Protein AF-A0A6G0HEF2-F1 (afdb_monomer)

Mean predicted aligned error: 13.94 Å

Organism: Larimichthys crocea (NCBI:txid215358)

Radius of gyration: 31.21 Å; Cα contacts (8 Å, |Δi|>4): 635; chains: 1; bounding box: 75×103×78 Å

InterPro domains:
  IPR025476 Helitron helicase-like domain [PF14214] (261-459)
  IPR046700 Domain of unknown function DUF6570 [PF20209] (20-146)

Nearest PDB structures (foldseek):
  7y8v-assembly1_E  TM=2.183E-01  e=4.425E+00  Bacillus thermotolerans
  7y8x-assembly1_E  TM=2.166E-01  e=4.188E+00  Bacillus thermotolerans
  7y8u-assembly1_E  TM=2.210E-01  e=4.938E+00  Bacillus thermotolerans

Solvent-accessible surface area (backbone atoms only — not comparable to full-atom values): 34898 Å² total; per-residue (Å²): 130,68,80,85,67,71,66,89,79,76,53,70,71,47,48,58,27,50,77,70,77,36,84,37,58,85,32,51,92,45,56,55,61,77,77,82,69,54,67,55,48,67,74,50,50,78,65,48,53,54,56,72,13,47,23,45,76,45,56,30,39,26,37,41,75,53,66,74,37,75,42,81,48,85,68,75,42,36,25,49,27,45,35,45,63,50,60,48,70,46,64,45,56,92,52,95,72,24,70,39,40,38,31,38,24,75,42,68,88,48,82,36,30,47,44,78,47,78,39,44,52,62,51,48,51,48,29,50,54,50,30,37,74,50,14,76,92,36,64,82,63,64,79,67,88,75,37,32,73,90,68,62,66,95,84,48,85,41,57,84,76,88,71,75,93,72,96,73,81,90,79,78,82,78,84,82,80,89,73,98,84,72,85,83,73,64,79,31,64,77,34,52,44,46,46,47,73,71,51,63,68,59,58,72,69,51,86,56,103,58,71,42,42,45,32,51,42,50,94,53,66,74,51,59,83,87,74,46,86,52,45,66,23,37,44,35,40,58,82,26,49,51,53,61,54,42,93,81,54,93,48,92,52,83,67,52,64,63,60,50,49,50,54,48,47,69,37,90,60,51,76,48,32,48,33,67,70,52,48,54,48,52,48,52,54,37,50,50,53,52,38,52,53,34,40,54,51,44,64,72,70,52,65,67,44,47,98,88,69,46,68,73,47,79,69,47,70,71,36,70,67,53,42,49,50,41,50,73,64,38,72,71,45,51,38,40,39,85,40,82,89,34,71,45,21,52,52,51,54,50,51,55,50,51,49,47,39,71,74,74,42,79,63,71,42,83,47,75,50,72,67,59,69,96,77,37,59,68,58,56,44,51,57,33,50,74,72,74,43,87,74,65,69,89,79,54,52,74,64,58,50,52,52,56,48,65,51,33,48,50,62,50,51,51,52,51,51,51,50,51,50,45,48,43,54,69,46,58,66,21,96,79,31,80,84,41,53,69,72,50,74,50,75,46,83,43,69,75,58,63,66,69,53,28,37,45,34,37,33,32,41,60,91,60,82,66,89,89,54,100,61,60,66,70,58,53,48,53,56,45,60,73,78,52,80,91,72,81,56,52,61,84,85,37,49,64,60,22,50,51,44,65,75,75,71,56,83,63,91,84,46,57,78,90,39,39,51,86,95,39,79,34,69,84,56,65,84,66,83,88,71,96,64,94,78,91,83,76,88,56,91,78,64,80,81,63,86,85,72,70,98,69,53,66,71,53,53,53,55,52,52,57,51,54,56,60,52,59,64,60,68,71,71,76,78,125

Structure (mmCIF, N/CA/C/O backbone):
data_AF-A0A6G0HEF2-F1
#
_entry.id   AF-A0A6G0HEF2-F1
#
loop_
_atom_site.group_PDB
_atom_site.id
_atom_site.type_symbol
_atom_site.label_atom_id
_atom_site.label_alt_id
_atom_site.label_comp_id
_atom_site.label_asym_id
_atom_site.label_entity_id
_atom_site.label_seq_id
_atom_site.pdbx_PDB_ins_code
_atom_site.Cartn_x
_atom_site.Cartn_y
_atom_site.Cartn_z
_atom_site.occupancy
_atom_site.B_iso_or_equiv
_atom_site.auth_seq_id
_atom_site.auth_comp_id
_atom_site.auth_asym_id
_atom_site.auth_atom_id
_atom_site.pdbx_PDB_model_num
ATOM 1 N N . MET A 1 1 ? -24.405 -12.015 -9.673 1.00 38.91 1 MET A N 1
ATOM 2 C CA . MET A 1 1 ? -23.447 -12.844 -10.441 1.00 38.91 1 MET A CA 1
ATOM 3 C C . MET A 1 1 ? -24.199 -13.473 -11.605 1.00 38.91 1 MET A C 1
ATOM 5 O O . MET A 1 1 ? -25.233 -14.072 -11.336 1.00 38.91 1 MET A O 1
ATOM 9 N N . PRO A 1 2 ? -23.755 -13.321 -12.863 1.00 38.25 2 PRO A N 1
ATOM 10 C CA . PRO A 1 2 ? -24.344 -14.046 -13.990 1.00 38.25 2 PRO A CA 1
ATOM 11 C C . PRO A 1 2 ? -24.248 -15.562 -13.768 1.00 38.25 2 PRO A C 1
ATOM 13 O O . PRO A 1 2 ? -23.231 -16.041 -13.262 1.00 38.25 2 PRO A O 1
ATOM 16 N N . HIS A 1 3 ? -25.289 -16.303 -14.154 1.00 39.19 3 HIS A N 1
ATOM 17 C CA . HIS A 1 3 ? -25.436 -17.752 -13.929 1.00 39.19 3 HIS A CA 1
ATOM 18 C C . HIS A 1 3 ? -24.290 -18.588 -14.545 1.00 39.19 3 HIS A C 1
ATOM 20 O O . HIS A 1 3 ? -23.990 -19.685 -14.082 1.00 39.19 3 HIS A O 1
ATOM 26 N N . GLU A 1 4 ? -23.593 -18.037 -15.541 1.00 44.12 4 GLU A N 1
ATOM 27 C CA . GLU A 1 4 ? -22.430 -18.632 -16.217 1.00 44.12 4 GLU A CA 1
ATOM 28 C C . GLU A 1 4 ? -21.157 -18.672 -15.348 1.00 44.12 4 GLU A C 1
ATOM 30 O O . GLU A 1 4 ? -20.229 -19.419 -15.643 1.00 44.12 4 GLU A O 1
ATOM 35 N N . ARG A 1 5 ? -21.108 -17.924 -14.233 1.00 47.06 5 ARG A N 1
ATOM 36 C CA . ARG A 1 5 ? -19.996 -17.959 -13.260 1.00 47.06 5 ARG A CA 1
ATOM 37 C C . ARG A 1 5 ? -20.186 -18.988 -12.133 1.00 47.06 5 ARG A C 1
ATOM 39 O O . ARG A 1 5 ? -19.420 -18.969 -11.177 1.00 47.06 5 ARG A O 1
ATOM 46 N N . MET A 1 6 ? -21.180 -19.878 -12.230 1.00 42.44 6 MET A N 1
ATOM 47 C CA . MET A 1 6 ? -21.452 -20.942 -11.245 1.00 42.44 6 MET A CA 1
ATOM 48 C C . MET A 1 6 ? -20.635 -22.233 -11.450 1.00 42.44 6 MET A C 1
ATOM 50 O O . MET A 1 6 ? -20.955 -23.258 -10.855 1.00 42.44 6 MET A O 1
ATOM 54 N N . GLN A 1 7 ? -19.585 -22.223 -12.274 1.00 56.41 7 GLN A N 1
ATOM 55 C CA . GLN A 1 7 ? -18.564 -23.269 -12.180 1.00 56.41 7 GLN A CA 1
ATOM 56 C C . GLN A 1 7 ? -17.701 -22.970 -10.952 1.00 56.41 7 GLN A C 1
ATOM 58 O O . GLN A 1 7 ? -17.194 -21.861 -10.801 1.00 56.41 7 GLN A O 1
ATOM 63 N N . GLU A 1 8 ? -17.579 -23.925 -10.036 1.00 65.38 8 GLU A N 1
ATOM 64 C CA . GLU A 1 8 ? -16.707 -23.785 -8.873 1.00 65.38 8 GLU A CA 1
ATOM 65 C C . GLU A 1 8 ? -15.248 -23.785 -9.350 1.00 65.38 8 GLU A C 1
ATOM 67 O O . GLU A 1 8 ? -14.709 -24.809 -9.764 1.00 65.38 8 GLU A O 1
ATOM 72 N N . TRP A 1 9 ? -14.605 -22.616 -9.341 1.00 70.50 9 TRP A N 1
ATOM 73 C CA . TRP A 1 9 ? -13.200 -22.473 -9.720 1.00 70.50 9 TRP A CA 1
ATOM 74 C C . TRP A 1 9 ? -12.307 -22.607 -8.490 1.00 70.50 9 TRP A C 1
ATOM 76 O O . TRP A 1 9 ? -12.490 -21.904 -7.494 1.00 70.50 9 TRP A O 1
ATOM 86 N N . ILE A 1 10 ? -11.284 -23.454 -8.581 1.00 74.94 10 ILE A N 1
ATOM 87 C CA . ILE A 1 10 ? -10.190 -23.490 -7.613 1.00 74.94 10 ILE A CA 1
ATOM 88 C C . ILE A 1 10 ? -9.017 -22.658 -8.137 1.00 74.94 10 ILE A C 1
ATOM 90 O O . ILE A 1 10 ? -8.623 -22.772 -9.296 1.00 74.94 10 ILE A O 1
ATOM 94 N N . CYS A 1 11 ? -8.448 -21.788 -7.300 1.00 79.62 11 CYS A N 1
ATOM 95 C CA . CYS A 1 11 ? -7.259 -21.040 -7.702 1.00 79.62 11 CYS A CA 1
ATOM 96 C C . CYS A 1 11 ? -6.030 -21.963 -7.754 1.00 79.62 11 CYS A C 1
ATOM 98 O O . CYS A 1 11 ? -5.935 -22.915 -6.976 1.00 79.62 11 CYS A O 1
ATOM 100 N N . TYR A 1 12 ? -5.051 -21.642 -8.607 1.00 82.69 12 TYR A N 1
ATOM 101 C CA . TYR A 1 12 ? -3.821 -22.436 -8.765 1.00 82.69 12 TYR A CA 1
ATOM 102 C C . TYR A 1 12 ? -3.104 -22.726 -7.441 1.00 82.69 12 TYR A C 1
ATOM 104 O O . TYR A 1 12 ? -2.620 -23.832 -7.222 1.00 82.69 12 TYR A O 1
ATOM 112 N N . SER A 1 13 ? -3.079 -21.755 -6.523 1.00 81.06 13 SER A N 1
ATOM 113 C CA . SER A 1 13 ? -2.480 -21.934 -5.198 1.00 81.06 13 SER A CA 1
ATOM 114 C C . SER A 1 13 ? -3.190 -23.014 -4.384 1.00 81.06 13 SER A C 1
ATOM 116 O O . SER A 1 13 ? -2.529 -23.809 -3.721 1.00 81.06 13 SER A O 1
ATOM 118 N N . CYS A 1 14 ? -4.523 -23.042 -4.405 1.00 83.56 14 CYS A N 1
ATOM 119 C CA . CYS A 1 14 ? -5.292 -24.059 -3.697 1.00 83.56 14 CYS A CA 1
ATOM 120 C C . CYS A 1 14 ? -5.160 -25.423 -4.384 1.00 83.56 14 CYS A C 1
ATOM 122 O O . CYS A 1 14 ? -4.943 -26.407 -3.683 1.00 83.56 14 CYS A O 1
ATOM 124 N N . ASP A 1 15 ? -5.203 -25.475 -5.719 1.00 86.94 15 ASP A N 1
ATOM 125 C CA . ASP A 1 15 ? -5.012 -26.714 -6.489 1.00 86.94 15 ASP A CA 1
ATOM 126 C C . ASP A 1 15 ? -3.663 -27.379 -6.169 1.00 86.94 15 ASP A C 1
ATOM 128 O O . ASP A 1 15 ? -3.619 -28.556 -5.813 1.00 86.94 15 ASP A O 1
ATOM 132 N N . ASP A 1 16 ? -2.567 -26.613 -6.170 1.00 88.38 16 ASP A N 1
ATOM 133 C CA . ASP A 1 16 ? -1.228 -27.133 -5.859 1.00 88.38 16 ASP A CA 1
ATOM 134 C C . ASP A 1 16 ? -1.128 -27.723 -4.439 1.00 88.38 16 ASP A C 1
ATOM 136 O O . ASP A 1 16 ? -0.518 -28.774 -4.233 1.00 88.38 16 ASP A O 1
ATOM 140 N N . HIS A 1 17 ? -1.762 -27.092 -3.447 1.00 88.62 17 HIS A N 1
ATOM 141 C CA . HIS A 1 17 ? -1.771 -27.615 -2.076 1.00 88.62 17 HIS A CA 1
ATOM 142 C C . HIS A 1 17 ? -2.613 -28.891 -1.963 1.00 88.62 17 HIS A C 1
ATOM 144 O O . HIS A 1 17 ? -2.162 -29.865 -1.350 1.00 88.62 17 HIS A O 1
ATOM 150 N N . LEU A 1 18 ? -3.797 -28.913 -2.586 1.00 88.38 18 LEU A N 1
ATOM 151 C CA . LEU A 1 18 ? -4.695 -30.066 -2.549 1.00 88.38 18 LEU A CA 1
ATOM 152 C C . LEU A 1 18 ? -4.108 -31.279 -3.278 1.00 88.38 18 LEU A C 1
ATOM 154 O O . LEU A 1 18 ? -4.182 -32.386 -2.749 1.00 88.38 18 LEU A O 1
ATOM 158 N N . ARG A 1 19 ? -3.432 -31.085 -4.419 1.00 90.62 19 ARG A N 1
ATOM 159 C CA . ARG A 1 19 ? -2.699 -32.157 -5.124 1.00 90.62 19 ARG A CA 1
ATOM 160 C C . ARG A 1 19 ? -1.634 -32.822 -4.254 1.00 90.62 19 ARG A C 1
ATOM 162 O O . ARG A 1 19 ? -1.345 -34.001 -4.425 1.00 90.62 19 ARG A O 1
ATOM 169 N N . ARG A 1 20 ? -1.062 -32.078 -3.306 1.00 91.56 20 ARG A N 1
ATOM 170 C CA . ARG A 1 20 ? -0.072 -32.571 -2.335 1.00 91.56 20 ARG A CA 1
ATOM 171 C C . ARG A 1 20 ? -0.708 -33.120 -1.052 1.00 91.56 20 ARG A C 1
ATOM 173 O O . ARG A 1 20 ? 0.020 -33.377 -0.097 1.00 91.56 20 ARG A O 1
ATOM 180 N N . GLY A 1 21 ? -2.037 -33.230 -0.985 1.00 88.06 21 GLY A N 1
ATOM 181 C CA . GLY A 1 21 ? -2.767 -33.675 0.207 1.00 88.06 21 GLY A CA 1
ATOM 182 C C . GLY A 1 21 ? -2.676 -32.707 1.391 1.00 88.06 21 GLY A C 1
ATOM 183 O O . GLY A 1 21 ? -2.803 -33.128 2.537 1.00 88.06 21 GLY A O 1
ATOM 184 N N . ASN A 1 22 ? -2.408 -31.420 1.145 1.00 89.12 22 ASN A N 1
ATOM 185 C CA . ASN A 1 22 ? -2.241 -30.410 2.187 1.00 89.12 22 ASN A CA 1
ATOM 186 C C . ASN A 1 22 ? -3.375 -29.379 2.170 1.00 89.12 22 ASN A C 1
ATOM 188 O O . ASN A 1 22 ? -3.767 -28.886 1.115 1.00 89.12 22 ASN A O 1
ATOM 192 N N . LEU A 1 23 ? -3.832 -28.968 3.358 1.00 87.19 23 LEU A N 1
ATOM 193 C CA . LEU A 1 23 ? -4.729 -27.823 3.511 1.00 87.19 23 LEU A CA 1
ATOM 194 C C . LEU A 1 23 ? -4.025 -26.528 3.044 1.00 87.19 23 LEU A C 1
ATOM 196 O O . LEU A 1 23 ? -2.938 -26.222 3.557 1.00 87.19 23 LEU A O 1
ATOM 200 N N . PRO A 1 24 ? -4.610 -25.742 2.116 1.00 89.00 24 PRO A N 1
ATOM 201 C CA . PRO A 1 24 ? -4.038 -24.460 1.720 1.00 89.00 24 PRO A CA 1
ATOM 202 C C . PRO A 1 24 ? -3.972 -23.490 2.906 1.00 89.00 24 PRO A C 1
ATOM 204 O O . PRO A 1 24 ? -4.941 -23.326 3.646 1.00 89.00 24 PRO A O 1
ATOM 207 N N . THR A 1 25 ? -2.851 -22.778 3.076 1.00 87.69 25 THR A N 1
ATOM 208 C CA . THR A 1 25 ? -2.673 -21.888 4.245 1.00 87.69 25 THR A CA 1
ATOM 209 C C . THR A 1 25 ? -3.675 -20.731 4.276 1.00 87.69 25 THR A C 1
ATOM 211 O O . THR A 1 25 ? -3.984 -20.222 5.349 1.00 87.69 25 THR A O 1
ATOM 214 N N . ILE A 1 26 ? -4.157 -20.306 3.103 1.00 87.88 26 ILE A N 1
ATOM 215 C CA . ILE A 1 26 ? -5.123 -19.210 2.920 1.00 87.88 26 ILE A CA 1
ATOM 216 C C . ILE A 1 26 ? -6.574 -19.702 2.765 1.00 87.88 26 ILE A C 1
ATOM 218 O O . ILE A 1 26 ? -7.440 -18.930 2.366 1.00 87.88 26 ILE A O 1
ATOM 222 N N . ALA A 1 27 ? -6.846 -20.981 3.036 1.00 87.25 27 ALA A N 1
ATOM 223 C CA . ALA A 1 27 ? -8.188 -21.537 2.906 1.00 87.25 27 ALA A CA 1
ATOM 224 C C . ALA A 1 27 ? -9.139 -21.010 3.989 1.00 87.25 27 ALA A C 1
ATOM 226 O O . ALA A 1 27 ? -8.740 -20.823 5.138 1.00 87.25 27 ALA A O 1
ATOM 227 N N . VAL A 1 28 ? -10.424 -20.894 3.638 1.00 87.31 28 VAL A N 1
ATOM 228 C CA . VAL A 1 28 ? -11.527 -20.622 4.579 1.00 87.31 28 VAL A CA 1
ATOM 229 C C . VAL A 1 28 ? -11.506 -21.622 5.740 1.00 87.31 28 VAL A C 1
ATOM 231 O O . VAL A 1 28 ? -11.535 -21.214 6.900 1.00 87.31 28 VAL A O 1
ATOM 234 N N . ALA A 1 29 ? -11.310 -22.909 5.424 1.00 87.69 29 ALA A N 1
ATOM 235 C CA . ALA A 1 29 ? -11.181 -23.998 6.392 1.00 87.69 29 ALA A CA 1
ATOM 236 C C . ALA A 1 29 ? -10.005 -23.830 7.379 1.00 87.69 29 ALA A C 1
ATOM 238 O O . ALA A 1 29 ? -10.045 -24.378 8.475 1.00 87.69 29 ALA A O 1
ATOM 239 N N . ASN A 1 30 ? -8.986 -23.022 7.055 1.00 91.19 30 ASN A N 1
ATOM 240 C CA . ASN A 1 30 ? -7.895 -22.677 7.973 1.00 91.19 30 ASN A CA 1
ATOM 241 C C . ASN A 1 30 ? -8.233 -21.442 8.840 1.00 91.19 30 ASN A C 1
ATOM 243 O O . ASN A 1 30 ? -7.370 -20.598 9.097 1.00 91.19 30 ASN A O 1
ATOM 247 N N . LYS A 1 31 ? -9.499 -21.316 9.270 1.00 91.00 31 LYS A N 1
ATOM 248 C CA . LYS A 1 31 ? -10.019 -20.209 10.097 1.00 91.00 31 LYS A CA 1
ATOM 249 C C . LYS A 1 31 ? -9.794 -18.825 9.474 1.00 91.00 31 LYS A C 1
ATOM 251 O O . LYS A 1 31 ? -9.232 -17.910 10.089 1.00 91.00 31 LYS A O 1
ATOM 256 N N . LEU A 1 32 ? -10.188 -18.695 8.209 1.00 90.12 32 LEU A N 1
ATOM 257 C CA . LEU A 1 32 ? -10.203 -17.422 7.475 1.00 90.12 32 LEU A CA 1
ATOM 258 C C . LEU A 1 32 ? -11.599 -17.037 6.985 1.00 90.12 32 LEU A C 1
ATOM 260 O O . LEU A 1 32 ? -11.744 -16.028 6.297 1.00 90.12 32 LEU A O 1
ATOM 264 N N . GLU A 1 33 ? -12.624 -17.791 7.372 1.00 90.88 33 GLU A N 1
ATOM 265 C CA . GLU A 1 33 ? -14.014 -17.446 7.100 1.00 90.88 33 GLU A CA 1
ATOM 266 C C . GLU A 1 33 ? -14.377 -16.066 7.663 1.00 90.88 33 GLU A C 1
ATOM 268 O O . GLU A 1 33 ? -13.883 -15.654 8.720 1.00 90.88 33 GLU A O 1
ATOM 273 N N . LEU A 1 34 ? -15.219 -15.345 6.928 1.00 90.69 34 LEU A N 1
ATOM 274 C CA . LEU A 1 34 ? -15.747 -14.045 7.316 1.00 90.69 34 LEU A CA 1
ATOM 275 C C . LEU A 1 34 ? -17.234 -14.185 7.607 1.00 90.69 34 LEU A C 1
ATOM 277 O O . LEU A 1 34 ? -17.989 -14.641 6.754 1.00 90.69 34 LEU A O 1
ATOM 281 N N . ALA A 1 35 ? -17.652 -13.740 8.789 1.00 89.56 35 ALA A N 1
ATOM 282 C CA . ALA A 1 35 ? -19.066 -13.615 9.102 1.00 89.56 35 ALA A CA 1
ATOM 283 C C . ALA A 1 35 ? -19.704 -12.497 8.261 1.00 89.56 35 ALA A C 1
ATOM 285 O O . ALA A 1 35 ? -19.055 -11.489 7.940 1.00 89.56 35 ALA A O 1
ATOM 286 N N . SER A 1 36 ? -20.984 -12.657 7.925 1.00 89.62 36 SER A N 1
ATOM 287 C CA . SER A 1 36 ? -21.795 -11.581 7.351 1.00 89.62 36 SER A CA 1
ATOM 288 C C . SER A 1 36 ? -21.852 -10.398 8.315 1.00 89.62 36 SER A C 1
ATOM 290 O O . SER A 1 36 ? -21.974 -10.596 9.523 1.00 89.62 36 SER A O 1
ATOM 292 N N . ILE A 1 37 ? -21.763 -9.177 7.787 1.00 90.94 37 ILE A N 1
ATOM 293 C CA . ILE A 1 37 ? -21.909 -7.962 8.593 1.00 90.94 37 ILE A CA 1
ATOM 294 C C . ILE A 1 37 ? -23.410 -7.755 8.856 1.00 90.94 37 ILE A C 1
ATOM 296 O O . ILE A 1 37 ? -24.159 -7.644 7.883 1.00 90.94 37 ILE A O 1
ATOM 300 N N . PRO A 1 38 ? -23.862 -7.723 10.124 1.00 91.75 38 PRO A N 1
ATOM 301 C CA . PRO A 1 38 ? -25.229 -7.343 10.477 1.00 91.75 38 PRO A CA 1
ATOM 302 C C . PRO A 1 38 ? -25.584 -5.961 9.923 1.00 91.75 38 PRO A C 1
ATOM 304 O O . PRO A 1 38 ? -24.717 -5.084 9.841 1.00 91.75 38 PRO A O 1
ATOM 307 N N . LEU A 1 39 ? -26.851 -5.750 9.564 1.00 89.19 39 LEU A N 1
ATOM 308 C CA . LEU A 1 39 ? -27.306 -4.487 8.975 1.00 89.19 39 LEU A CA 1
ATOM 309 C C . LEU A 1 39 ? -27.035 -3.306 9.923 1.00 89.19 39 LEU A C 1
ATOM 311 O O . LEU A 1 39 ? -26.556 -2.258 9.498 1.00 89.19 39 LEU A O 1
ATOM 315 N N . GLU A 1 40 ? -27.210 -3.544 11.221 1.00 90.31 40 GLU A N 1
ATOM 316 C CA . GLU A 1 40 ? -26.982 -2.604 12.318 1.00 90.31 40 GLU A CA 1
ATOM 317 C C . GLU A 1 40 ? -25.529 -2.107 12.384 1.00 90.31 40 GLU A C 1
ATOM 319 O O . GLU A 1 40 ? -25.276 -0.993 12.834 1.00 90.31 40 GLU A O 1
ATOM 324 N N . LEU A 1 41 ? -24.564 -2.920 11.935 1.00 89.00 41 LEU A N 1
ATOM 325 C CA . LEU A 1 41 ? -23.147 -2.545 11.863 1.00 89.00 41 LEU A CA 1
ATOM 326 C C . LEU A 1 41 ? -22.770 -1.944 10.504 1.00 89.00 41 LEU A C 1
ATOM 328 O O . LEU A 1 41 ? -21.856 -1.118 10.425 1.00 89.00 41 LEU A O 1
ATOM 332 N N . ALA A 1 42 ? -23.452 -2.352 9.434 1.00 88.06 42 ALA A N 1
ATOM 333 C CA . ALA A 1 42 ? -23.183 -1.879 8.081 1.00 88.06 42 ALA A CA 1
ATOM 334 C C . ALA A 1 42 ? -23.556 -0.398 7.898 1.00 88.06 42 ALA A C 1
ATOM 336 O O . ALA A 1 42 ? -22.810 0.339 7.250 1.00 88.06 42 ALA A O 1
ATOM 337 N N . GLU A 1 43 ? -24.658 0.040 8.514 1.00 87.19 43 GLU A N 1
ATOM 338 C CA . GLU A 1 43 ? -25.195 1.405 8.407 1.00 87.19 43 GLU A CA 1
ATOM 339 C C . GLU A 1 43 ? -24.399 2.459 9.193 1.00 87.19 43 GLU A C 1
ATOM 341 O O . GLU A 1 43 ? -24.615 3.658 9.011 1.00 87.19 43 GLU A O 1
ATOM 346 N N . LEU A 1 44 ? -23.456 2.038 10.043 1.00 88.62 44 LEU A N 1
ATOM 347 C CA . LEU A 1 44 ? -22.707 2.958 10.894 1.00 88.62 44 LEU A CA 1
ATOM 348 C C . LEU A 1 44 ? -21.764 3.853 10.095 1.00 88.62 44 LEU A C 1
ATOM 350 O O . LEU A 1 44 ? -20.950 3.378 9.289 1.00 88.62 44 LEU A O 1
ATOM 354 N N . ASN A 1 45 ? -21.786 5.143 10.419 1.00 87.56 45 ASN A N 1
ATOM 355 C CA . ASN A 1 45 ? -20.821 6.109 9.913 1.00 87.56 45 ASN A CA 1
ATOM 356 C C . ASN A 1 45 ? -19.440 5.955 10.587 1.00 87.56 45 ASN A C 1
ATOM 358 O O . ASN A 1 45 ? -19.271 5.241 11.575 1.00 87.56 45 ASN A O 1
ATOM 362 N N . VAL A 1 46 ? -18.418 6.635 10.058 1.00 84.50 46 VAL A N 1
ATOM 363 C CA . VAL A 1 46 ? -17.028 6.510 10.546 1.00 84.50 46 VAL A CA 1
ATOM 364 C C . VAL A 1 46 ? -16.891 6.849 12.035 1.00 84.50 46 VAL A C 1
ATOM 366 O O . VAL A 1 46 ? -16.136 6.182 12.740 1.00 84.50 46 VAL A O 1
ATOM 369 N N . LEU A 1 47 ? -17.615 7.859 12.524 1.00 85.75 47 LEU A N 1
ATOM 370 C CA . LEU A 1 47 ? -17.566 8.268 13.926 1.00 85.75 47 LEU A CA 1
ATOM 371 C C . LEU A 1 47 ? -18.281 7.254 14.830 1.00 85.75 47 LEU A C 1
ATOM 373 O O . LEU A 1 47 ? -17.730 6.848 15.847 1.00 85.75 47 LEU A O 1
ATOM 377 N N . GLU A 1 48 ? -19.460 6.785 14.430 1.00 89.56 48 GLU A N 1
ATOM 378 C CA . GLU A 1 48 ? -20.219 5.747 15.136 1.00 89.56 48 GLU A CA 1
ATOM 379 C C . GLU A 1 48 ? -19.407 4.459 15.297 1.00 89.56 48 GLU A C 1
ATOM 381 O O . GLU A 1 48 ? -19.348 3.896 16.389 1.00 89.56 48 GLU A O 1
ATOM 386 N N . ARG A 1 49 ? -18.689 4.046 14.243 1.00 90.75 49 ARG A N 1
ATOM 387 C CA . ARG A 1 49 ? -17.766 2.900 14.283 1.00 90.75 49 ARG A CA 1
ATOM 388 C C . ARG A 1 49 ? -16.651 3.074 15.313 1.00 90.75 49 ARG A C 1
ATOM 390 O O . ARG A 1 49 ? -16.243 2.097 15.933 1.00 90.75 49 ARG A O 1
ATOM 397 N N . GLN A 1 50 ? -16.161 4.298 15.505 1.00 87.62 50 GLN A N 1
A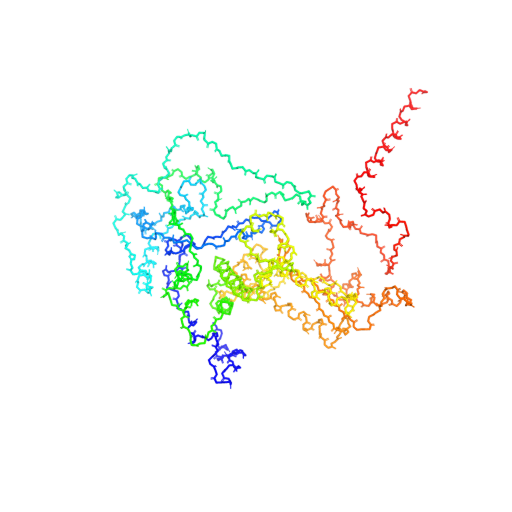TOM 398 C CA . GLN A 1 50 ? -15.135 4.591 16.508 1.00 87.62 50 GLN A CA 1
ATOM 399 C C . GLN A 1 50 ? -15.700 4.649 17.929 1.00 87.62 50 GLN A C 1
ATOM 401 O O . GLN A 1 50 ? -15.014 4.233 18.857 1.00 87.62 50 GLN A O 1
ATOM 406 N N . LEU A 1 51 ? -16.944 5.100 18.114 1.00 87.94 51 LEU A N 1
ATOM 407 C CA . LEU A 1 51 ? -17.588 5.115 19.433 1.00 87.94 51 LEU A CA 1
ATOM 408 C C . LEU A 1 51 ? -17.792 3.705 19.999 1.00 87.94 51 LEU A C 1
ATOM 410 O O . LEU A 1 51 ? -17.681 3.515 21.205 1.00 87.94 51 LEU A O 1
ATOM 414 N N . ILE A 1 52 ? -18.051 2.718 19.137 1.00 91.38 52 ILE A N 1
ATOM 415 C CA . ILE A 1 52 ? -18.247 1.321 19.550 1.00 91.38 52 ILE A CA 1
ATOM 416 C C . ILE A 1 52 ? -16.945 0.510 19.628 1.00 91.38 52 ILE A C 1
ATOM 418 O O . ILE A 1 52 ? -16.961 -0.612 20.129 1.00 91.38 52 ILE A O 1
ATOM 422 N N . ALA A 1 53 ? -15.819 1.015 19.122 1.00 91.81 53 ALA A N 1
ATOM 423 C CA . ALA A 1 53 ? -14.558 0.276 19.104 1.00 91.81 53 ALA A CA 1
ATOM 424 C C . ALA A 1 53 ? -13.883 0.293 20.486 1.00 91.81 53 ALA A C 1
ATOM 426 O O . ALA A 1 53 ? -13.619 1.364 21.032 1.00 91.81 53 ALA A O 1
ATOM 427 N N . LYS A 1 54 ? -13.541 -0.888 21.034 1.00 90.62 54 LYS A N 1
ATOM 428 C CA . LYS A 1 54 ? -12.784 -1.002 22.303 1.00 90.62 54 LYS A CA 1
ATOM 429 C C . LYS A 1 54 ? -11.318 -0.587 22.146 1.00 90.62 54 LYS A C 1
ATOM 431 O O . LYS A 1 54 ? -10.652 -0.290 23.135 1.00 90.62 54 LYS A O 1
ATOM 436 N N . ILE A 1 55 ? -10.796 -0.559 20.918 1.00 90.62 55 ILE A N 1
ATOM 437 C CA . ILE A 1 55 ? -9.436 -0.108 20.608 1.00 90.62 55 ILE A CA 1
ATOM 438 C C . ILE A 1 55 ? -9.486 0.876 19.442 1.00 90.62 55 ILE A C 1
ATOM 440 O O . ILE A 1 55 ? -10.040 0.580 18.392 1.00 90.62 55 ILE A O 1
ATOM 444 N N . LEU A 1 56 ? -8.859 2.038 19.593 1.00 88.25 56 LEU A N 1
ATOM 445 C CA . LEU A 1 56 ? -8.767 3.035 18.532 1.00 88.25 56 LEU A CA 1
ATOM 446 C C . LEU A 1 56 ? -7.370 3.016 17.899 1.00 88.25 56 LEU A C 1
ATOM 448 O O . LEU A 1 56 ? -6.389 3.320 18.588 1.00 88.25 56 LEU A O 1
ATOM 452 N N . PRO A 1 57 ? -7.241 2.664 16.604 1.00 87.06 57 PRO A N 1
ATOM 453 C CA . PRO A 1 57 ? -6.005 2.864 15.865 1.00 87.06 57 PRO A CA 1
ATOM 454 C C . PRO A 1 57 ? -5.859 4.348 15.499 1.00 87.06 57 PRO A C 1
ATOM 456 O O . PRO A 1 57 ? -6.610 4.894 14.692 1.00 87.06 57 PRO A O 1
ATOM 459 N N . PHE A 1 58 ? -4.865 5.012 16.081 1.00 82.81 58 PHE A N 1
ATOM 460 C CA . PHE A 1 58 ? -4.490 6.381 15.748 1.00 82.81 58 PHE A CA 1
ATOM 461 C C . PHE A 1 58 ? -3.302 6.391 14.794 1.00 82.81 58 PHE A C 1
ATOM 463 O O . PHE A 1 58 ? -2.267 5.794 15.072 1.00 82.81 58 PHE A O 1
ATOM 470 N N . ALA A 1 59 ? -3.428 7.133 13.698 1.00 79.00 59 ALA A N 1
ATOM 471 C CA . ALA A 1 59 ? -2.371 7.353 12.717 1.00 79.00 59 ALA A CA 1
ATOM 472 C C . ALA A 1 59 ? -2.291 8.847 12.426 1.00 79.00 59 ALA A C 1
ATOM 474 O O . ALA A 1 59 ? -3.325 9.395 12.067 1.00 79.00 59 ALA A O 1
ATOM 475 N N . LYS A 1 60 ? -1.120 9.495 12.540 1.00 72.81 60 LYS A N 1
ATOM 476 C CA . LYS A 1 60 ? -0.940 10.910 12.153 1.00 72.81 60 LYS A CA 1
ATOM 477 C C . LYS A 1 60 ? -0.868 11.036 10.634 1.00 72.81 60 LYS A C 1
ATOM 479 O O . LYS A 1 60 ? -0.059 10.354 10.036 1.00 72.81 60 LYS A O 1
ATOM 484 N N . ILE A 1 61 ? -1.704 11.861 10.000 1.00 72.62 61 ILE A N 1
ATOM 485 C CA . ILE A 1 61 ? -1.835 11.946 8.536 1.00 72.62 61 ILE A CA 1
ATOM 486 C C . ILE A 1 61 ? -1.591 13.383 8.095 1.00 72.62 61 ILE A C 1
ATOM 488 O O . ILE A 1 61 ? -2.492 14.208 8.190 1.00 72.62 61 ILE A O 1
ATOM 492 N N . VAL A 1 62 ? -0.406 13.659 7.559 1.00 70.00 62 VAL A N 1
ATOM 493 C CA . VAL A 1 62 ? 0.022 14.990 7.116 1.00 70.00 62 VAL A CA 1
ATOM 494 C C . VAL A 1 62 ? -0.224 15.194 5.623 1.00 70.00 62 VAL A C 1
ATOM 496 O O . VAL A 1 62 ? -0.109 14.259 4.829 1.00 70.00 62 VAL A O 1
ATOM 499 N N . ALA A 1 63 ? -0.528 16.428 5.217 1.00 68.06 63 ALA A N 1
ATOM 500 C CA . ALA A 1 63 ? -0.530 16.788 3.804 1.00 68.06 63 ALA A CA 1
ATOM 501 C C . ALA A 1 63 ? 0.910 16.986 3.319 1.00 68.06 63 ALA A C 1
ATOM 503 O O . ALA A 1 63 ? 1.687 17.738 3.910 1.00 68.06 63 ALA A O 1
ATOM 504 N N . LEU A 1 64 ? 1.267 16.333 2.217 1.00 64.75 64 LEU A N 1
ATOM 505 C CA . LEU A 1 64 ? 2.561 16.524 1.585 1.00 64.75 64 LEU A CA 1
ATOM 506 C C . LEU A 1 64 ? 2.626 17.921 0.933 1.00 64.75 64 LEU A C 1
ATOM 508 O O . LEU A 1 64 ? 1.650 18.355 0.311 1.00 64.75 64 LEU A O 1
ATOM 512 N N . PRO A 1 65 ? 3.776 18.629 1.012 1.00 55.50 65 PRO A N 1
ATOM 513 C CA . PRO A 1 65 ? 3.911 20.011 0.526 1.00 55.50 65 PRO A CA 1
ATOM 514 C C . PRO A 1 65 ? 3.609 20.188 -0.969 1.00 55.50 65 PRO A C 1
ATOM 516 O O . PRO A 1 65 ? 3.307 21.285 -1.437 1.00 55.50 65 PRO A O 1
ATOM 519 N N . LYS A 1 66 ? 3.737 19.110 -1.746 1.00 54.34 66 LYS A N 1
ATOM 520 C CA . LYS A 1 66 ? 3.558 19.078 -3.196 1.00 54.34 66 LYS A CA 1
ATOM 521 C C . LYS A 1 66 ? 2.473 18.047 -3.504 1.00 54.34 66 LYS A C 1
ATOM 523 O O . LYS A 1 66 ? 2.619 16.904 -3.112 1.00 54.34 66 LYS A O 1
ATOM 528 N N . GLY A 1 67 ? 1.412 18.447 -4.209 1.00 54.53 67 GLY A N 1
ATOM 529 C CA . GLY A 1 67 ? 0.384 17.525 -4.718 1.00 54.53 67 GLY A CA 1
ATOM 530 C C . GLY A 1 67 ? -0.833 17.283 -3.819 1.00 54.53 67 GLY A C 1
ATOM 531 O O . GLY A 1 67 ? -1.698 16.521 -4.226 1.00 54.53 67 GLY A O 1
ATOM 532 N N . GLN A 1 68 ? -0.924 17.912 -2.635 1.00 58.34 68 GLN A N 1
ATOM 533 C CA . GLN A 1 68 ? -2.040 17.747 -1.675 1.00 58.34 68 GLN A CA 1
ATOM 534 C C . GLN A 1 68 ? -2.327 16.288 -1.259 1.00 58.34 68 GLN A C 1
ATOM 536 O O . GLN A 1 68 ? -3.357 15.999 -0.649 1.00 58.34 68 GLN A O 1
ATOM 541 N N . GLN A 1 69 ? -1.412 15.363 -1.555 1.00 65.44 69 GLN A N 1
ATOM 542 C CA . GLN A 1 69 ? -1.506 13.984 -1.103 1.00 65.44 69 GLN A CA 1
ATOM 543 C C . GLN A 1 69 ? -1.354 13.919 0.413 1.00 65.44 69 GLN A C 1
ATOM 545 O O . GLN A 1 69 ? -0.693 14.757 1.026 1.00 65.44 69 GLN A O 1
ATOM 550 N N . ARG A 1 70 ? -1.969 12.910 1.020 1.00 68.88 70 ARG A N 1
ATOM 551 C CA . ARG A 1 70 ? -1.905 12.664 2.457 1.00 68.88 70 ARG A CA 1
ATOM 552 C C . ARG A 1 70 ? -0.955 11.502 2.720 1.00 68.88 70 ARG A C 1
ATOM 554 O O . ARG A 1 70 ? -1.042 10.484 2.042 1.00 68.88 70 ARG A O 1
ATOM 561 N N . ALA A 1 71 ? -0.064 11.653 3.690 1.00 67.94 71 ALA A N 1
ATOM 562 C CA . ALA A 1 71 ? 0.883 10.625 4.102 1.00 67.94 71 ALA A CA 1
ATOM 563 C C . ALA A 1 71 ? 0.794 10.397 5.608 1.00 67.94 71 ALA A C 1
ATOM 565 O O . ALA A 1 71 ? 0.547 11.336 6.363 1.00 67.94 71 ALA A O 1
ATOM 566 N N . VAL A 1 72 ? 1.032 9.165 6.052 1.00 72.88 72 VAL A N 1
ATOM 567 C CA . VAL A 1 72 ? 1.158 8.884 7.483 1.00 72.88 72 VAL A CA 1
ATOM 568 C C . VAL A 1 72 ? 2.503 9.412 7.988 1.00 72.88 72 VAL A C 1
ATOM 570 O O . VAL A 1 72 ? 3.538 9.232 7.350 1.00 72.88 72 VAL A O 1
ATOM 573 N N . HIS A 1 73 ? 2.486 10.085 9.132 1.00 73.12 73 HIS A N 1
ATOM 574 C CA . HIS A 1 73 ? 3.642 10.603 9.843 1.00 73.12 73 HIS A CA 1
ATOM 575 C C . HIS A 1 73 ? 3.767 9.888 11.189 1.00 73.12 73 HIS A C 1
ATOM 577 O O . HIS A 1 73 ? 2.819 9.846 11.964 1.00 73.12 73 HIS A O 1
ATOM 583 N N . GLY A 1 74 ? 4.946 9.361 11.507 1.00 73.56 74 GLY A N 1
ATOM 584 C CA . GLY A 1 74 ? 5.151 8.615 12.751 1.00 73.56 74 GLY A CA 1
ATOM 585 C C . GLY A 1 74 ? 4.447 7.254 12.761 1.00 73.56 74 GLY A C 1
ATOM 586 O O . GLY A 1 74 ? 4.178 6.677 11.710 1.00 73.56 74 GLY A O 1
ATOM 587 N N . ALA A 1 75 ? 4.203 6.720 13.958 1.00 75.56 75 ALA A N 1
ATOM 588 C CA . ALA A 1 75 ? 3.670 5.374 14.143 1.00 75.56 75 ALA A CA 1
ATOM 589 C C . ALA A 1 75 ? 2.135 5.337 14.185 1.00 75.56 75 ALA A C 1
ATOM 591 O O . ALA A 1 75 ? 1.504 6.239 14.740 1.00 75.56 75 ALA A O 1
ATOM 592 N N . VAL A 1 76 ? 1.550 4.250 13.672 1.00 82.06 76 VAL A N 1
ATOM 593 C CA . VAL A 1 76 ? 0.177 3.865 14.019 1.00 82.06 76 VAL A CA 1
ATOM 594 C C . VAL A 1 76 ? 0.197 3.244 15.409 1.00 82.06 76 VAL A C 1
ATOM 596 O O . VAL A 1 76 ? 0.961 2.314 15.664 1.00 82.06 76 VAL A O 1
ATOM 599 N N . VAL A 1 77 ? -0.633 3.760 16.309 1.00 85.00 77 VAL A N 1
ATOM 600 C CA . VAL A 1 77 ? -0.729 3.288 17.692 1.00 85.00 77 VAL A CA 1
ATOM 601 C C . VAL A 1 77 ? -2.156 2.877 18.010 1.00 85.00 77 VAL A C 1
ATOM 603 O O . VAL A 1 77 ? -3.100 3.580 17.668 1.00 85.00 77 VAL A O 1
ATOM 606 N N . CYS A 1 78 ? -2.322 1.747 18.684 1.00 88.06 78 CYS A N 1
ATOM 607 C CA . CYS A 1 78 ? -3.617 1.294 19.175 1.00 88.06 78 CYS A CA 1
ATOM 608 C C . CYS A 1 78 ? -3.781 1.733 20.624 1.00 88.06 78 CYS A C 1
ATOM 610 O O . CYS A 1 78 ? -2.899 1.464 21.437 1.00 88.06 78 CYS A O 1
ATOM 612 N N . VAL A 1 79 ? -4.881 2.405 20.957 1.00 88.81 79 VAL A N 1
ATOM 613 C CA . VAL A 1 79 ? -5.149 2.868 22.325 1.00 88.81 79 VAL A CA 1
ATOM 614 C C . VAL A 1 79 ? -6.506 2.333 22.787 1.00 88.81 79 VAL A C 1
ATOM 616 O O . VAL A 1 79 ? -7.472 2.447 22.029 1.00 88.81 79 VAL A O 1
ATOM 619 N N . PRO A 1 80 ? -6.603 1.748 23.995 1.00 89.44 80 PRO A N 1
ATOM 620 C CA . PRO A 1 80 ? -7.876 1.320 24.565 1.00 89.44 80 PRO A CA 1
ATOM 621 C C . PRO A 1 80 ? -8.866 2.480 24.712 1.00 89.44 80 PRO A C 1
ATOM 623 O O . PRO A 1 80 ? -8.488 3.587 25.103 1.00 89.44 80 PRO A O 1
ATOM 626 N N . SER A 1 81 ? -10.124 2.201 24.398 1.00 88.75 81 SER A N 1
ATOM 627 C CA . SER A 1 81 ? -11.244 3.137 24.423 1.00 88.75 81 SER A CA 1
ATOM 628 C C . SER A 1 81 ? -12.232 2.738 25.514 1.00 88.75 81 SER A C 1
ATOM 630 O O . SER A 1 81 ? -12.655 1.582 25.576 1.00 88.75 81 SER A O 1
ATOM 632 N N . GLU A 1 82 ? -12.635 3.700 26.342 1.00 86.62 82 GLU A N 1
ATOM 633 C CA . GLU A 1 82 ? -13.664 3.522 27.368 1.00 86.62 82 GLU A CA 1
ATOM 634 C C . GLU A 1 82 ? -15.062 3.645 26.738 1.00 86.62 82 GLU A C 1
ATOM 636 O O . GLU A 1 82 ? -15.747 4.664 26.871 1.00 86.62 82 GLU A O 1
ATOM 641 N N . VAL A 1 83 ? -15.469 2.609 25.993 1.00 85.50 83 VAL A N 1
ATOM 642 C CA . VAL A 1 83 ? -16.736 2.578 25.232 1.00 85.50 83 VAL A CA 1
ATOM 643 C C . VAL A 1 83 ? -17.939 2.820 26.142 1.00 85.50 83 VAL A C 1
ATOM 645 O O . VAL A 1 83 ? -18.791 3.644 25.825 1.00 85.50 83 VAL A O 1
ATOM 648 N N . GLU A 1 84 ? -17.990 2.147 27.291 1.00 84.50 84 GLU A N 1
ATOM 649 C CA . GLU A 1 84 ? -19.090 2.264 28.253 1.00 84.50 84 GLU A CA 1
ATOM 650 C C . GLU A 1 84 ? -19.248 3.697 28.774 1.00 84.50 84 GLU A C 1
ATOM 652 O O . GLU A 1 84 ? -20.319 4.290 28.649 1.00 84.50 84 GLU A O 1
ATOM 657 N N . ALA A 1 85 ? -18.164 4.289 29.280 1.00 82.38 85 ALA A N 1
ATOM 658 C CA . ALA A 1 85 ? -18.183 5.657 29.789 1.00 82.38 85 ALA A CA 1
ATOM 659 C C . ALA A 1 85 ? -18.568 6.667 28.697 1.00 82.38 85 ALA A C 1
ATOM 661 O O . ALA A 1 85 ? -19.360 7.574 28.940 1.00 82.38 85 ALA A O 1
ATOM 662 N N . THR A 1 86 ? -18.049 6.481 27.480 1.00 83.75 86 THR A N 1
ATOM 663 C CA . THR A 1 86 ? -18.307 7.371 26.339 1.00 83.75 86 THR A CA 1
ATOM 664 C C . THR A 1 86 ? -19.755 7.291 25.862 1.00 83.75 86 THR A C 1
ATOM 666 O O . THR A 1 86 ? -20.385 8.300 25.564 1.00 83.75 86 THR A O 1
ATOM 669 N N . VAL A 1 87 ? -20.304 6.086 25.740 1.00 83.19 87 VAL A N 1
ATOM 670 C CA . VAL A 1 87 ? -21.663 5.909 25.222 1.00 83.19 87 VAL A CA 1
ATOM 671 C C . VAL A 1 87 ? -22.687 6.349 26.262 1.00 83.19 87 VAL A C 1
ATOM 673 O O . VAL A 1 87 ? -23.714 6.918 25.889 1.00 83.19 87 VAL A O 1
ATOM 676 N N . ASN A 1 88 ? -22.415 6.135 27.550 1.00 83.50 88 ASN A N 1
ATOM 677 C CA . ASN A 1 88 ? -23.314 6.530 28.633 1.00 83.50 88 ASN A CA 1
ATOM 678 C C . ASN A 1 88 ? -23.243 8.034 28.957 1.00 83.50 88 ASN A C 1
ATOM 680 O O . ASN A 1 88 ? -24.220 8.570 29.467 1.00 83.50 88 ASN A O 1
ATOM 684 N N . CYS A 1 89 ? -22.154 8.741 28.617 1.00 80.25 89 CYS A N 1
ATOM 685 C CA . CYS A 1 89 ? -22.082 10.198 28.799 1.00 80.25 89 CYS A CA 1
ATOM 686 C C . CYS A 1 89 ? -22.803 11.007 27.707 1.00 80.25 89 CYS A C 1
ATOM 688 O O . CYS A 1 89 ? -23.084 12.189 27.904 1.00 80.25 89 CYS A O 1
ATOM 690 N N . LEU A 1 90 ? -23.111 10.395 26.558 1.00 82.19 90 LEU A N 1
ATOM 691 C CA . LEU A 1 90 ? -23.874 11.043 25.491 1.00 82.19 90 LEU A CA 1
ATOM 692 C C . LEU A 1 90 ? -25.378 11.011 25.816 1.00 82.19 90 LEU A C 1
ATOM 694 O O . LEU A 1 90 ? -25.908 9.929 26.080 1.00 82.19 90 LEU A O 1
ATOM 698 N N . PRO A 1 91 ? -26.107 12.138 25.751 1.00 78.06 91 PRO A N 1
ATOM 699 C CA . PRO A 1 91 ? -27.539 12.126 26.025 1.00 78.06 91 PRO A CA 1
ATOM 700 C C . PRO A 1 91 ? -28.322 11.343 24.976 1.00 78.06 91 PRO A C 1
ATOM 702 O O . PRO A 1 91 ? -27.901 11.177 23.836 1.00 78.06 91 PRO A O 1
ATOM 705 N N . ARG A 1 92 ? -29.515 10.889 25.344 1.00 79.94 92 ARG A N 1
ATOM 706 C CA . ARG A 1 92 ? -30.510 10.331 24.431 1.00 79.94 92 ARG A CA 1
ATOM 707 C C . ARG A 1 92 ? -31.538 11.423 24.126 1.00 79.94 92 ARG A C 1
ATOM 709 O O . ARG A 1 92 ? -32.308 11.788 25.021 1.00 79.94 92 ARG A O 1
ATOM 716 N N . PRO A 1 93 ? -31.553 11.992 22.904 1.00 72.25 93 PRO A N 1
ATOM 717 C CA . PRO A 1 93 ? -32.603 12.919 22.507 1.00 72.25 93 PRO A CA 1
ATOM 718 C C . PRO A 1 93 ? -33.969 12.242 22.597 1.00 72.25 93 PRO A C 1
ATOM 720 O O . PRO A 1 93 ? -34.116 11.089 22.201 1.00 72.25 93 PRO A O 1
ATOM 723 N N . SER A 1 94 ? -34.979 12.979 23.056 1.00 67.81 94 SER A N 1
ATOM 724 C CA . SER A 1 94 ? -36.380 12.536 23.037 1.00 67.81 94 SER A CA 1
ATOM 725 C C . SER A 1 94 ? -36.991 12.530 21.629 1.00 67.81 94 SER A C 1
ATOM 727 O O . SER A 1 94 ? -38.089 12.019 21.440 1.00 67.81 94 SER A O 1
ATOM 729 N N . SER A 1 95 ? -36.288 13.100 20.645 1.00 69.94 95 SER A N 1
ATOM 730 C CA . SER A 1 95 ? -36.643 13.036 19.227 1.00 69.94 95 SER A CA 1
ATOM 731 C C . SER A 1 95 ? -36.514 11.610 18.690 1.00 69.94 95 SER A C 1
ATOM 733 O O . SER A 1 95 ? -35.491 10.959 18.912 1.00 69.94 95 SER A O 1
ATOM 735 N N . ASP A 1 96 ? -37.495 11.177 17.893 1.00 65.69 96 ASP A N 1
ATOM 736 C CA . ASP A 1 96 ? -37.511 9.872 17.212 1.00 65.69 96 ASP A CA 1
ATOM 737 C C . ASP A 1 96 ? -36.247 9.606 16.376 1.00 65.69 96 ASP A C 1
ATOM 739 O O . ASP A 1 96 ? -35.856 8.454 16.177 1.00 65.69 96 ASP A O 1
ATOM 743 N N . ALA A 1 97 ? -35.587 10.665 15.897 1.00 68.56 97 ALA A N 1
ATOM 744 C CA . ALA A 1 97 ? -34.384 10.558 15.078 1.00 68.56 97 ALA A CA 1
ATOM 745 C C . ALA A 1 97 ? -33.093 10.323 15.893 1.00 68.56 97 ALA A C 1
ATOM 747 O O . ALA A 1 97 ? -32.098 9.900 15.314 1.00 68.56 97 ALA A O 1
ATOM 748 N N . GLN A 1 98 ? -33.089 10.604 17.206 1.00 79.44 98 GLN A N 1
ATOM 749 C CA . GLN A 1 98 ? -31.935 10.468 18.117 1.00 79.44 98 GLN A CA 1
ATOM 750 C C . GLN A 1 98 ? -30.585 10.985 17.567 1.00 79.44 98 GLN A C 1
ATOM 752 O O . GLN A 1 98 ? -29.529 10.392 17.806 1.00 79.44 98 GLN A O 1
ATOM 757 N N . LEU A 1 99 ? -30.614 12.097 16.829 1.00 83.44 99 LEU A N 1
ATOM 758 C CA . LEU A 1 99 ? -29.430 12.694 16.211 1.00 83.44 99 LEU A CA 1
ATOM 759 C C . LEU A 1 99 ? -28.695 13.619 17.187 1.00 83.44 99 LEU A C 1
ATOM 761 O O . LEU A 1 99 ? -29.309 14.478 17.819 1.00 83.44 99 LEU A O 1
ATOM 765 N N . LEU A 1 100 ? -27.373 13.471 17.258 1.00 83.25 100 LEU A N 1
ATOM 766 C CA . LEU A 1 100 ? -26.467 14.291 18.061 1.00 83.25 100 LEU A CA 1
ATOM 767 C C . LEU A 1 100 ? -25.314 14.802 17.212 1.00 83.25 100 LEU A C 1
ATOM 769 O O . LEU A 1 100 ? -24.745 14.049 16.427 1.00 83.25 100 LEU A O 1
ATOM 773 N N . GLN A 1 101 ? -24.891 16.043 17.417 1.00 83.31 101 GLN A N 1
ATOM 774 C CA . GLN A 1 101 ? -23.632 16.513 16.850 1.00 83.31 101 GLN A CA 1
ATOM 775 C C . GLN A 1 101 ? -22.492 16.184 17.812 1.00 83.31 101 GLN A C 1
ATOM 777 O O . GLN A 1 101 ? -22.473 16.659 18.946 1.00 83.31 101 GLN A O 1
ATOM 782 N N . VAL A 1 102 ? -21.539 15.360 17.369 1.00 84.31 102 VAL A N 1
ATOM 783 C CA . VAL A 1 102 ? -20.453 14.873 18.228 1.00 84.31 102 VAL A CA 1
ATOM 784 C C . VAL A 1 102 ? -19.096 15.221 17.622 1.00 84.31 102 VAL A C 1
ATOM 786 O O . VAL A 1 102 ? -18.794 14.877 16.477 1.00 84.31 102 VAL A O 1
ATOM 789 N N . LYS A 1 103 ? -18.259 15.896 18.415 1.00 83.50 103 LYS A N 1
ATOM 790 C CA . LYS A 1 103 ? -16.840 16.150 18.152 1.00 83.50 103 LYS A CA 1
ATOM 791 C C . LYS A 1 103 ? -16.013 15.064 18.846 1.00 83.50 103 LYS A C 1
ATOM 793 O O . LYS A 1 103 ? -15.872 15.064 20.068 1.00 83.50 103 LYS A O 1
ATOM 798 N N . LEU A 1 104 ? -15.417 14.155 18.079 1.00 82.62 104 LEU A N 1
ATOM 799 C CA . LEU A 1 104 ? -14.416 13.232 18.616 1.00 82.62 104 LEU A CA 1
ATOM 800 C C . LEU A 1 104 ? -13.089 13.962 18.760 1.00 82.62 104 LEU A C 1
ATOM 802 O O . LEU A 1 104 ? -12.578 14.500 17.781 1.00 82.62 104 LEU A O 1
ATOM 806 N N . LYS A 1 105 ? -12.508 13.963 19.953 1.00 83.12 105 LYS A N 1
ATOM 807 C CA . LYS A 1 105 ? -11.232 14.610 20.259 1.00 83.12 105 LYS A CA 1
ATOM 808 C C . LYS A 1 105 ? -10.227 13.596 20.798 1.00 83.12 105 LYS A C 1
ATOM 810 O O . LYS A 1 105 ? -10.581 12.590 21.401 1.00 83.12 105 LYS A O 1
ATOM 815 N N . ARG A 1 106 ? -8.936 13.895 20.630 1.00 75.56 106 ARG A N 1
ATOM 816 C CA . ARG A 1 106 ? -7.842 13.136 21.273 1.00 75.56 106 ARG A CA 1
ATOM 817 C C . ARG A 1 106 ? -7.755 13.410 22.771 1.00 75.56 106 ARG A C 1
ATOM 819 O O . ARG A 1 106 ? -7.492 12.517 23.568 1.00 75.56 106 ARG A O 1
ATOM 826 N N . ARG A 1 107 ? -7.935 14.678 23.133 1.00 78.06 107 ARG A N 1
ATOM 827 C CA . ARG A 1 107 ? -8.103 15.160 24.501 1.00 78.06 107 ARG A CA 1
ATOM 828 C C . ARG A 1 107 ? -9.192 16.216 24.470 1.00 78.06 107 ARG A C 1
ATOM 830 O O . ARG A 1 107 ? -9.161 17.071 23.588 1.00 78.06 107 ARG A O 1
ATOM 837 N N . ILE A 1 108 ? -10.095 16.187 25.443 1.00 79.00 108 ILE A N 1
ATOM 838 C CA . ILE A 1 108 ? -11.198 17.152 25.573 1.00 79.00 108 ILE A CA 1
ATOM 839 C C . ILE A 1 108 ? -10.677 18.598 25.538 1.00 79.00 108 ILE A C 1
ATOM 841 O O . ILE A 1 108 ? -11.235 19.439 24.841 1.00 79.00 108 ILE A O 1
ATOM 845 N N . LYS A 1 109 ? -9.531 18.840 26.192 1.00 76.81 109 LYS A N 1
ATOM 846 C CA . LYS A 1 109 ? -8.854 20.147 26.311 1.00 76.81 109 LYS A CA 1
ATOM 847 C C . LYS A 1 109 ? -8.427 20.771 24.980 1.00 76.81 109 LYS A C 1
ATOM 849 O O . LYS A 1 109 ? -8.072 21.944 24.935 1.00 76.81 109 LYS A O 1
ATOM 854 N N . TYR A 1 110 ? -8.313 19.974 23.920 1.00 77.19 110 TYR A N 1
ATOM 855 C CA . TYR A 1 110 ? -7.815 20.488 22.656 1.00 77.19 110 TYR A CA 1
ATOM 856 C C . TYR A 1 110 ? -8.911 21.239 21.893 1.00 77.19 110 TYR A C 1
ATOM 858 O O . TYR A 1 110 ? -10.056 20.794 21.838 1.00 77.19 110 TYR A O 1
ATOM 866 N N . LYS A 1 111 ? -8.538 22.361 21.263 1.00 71.88 111 LYS A N 1
ATOM 867 C CA . LYS A 1 111 ? -9.476 23.204 20.501 1.00 71.88 111 LYS A CA 1
ATOM 868 C C . LYS A 1 111 ? -9.983 22.533 19.220 1.00 71.88 111 LYS A C 1
ATOM 870 O O . LYS A 1 111 ? -11.152 22.643 18.884 1.00 71.88 111 LYS A O 1
ATOM 875 N N . GLY A 1 112 ? -9.113 21.822 18.504 1.00 71.56 112 GLY A N 1
ATOM 876 C CA . GLY A 1 112 ? -9.522 21.076 17.310 1.00 71.56 112 GLY A CA 1
ATOM 877 C C . GLY A 1 112 ? -10.237 19.760 17.636 1.00 71.56 112 GLY A C 1
ATOM 878 O O . GLY A 1 112 ? -10.308 19.319 18.785 1.00 71.56 112 GLY A O 1
ATOM 879 N N . HIS A 1 113 ? -10.740 19.105 16.598 1.00 73.81 113 HIS A N 1
ATOM 880 C CA . HIS A 1 113 ? -11.382 17.797 16.699 1.00 73.81 113 HIS A CA 1
ATOM 881 C C . HIS A 1 113 ? -10.919 16.870 15.576 1.00 73.81 113 HIS A C 1
ATOM 883 O O . HIS A 1 113 ? -10.501 17.310 14.501 1.00 73.81 113 HIS A O 1
ATOM 889 N N . GLN A 1 114 ? -11.026 15.572 15.835 1.00 70.00 114 GLN A N 1
ATOM 890 C CA . GLN A 1 114 ? -10.695 14.522 14.892 1.00 70.00 114 GLN A CA 1
ATOM 891 C C . GLN A 1 114 ? -11.772 14.308 13.853 1.00 70.00 114 GLN A C 1
ATOM 893 O O . GLN A 1 114 ? -11.496 14.345 12.653 1.00 70.00 114 GLN A O 1
ATOM 898 N N . TYR A 1 115 ? -12.990 14.125 14.329 1.00 75.38 115 TYR A N 1
ATOM 899 C CA . TYR A 1 115 ? -14.161 13.983 13.495 1.00 75.38 115 TYR A CA 1
ATOM 900 C C . TYR A 1 115 ? -15.275 14.821 14.090 1.00 75.38 115 TYR A C 1
ATOM 902 O O . TYR A 1 115 ? -15.419 14.882 15.310 1.00 75.38 115 TYR A O 1
ATOM 910 N N . PHE A 1 116 ? -16.039 15.465 13.219 1.00 82.69 116 PHE A N 1
ATOM 911 C CA . PHE A 1 116 ? -17.254 16.162 13.588 1.00 82.69 116 PHE A CA 1
ATOM 912 C C . PHE A 1 116 ? -18.352 15.697 12.648 1.00 82.69 116 PHE A C 1
ATOM 914 O O . PHE A 1 116 ? -18.352 16.029 11.464 1.00 82.69 116 PHE A O 1
ATOM 921 N N . TYR A 1 117 ? -19.228 14.849 13.174 1.00 82.56 117 TYR A N 1
ATOM 922 C CA . TYR A 1 117 ? -20.334 14.267 12.427 1.00 82.56 117 TYR A CA 1
ATOM 923 C C . TYR A 1 117 ? -21.591 14.251 13.283 1.00 82.56 117 TYR A C 1
ATOM 925 O O . TYR A 1 117 ? -21.546 14.365 14.510 1.00 82.56 117 TYR A O 1
ATOM 933 N N . THR A 1 118 ? -22.721 14.087 12.601 1.00 85.44 118 THR A N 1
ATOM 934 C CA . THR A 1 118 ? -23.981 13.768 13.263 1.00 85.44 118 THR A CA 1
ATOM 935 C C . THR A 1 118 ? -24.012 12.267 13.540 1.00 85.44 118 THR A C 1
ATOM 937 O O . THR A 1 118 ? -23.847 11.465 12.625 1.00 85.44 118 THR A O 1
ATOM 940 N N . VAL A 1 119 ? -24.176 11.904 14.806 1.00 85.56 119 VAL A N 1
ATOM 941 C CA . VAL A 1 119 ? -24.258 10.538 15.322 1.00 85.56 119 VAL A CA 1
ATOM 942 C C . VAL A 1 119 ? -25.715 10.215 15.600 1.00 85.56 119 VAL A C 1
ATOM 944 O O . VAL A 1 119 ? -26.404 10.991 16.261 1.00 85.56 119 VAL A O 1
ATOM 947 N N . ASN A 1 120 ? -26.180 9.065 15.126 1.00 87.75 120 ASN A N 1
ATOM 948 C CA . ASN A 1 120 ? -27.476 8.521 15.484 1.00 87.75 120 ASN A CA 1
ATOM 949 C C . ASN A 1 120 ? -27.316 7.541 16.653 1.00 87.75 120 ASN A C 1
ATOM 951 O O . ASN A 1 120 ? -26.801 6.430 16.494 1.00 87.75 120 ASN A O 1
ATOM 955 N N . MET A 1 121 ? -27.796 7.931 17.836 1.00 86.50 121 MET A N 1
ATOM 956 C CA . MET A 1 121 ? -27.670 7.083 19.022 1.00 86.50 121 MET A CA 1
ATOM 957 C C . MET A 1 121 ? -28.458 5.779 18.910 1.00 86.50 121 MET A C 1
ATOM 959 O O . MET A 1 121 ? -28.016 4.772 19.456 1.00 86.50 121 MET A O 1
ATOM 963 N N . LYS A 1 122 ? -29.556 5.743 18.148 1.00 86.75 122 LYS A N 1
ATOM 964 C CA . LYS A 1 122 ? -30.303 4.503 17.903 1.00 86.75 122 LYS A CA 1
ATOM 965 C C . LYS A 1 122 ? -29.425 3.467 17.202 1.00 86.75 122 LYS A C 1
ATOM 967 O O . LYS A 1 122 ? -29.422 2.306 17.604 1.00 86.75 122 LYS A O 1
ATOM 972 N N . ASN A 1 123 ? -28.643 3.901 16.215 1.00 88.75 123 ASN A N 1
ATOM 973 C CA . ASN A 1 123 ? -27.741 3.029 15.466 1.00 88.75 123 ASN A CA 1
ATOM 974 C C . ASN A 1 123 ? -26.585 2.547 16.348 1.00 88.75 123 ASN A C 1
ATOM 976 O O . ASN A 1 123 ? -26.291 1.356 16.373 1.00 88.75 123 ASN A O 1
ATOM 980 N N . VAL A 1 124 ? -25.982 3.441 17.140 1.00 88.25 124 VAL A N 1
ATOM 981 C CA . VAL A 1 124 ? -24.906 3.084 18.085 1.00 88.25 124 VAL A CA 1
ATOM 982 C C . VAL A 1 124 ? -25.387 2.064 19.123 1.00 88.25 124 VAL A C 1
ATOM 984 O O . VAL A 1 124 ? -24.700 1.080 19.392 1.00 88.25 124 VAL A O 1
ATOM 987 N N . LEU A 1 125 ? -26.579 2.261 19.693 1.00 88.75 125 LEU A N 1
ATOM 988 C CA . LEU A 1 125 ? -27.151 1.352 20.688 1.00 88.75 125 LEU A CA 1
ATOM 989 C C . LEU A 1 125 ? -27.538 -0.001 20.080 1.00 88.75 125 LEU A C 1
ATOM 991 O O . LEU A 1 125 ? -27.243 -1.036 20.677 1.00 88.75 125 LEU A O 1
ATOM 995 N N . ALA A 1 126 ? -28.150 -0.008 18.891 1.00 89.38 126 ALA A N 1
ATOM 996 C CA . ALA A 1 126 ? -28.479 -1.235 18.165 1.00 89.38 126 ALA A CA 1
ATOM 997 C C . ALA A 1 126 ? -27.216 -2.028 17.793 1.00 89.38 126 ALA A C 1
ATOM 999 O O . ALA A 1 126 ? -27.158 -3.245 17.987 1.00 89.38 126 ALA A O 1
ATOM 1000 N N . ALA A 1 127 ? -26.169 -1.333 17.345 1.00 90.62 127 ALA A N 1
ATOM 1001 C CA . ALA A 1 127 ? -24.866 -1.916 17.060 1.00 90.62 127 ALA A CA 1
ATOM 1002 C C . ALA A 1 127 ? -24.234 -2.558 18.300 1.00 90.62 127 ALA A C 1
ATOM 1004 O O . ALA A 1 127 ? -23.788 -3.702 18.239 1.00 90.62 127 ALA A O 1
ATOM 1005 N N . LEU A 1 128 ? -24.227 -1.862 19.442 1.00 89.88 128 LEU A N 1
ATOM 1006 C CA . LEU A 1 128 ? -23.689 -2.416 20.686 1.00 89.88 128 LEU A CA 1
ATOM 1007 C C . LEU A 1 128 ? -24.514 -3.597 21.198 1.00 89.88 128 LEU A C 1
ATOM 1009 O O . LEU A 1 128 ? -23.931 -4.576 21.649 1.00 89.88 128 LEU A O 1
ATOM 1013 N N . ALA A 1 129 ? -25.844 -3.548 21.101 1.00 90.00 129 ALA A N 1
ATOM 1014 C CA . ALA A 1 129 ? -26.697 -4.682 21.452 1.00 90.00 129 ALA A CA 1
ATOM 1015 C C . ALA A 1 129 ? -26.376 -5.916 20.590 1.00 90.00 129 ALA A C 1
ATOM 1017 O O . ALA A 1 129 ? -26.223 -7.015 21.120 1.00 90.00 129 ALA A O 1
ATOM 1018 N N . THR A 1 130 ? -26.180 -5.712 19.286 1.00 90.31 130 THR A N 1
ATOM 1019 C CA . THR A 1 130 ? -25.783 -6.767 18.340 1.00 90.31 130 THR A CA 1
ATOM 1020 C C . THR A 1 130 ? -24.395 -7.324 18.669 1.00 90.31 130 THR A C 1
ATOM 1022 O O . THR A 1 130 ? -24.197 -8.538 18.714 1.00 90.31 130 THR A O 1
ATOM 1025 N N . LEU A 1 131 ? -23.426 -6.456 18.980 1.00 91.00 131 LEU A N 1
ATOM 1026 C CA . LEU A 1 131 ? -22.083 -6.876 19.387 1.00 91.00 131 LEU A CA 1
ATOM 1027 C C . LEU A 1 131 ? -22.082 -7.619 20.725 1.00 91.00 131 LEU A C 1
ATOM 1029 O O . LEU A 1 131 ? -21.312 -8.560 20.882 1.00 91.00 131 LEU A O 1
ATOM 1033 N N . LYS A 1 132 ? -22.947 -7.257 21.679 1.00 90.69 132 LYS A N 1
ATOM 1034 C CA . LYS A 1 132 ? -23.084 -7.983 22.953 1.00 90.69 132 LYS A CA 1
ATOM 1035 C C . LYS A 1 132 ? -23.545 -9.427 22.763 1.00 90.69 132 LYS A C 1
ATOM 1037 O O . LYS A 1 132 ? -23.125 -10.295 23.529 1.00 90.69 132 LYS A O 1
ATOM 1042 N N . ASP A 1 133 ? -24.391 -9.672 21.767 1.00 89.06 133 ASP A N 1
ATOM 1043 C CA . ASP A 1 133 ? -24.875 -11.011 21.432 1.00 89.06 133 ASP A CA 1
ATOM 1044 C C . ASP A 1 133 ? -23.811 -11.825 20.673 1.00 89.06 133 ASP A C 1
ATOM 1046 O O . ASP A 1 133 ? -23.492 -12.957 21.044 1.00 89.06 133 ASP A O 1
ATOM 1050 N N . MET A 1 134 ? -23.191 -11.219 19.655 1.00 89.50 134 MET A N 1
ATOM 1051 C CA . MET A 1 134 ? -22.311 -11.926 18.716 1.00 89.50 134 MET A CA 1
ATOM 1052 C C . MET A 1 134 ? -20.831 -11.975 19.122 1.00 89.50 134 MET A C 1
ATOM 1054 O O . MET A 1 134 ? -20.130 -12.929 18.773 1.00 89.50 134 MET A O 1
ATOM 1058 N N . HIS A 1 135 ? -20.322 -10.959 19.822 1.00 89.69 135 HIS A N 1
ATOM 1059 C CA . HIS A 1 135 ? -18.892 -10.759 20.059 1.00 89.69 135 HIS A CA 1
ATOM 1060 C C . HIS A 1 135 ? -18.507 -11.073 21.511 1.00 89.69 135 HIS A C 1
ATOM 1062 O O . HIS A 1 135 ? -19.019 -10.480 22.461 1.00 89.69 135 HIS A O 1
ATOM 1068 N N . SER A 1 136 ? -17.519 -11.956 21.710 1.00 87.75 136 SER A N 1
ATOM 1069 C CA . SER A 1 136 ? -17.100 -12.386 23.058 1.00 87.75 136 SER A CA 1
ATOM 1070 C C . SER A 1 136 ? -16.651 -11.228 23.952 1.00 87.75 136 SER A C 1
ATOM 1072 O O . SER A 1 136 ? -17.017 -11.181 25.121 1.00 87.75 136 SER A O 1
ATOM 1074 N N . GLU A 1 137 ? -15.895 -10.288 23.382 1.00 87.06 137 GLU A N 1
ATOM 1075 C CA . GLU A 1 137 ? -15.295 -9.158 24.108 1.00 87.06 137 GLU A CA 1
ATOM 1076 C C . GLU A 1 137 ? -16.260 -7.998 24.417 1.00 87.06 137 GLU A C 1
ATOM 1078 O O . GLU A 1 137 ? -15.801 -6.991 24.938 1.00 87.06 137 GLU A O 1
ATOM 1083 N N . TYR A 1 138 ? -17.550 -8.079 24.068 1.00 88.69 138 TYR A N 1
ATOM 1084 C CA . TYR A 1 138 ? -18.520 -7.001 24.344 1.00 88.69 138 TYR A CA 1
ATOM 1085 C C . TYR A 1 138 ? -19.508 -7.344 25.464 1.00 88.69 138 TYR A C 1
ATOM 1087 O O . TYR A 1 138 ? -20.289 -6.489 25.872 1.00 88.69 138 TYR A O 1
ATOM 1095 N N . LYS A 1 139 ? -19.481 -8.574 25.995 1.00 85.38 139 LYS A N 1
ATOM 1096 C CA . LYS A 1 139 ? -20.435 -9.047 27.017 1.00 85.38 139 LYS A CA 1
ATOM 1097 C C . LYS A 1 139 ? -20.405 -8.235 28.314 1.00 85.38 139 LYS A C 1
ATOM 1099 O O . LYS A 1 139 ? -21.412 -8.173 29.014 1.00 85.38 139 LYS A O 1
ATOM 1104 N N . ASP A 1 140 ? -19.260 -7.638 28.612 1.00 83.06 140 ASP A N 1
ATOM 1105 C CA . ASP A 1 140 ? -18.968 -6.807 29.778 1.00 83.06 140 ASP A CA 1
ATOM 1106 C C . ASP A 1 140 ? -19.511 -5.375 29.670 1.00 83.06 140 ASP A C 1
ATOM 1108 O O . ASP A 1 140 ? -19.639 -4.710 30.690 1.00 83.06 140 ASP A O 1
ATOM 1112 N N . VAL A 1 141 ? -19.876 -4.905 28.472 1.00 81.88 141 VAL A N 1
ATOM 1113 C CA . VAL A 1 141 ? -20.300 -3.514 28.262 1.00 81.88 141 VAL A CA 1
ATOM 1114 C C . VAL A 1 141 ? -21.698 -3.280 28.833 1.00 81.88 141 VAL A C 1
ATOM 1116 O O . VAL A 1 141 ? -22.683 -3.867 28.363 1.00 81.88 141 VAL A O 1
ATOM 1119 N N . SER A 1 142 ? -21.812 -2.385 29.815 1.00 80.56 142 SER A N 1
ATOM 1120 C CA . SER A 1 142 ? -23.100 -1.959 30.365 1.00 80.56 142 SER A CA 1
ATOM 1121 C C . SER A 1 142 ? -23.606 -0.690 29.657 1.00 80.56 142 SER A C 1
ATOM 1123 O O . SER A 1 142 ? -22.850 0.237 29.378 1.00 80.56 142 SER A O 1
ATOM 1125 N N . ILE A 1 143 ? -24.887 -0.671 29.276 1.00 78.50 143 ILE A N 1
ATOM 1126 C CA . ILE A 1 143 ? -25.492 0.444 28.533 1.00 78.50 143 ILE A CA 1
ATOM 1127 C C . ILE A 1 143 ? -26.624 0.998 29.380 1.00 78.50 143 ILE A C 1
ATOM 1129 O O . ILE A 1 143 ? -27.589 0.280 29.655 1.00 78.50 143 ILE A O 1
ATOM 1133 N N . ASP A 1 144 ? -26.521 2.271 29.748 1.00 72.81 144 ASP A N 1
ATOM 1134 C CA . ASP A 1 144 ? -27.599 2.971 30.429 1.00 72.81 144 ASP A CA 1
ATOM 1135 C C . ASP A 1 144 ? -28.664 3.412 29.410 1.00 72.81 144 ASP A C 1
ATOM 1137 O O . ASP A 1 144 ? -28.398 4.171 28.469 1.00 72.81 144 ASP A O 1
ATOM 1141 N N . GLN A 1 145 ? -29.882 2.894 29.581 1.00 64.00 145 GLN A N 1
ATOM 1142 C CA . GLN A 1 145 ? -31.042 3.249 28.760 1.00 64.00 145 GLN A CA 1
ATOM 1143 C C . GLN A 1 145 ? -31.731 4.538 29.243 1.00 64.00 145 GLN A C 1
ATOM 1145 O O . GLN A 1 145 ? -32.549 5.091 28.510 1.00 64.00 145 GLN A O 1
ATOM 1150 N N . GLY A 1 146 ? -31.406 5.023 30.447 1.00 56.81 146 GLY A N 1
ATOM 1151 C CA . GLY A 1 146 ? -32.041 6.169 31.100 1.00 56.81 146 GLY A CA 1
ATOM 1152 C C . GLY A 1 146 ? -31.345 7.518 30.898 1.00 56.81 146 GLY A C 1
ATOM 1153 O O . GLY A 1 146 ? -31.821 8.511 31.439 1.00 56.81 146 GLY A O 1
ATOM 1154 N N . ALA A 1 147 ? -30.248 7.583 30.134 1.00 59.59 147 ALA A N 1
ATOM 1155 C CA . ALA A 1 147 ? -29.445 8.794 29.938 1.00 59.59 147 ALA A CA 1
ATOM 1156 C C . ALA A 1 147 ? -30.164 9.869 29.089 1.00 59.59 147 ALA A C 1
ATOM 1158 O O . ALA A 1 147 ? -29.800 10.141 27.953 1.00 59.59 147 ALA A O 1
ATOM 1159 N N . THR A 1 148 ? -31.220 10.489 29.604 1.00 57.03 148 THR A N 1
ATOM 1160 C CA . THR A 1 148 ? -31.905 11.628 28.968 1.00 57.03 148 THR A CA 1
ATOM 1161 C C . THR A 1 148 ? -31.157 12.949 29.176 1.00 57.03 148 THR A C 1
ATOM 1163 O O . THR A 1 148 ? -30.395 13.099 30.126 1.00 57.03 148 THR A O 1
ATOM 1166 N N . PHE A 1 149 ? -31.417 13.951 28.327 1.00 55.44 149 PHE A N 1
ATOM 1167 C CA . PHE A 1 149 ? -30.868 15.313 28.484 1.00 55.44 149 PHE A CA 1
ATOM 1168 C C . PHE A 1 149 ? -31.057 15.900 29.898 1.00 55.44 149 PHE A C 1
ATOM 1170 O O . PHE A 1 149 ? -30.203 16.639 30.368 1.00 55.44 149 PHE A O 1
ATOM 1177 N N . ASN A 1 150 ? -32.140 15.532 30.592 1.00 49.47 150 ASN A N 1
ATOM 1178 C CA . ASN A 1 150 ? -32.484 16.048 31.923 1.00 49.47 150 ASN A CA 1
ATOM 1179 C C . ASN A 1 150 ? -31.766 15.339 33.088 1.00 49.47 150 ASN A C 1
ATOM 1181 O O . ASN A 1 150 ? -31.932 15.748 34.233 1.00 49.47 150 ASN A O 1
ATOM 1185 N N . SER A 1 151 ? -31.032 14.255 32.825 1.00 47.53 151 SER A N 1
ATOM 1186 C CA . SER A 1 151 ? -30.352 13.432 33.839 1.00 47.53 151 SER A CA 1
ATOM 1187 C C . SER A 1 151 ? -28.826 13.524 33.760 1.00 47.53 151 SER A C 1
ATOM 1189 O O . SER A 1 151 ? -28.129 12.726 34.382 1.00 47.53 151 SER A O 1
ATOM 1191 N N . LEU A 1 152 ? -28.298 14.467 32.977 1.00 50.31 152 LEU A N 1
ATOM 1192 C CA . LEU A 1 152 ? -26.863 14.698 32.876 1.00 50.31 152 LEU A CA 1
ATOM 1193 C C . LEU A 1 152 ? -26.370 15.450 34.129 1.00 50.31 152 LEU A C 1
ATOM 1195 O O . LEU A 1 152 ? -26.928 16.499 34.445 1.00 50.31 152 LEU A O 1
ATOM 1199 N N . PRO A 1 153 ? -25.354 14.945 34.853 1.00 44.94 153 PRO A N 1
ATOM 1200 C CA . PRO A 1 153 ? -24.699 15.701 35.920 1.00 44.94 153 PRO A CA 1
ATOM 1201 C C . PRO A 1 153 ? -24.083 16.997 35.371 1.00 44.94 153 PRO A C 1
ATOM 1203 O O . PRO A 1 153 ? -23.526 16.980 34.274 1.00 44.94 153 PRO A O 1
ATOM 1206 N N . ASP A 1 154 ? -24.118 18.086 36.146 1.00 42.19 154 ASP A N 1
ATOM 1207 C CA . ASP A 1 154 ? -23.501 19.373 35.769 1.00 42.19 154 ASP A CA 1
ATOM 1208 C C . ASP A 1 154 ? -21.979 19.247 35.495 1.00 42.19 154 ASP A C 1
ATOM 1210 O O . ASP A 1 154 ? -21.426 20.004 34.699 1.00 42.19 154 ASP A O 1
ATOM 1214 N N . ASP A 1 155 ? -21.323 18.225 36.062 1.00 42.03 155 ASP A N 1
ATOM 1215 C CA . ASP A 1 155 ? -19.893 17.907 35.905 1.00 42.03 155 ASP A CA 1
ATOM 1216 C C . ASP A 1 155 ? -19.615 16.894 34.770 1.00 42.03 155 ASP A C 1
ATOM 1218 O O . ASP A 1 155 ? -18.949 15.868 34.951 1.00 42.03 155 ASP A O 1
ATOM 1222 N N . LEU A 1 156 ? -20.144 17.135 33.570 1.00 47.69 156 LEU A N 1
ATOM 1223 C CA . LEU A 1 156 ? -19.815 16.305 32.410 1.00 47.69 156 LEU A CA 1
ATOM 1224 C C . LEU A 1 156 ? -18.374 16.568 31.928 1.00 47.69 156 LEU A C 1
ATOM 1226 O O . LEU A 1 156 ? -18.052 17.704 31.579 1.00 47.69 156 LEU A O 1
ATOM 1230 N N . PRO A 1 157 ? -17.548 15.529 31.683 1.00 45.97 157 PRO A N 1
ATOM 1231 C CA . PRO A 1 157 ? -16.292 15.677 30.936 1.00 45.97 157 PRO A CA 1
ATOM 1232 C C . PRO A 1 157 ? -16.512 16.094 29.463 1.00 45.97 157 PRO A C 1
ATOM 1234 O O . PRO A 1 157 ? -15.556 16.249 28.708 1.00 45.97 157 PRO A O 1
ATOM 1237 N N . CYS A 1 158 ? -17.768 16.240 29.034 1.00 39.78 158 CYS A N 1
ATOM 1238 C CA . CYS A 1 158 ? -18.185 16.546 27.669 1.00 39.78 158 CYS A CA 1
ATOM 1239 C C . CYS A 1 158 ? -18.449 18.035 27.403 1.00 39.78 158 CYS A C 1
ATOM 1241 O O . CYS A 1 158 ? -18.629 18.390 26.236 1.00 39.78 158 CYS A O 1
ATOM 1243 N N . ASN A 1 159 ? -18.435 18.884 28.439 1.00 41.47 159 ASN A N 1
ATOM 1244 C CA . ASN A 1 159 ? -18.528 20.335 28.291 1.00 41.47 159 ASN A CA 1
ATOM 1245 C C . ASN A 1 159 ? -17.137 20.971 28.350 1.00 41.47 159 ASN A C 1
ATOM 1247 O O . ASN A 1 159 ? -16.322 20.674 29.221 1.00 41.47 159 ASN A O 1
ATOM 1251 N N . GLU A 1 160 ? -16.857 21.854 27.392 1.00 42.12 160 GLU A N 1
ATOM 1252 C CA . GLU A 1 160 ? -15.709 22.748 27.483 1.00 42.12 160 GLU A CA 1
ATOM 1253 C C . GLU A 1 160 ? -15.969 23.711 28.646 1.00 42.12 160 GLU A C 1
ATOM 1255 O O . GLU A 1 160 ? -16.753 24.649 28.514 1.00 42.12 160 GLU A O 1
ATOM 1260 N N . GLU A 1 161 ? -15.347 23.475 29.804 1.00 31.58 161 GLU A N 1
ATOM 1261 C CA . GLU A 1 161 ? -15.287 24.496 30.847 1.00 31.58 161 GLU A CA 1
ATOM 1262 C C . GLU A 1 161 ? -14.716 25.777 30.226 1.00 31.58 161 GLU A C 1
ATOM 1264 O O . GLU A 1 161 ? -13.578 25.796 29.745 1.00 31.58 161 GLU A O 1
ATOM 1269 N N . GLN A 1 162 ? -15.508 26.853 30.233 1.00 33.06 162 GLN A N 1
ATOM 1270 C CA . GLN A 1 162 ? -15.048 28.204 29.928 1.00 33.06 162 GLN A CA 1
ATOM 1271 C C . GLN A 1 162 ? -14.069 28.649 31.019 1.00 33.06 162 GLN A C 1
ATOM 1273 O O . GLN A 1 162 ? -14.412 29.405 31.925 1.00 33.06 162 GLN A O 1
ATOM 1278 N N . THR A 1 163 ? -12.831 28.167 30.957 1.00 26.09 163 THR A N 1
ATOM 1279 C CA . THR A 1 163 ? -11.754 28.695 31.787 1.00 26.09 163 THR A CA 1
ATOM 1280 C C . THR A 1 163 ? -11.225 29.969 31.142 1.00 26.09 163 THR A C 1
ATOM 1282 O O . THR A 1 163 ? -10.826 30.004 29.975 1.00 26.09 163 THR A O 1
ATOM 1285 N N . GLN A 1 164 ? -11.310 31.045 31.922 1.00 28.70 164 GLN A N 1
ATOM 1286 C CA . GLN A 1 164 ? -10.821 32.382 31.618 1.00 28.70 164 GLN A CA 1
ATOM 1287 C C . GLN A 1 164 ? -9.371 32.359 31.124 1.00 28.70 164 GLN A C 1
ATOM 1289 O O . GLN A 1 164 ? -8.574 31.513 31.520 1.00 28.70 164 GLN A O 1
ATOM 1294 N N . GLN A 1 165 ? -9.068 33.324 30.254 1.00 34.38 165 GLN A N 1
ATOM 1295 C CA . GLN A 1 165 ? -7.745 33.631 29.718 1.00 34.38 165 GLN A CA 1
ATOM 1296 C C . GLN A 1 165 ? -6.643 33.467 30.769 1.00 34.38 165 GLN A C 1
ATOM 1298 O O . GLN A 1 165 ? -6.522 34.298 31.666 1.00 34.38 165 GLN A O 1
ATOM 1303 N N . ASP A 1 166 ? -5.795 32.459 30.583 1.00 22.55 166 ASP A N 1
ATOM 1304 C CA . ASP A 1 166 ? -4.459 32.457 31.158 1.00 22.55 166 ASP A CA 1
ATOM 1305 C C . ASP A 1 166 ? -3.451 32.482 30.005 1.00 22.55 166 ASP A C 1
ATOM 1307 O O . ASP A 1 166 ? -3.312 31.533 29.227 1.00 22.55 166 ASP A O 1
ATOM 1311 N N . ASN A 1 167 ? -2.813 33.640 29.833 1.00 31.69 167 ASN A N 1
ATOM 1312 C CA . ASN A 1 167 ? -1.690 33.831 28.922 1.00 31.69 167 ASN A CA 1
ATOM 1313 C C . ASN A 1 167 ? -0.467 33.130 29.533 1.00 31.69 167 ASN A C 1
ATOM 1315 O O . ASN A 1 167 ? 0.379 33.770 30.151 1.00 31.69 167 ASN A O 1
ATOM 1319 N N . GLY A 1 168 ? -0.394 31.809 29.373 1.00 24.12 168 GLY A N 1
ATOM 1320 C CA . GLY A 1 168 ? 0.674 30.962 29.900 1.00 24.12 168 GLY A CA 1
ATOM 1321 C C . GLY A 1 168 ? 1.423 30.219 28.797 1.00 24.12 168 GLY A C 1
ATOM 1322 O O . GLY A 1 168 ? 1.091 29.086 28.472 1.00 24.12 168 GLY A O 1
ATOM 1323 N N . ASP A 1 169 ? 2.400 30.911 28.216 1.00 25.97 169 ASP A N 1
ATOM 1324 C CA . ASP A 1 169 ? 3.660 30.421 27.638 1.00 25.97 169 ASP A CA 1
ATOM 1325 C C . ASP A 1 169 ? 3.674 29.032 26.951 1.00 25.97 169 ASP A C 1
ATOM 1327 O O . ASP A 1 169 ? 3.962 27.995 27.550 1.00 25.97 169 ASP A O 1
ATOM 1331 N N . ALA A 1 170 ? 3.444 29.023 25.633 1.00 25.23 170 ALA A N 1
ATOM 1332 C CA . ALA A 1 170 ? 3.771 27.895 24.763 1.00 25.23 170 ALA A CA 1
ATOM 1333 C C . ALA A 1 170 ? 5.236 28.001 24.303 1.00 25.23 170 ALA A C 1
ATOM 1335 O O . ALA A 1 170 ? 5.520 28.387 23.169 1.00 25.23 170 ALA A O 1
ATOM 1336 N N . SER A 1 171 ? 6.169 27.654 25.188 1.00 24.92 171 SER A N 1
ATOM 1337 C CA . SER A 1 171 ? 7.575 27.448 24.841 1.00 24.92 171 SER A CA 1
ATOM 1338 C C . SER A 1 171 ? 7.858 25.959 24.608 1.00 24.92 171 SER A C 1
ATOM 1340 O O . SER A 1 171 ? 8.457 25.269 25.428 1.00 24.92 171 SER A O 1
ATOM 1342 N N . GLU A 1 172 ? 7.454 25.436 23.447 1.00 25.86 172 GLU A N 1
ATOM 1343 C CA . GLU A 1 172 ? 8.079 24.217 22.919 1.00 25.86 172 GLU A CA 1
ATOM 1344 C C . GLU A 1 172 ? 9.361 24.622 22.184 1.00 25.86 172 GLU A C 1
ATOM 1346 O O . GLU A 1 172 ? 9.340 25.183 21.088 1.00 25.86 172 GLU A O 1
ATOM 1351 N N . GLN A 1 173 ? 10.491 24.388 22.853 1.00 23.28 173 GLN A N 1
ATOM 1352 C CA . GLN A 1 173 ? 11.837 24.606 22.338 1.00 23.28 173 GLN A CA 1
ATOM 1353 C C . GLN A 1 173 ? 12.032 23.866 21.009 1.00 23.28 173 GLN A C 1
ATOM 1355 O O . GLN A 1 173 ? 12.118 22.640 20.953 1.00 23.28 173 GLN A O 1
ATOM 1360 N N . ALA A 1 174 ? 12.128 24.641 19.930 1.00 24.62 174 ALA A N 1
ATOM 1361 C CA . ALA A 1 174 ? 12.619 24.181 18.645 1.00 24.62 174 ALA A CA 1
ATOM 1362 C C . ALA A 1 174 ? 14.137 23.975 18.744 1.00 24.62 174 ALA A C 1
ATOM 1364 O O . ALA A 1 174 ? 14.906 24.936 18.756 1.00 24.62 174 ALA A O 1
ATOM 1365 N N . ASP A 1 175 ? 14.559 22.717 18.817 1.00 23.70 175 ASP A N 1
ATOM 1366 C CA . ASP A 1 175 ? 15.966 22.329 18.796 1.00 23.70 175 ASP A CA 1
ATOM 1367 C C . ASP A 1 175 ? 16.509 22.486 17.360 1.00 23.70 175 ASP A C 1
ATOM 1369 O O . ASP A 1 175 ? 16.411 21.595 16.511 1.00 23.70 175 ASP A O 1
ATOM 1373 N N . GLN A 1 176 ? 16.999 23.687 17.044 1.00 26.62 176 GLN A N 1
ATOM 1374 C CA . GLN A 1 176 ? 17.676 23.996 15.785 1.00 26.62 176 GLN A CA 1
ATOM 1375 C C . GLN A 1 176 ? 19.135 23.537 15.863 1.00 26.62 176 GLN A C 1
ATOM 1377 O O . GLN A 1 176 ? 20.011 24.285 16.288 1.00 26.62 176 GLN A O 1
ATOM 1382 N N . SER A 1 177 ? 19.420 22.328 15.380 1.00 25.34 177 SER A N 1
ATOM 1383 C CA . SER A 1 177 ? 20.770 21.979 14.927 1.00 25.34 177 SER A CA 1
ATOM 1384 C C . SER A 1 177 ? 20.811 22.042 13.399 1.00 25.34 177 SER A C 1
ATOM 1386 O O . SER A 1 177 ? 20.217 21.232 12.688 1.00 25.34 177 SER A O 1
ATOM 1388 N N . GLN A 1 178 ? 21.461 23.091 12.898 1.00 26.00 178 GLN A N 1
ATOM 1389 C CA . GLN A 1 178 ? 21.633 23.375 11.478 1.00 26.00 178 GLN A CA 1
ATOM 1390 C C . GLN A 1 178 ? 22.660 22.413 10.860 1.00 26.00 178 GLN A C 1
ATOM 1392 O O . GLN A 1 178 ? 23.793 22.317 11.323 1.00 26.00 178 GLN A O 1
ATOM 1397 N N . SER A 1 179 ? 22.264 21.741 9.780 1.00 23.16 179 SER A N 1
ATOM 1398 C CA . SER A 1 179 ? 23.170 21.243 8.738 1.00 23.16 179 SER A CA 1
ATOM 1399 C C . SER A 1 179 ? 22.636 21.765 7.395 1.00 23.16 179 SER A C 1
ATOM 1401 O O . SER A 1 179 ? 21.425 21.670 7.160 1.00 23.16 179 SER A O 1
ATOM 1403 N N . PRO A 1 180 ? 23.463 22.401 6.548 1.00 28.33 180 PRO A N 1
ATOM 1404 C CA . PRO A 1 180 ? 22.966 23.154 5.406 1.00 28.33 180 PRO A CA 1
ATOM 1405 C C . PRO A 1 180 ? 22.945 22.271 4.157 1.00 28.33 180 PRO A C 1
ATOM 1407 O O . PRO A 1 180 ? 23.893 22.316 3.395 1.00 28.33 180 PRO A O 1
ATOM 1410 N N . GLU A 1 181 ? 21.900 21.456 3.947 1.00 28.36 181 GLU A N 1
ATOM 1411 C CA . GLU A 1 181 ? 21.699 20.793 2.636 1.00 28.36 181 GLU A CA 1
ATOM 1412 C C . GLU A 1 181 ? 20.312 20.147 2.413 1.00 28.36 181 GLU A C 1
ATOM 1414 O O . GLU A 1 181 ? 20.177 19.043 1.883 1.00 28.36 181 GLU A O 1
ATOM 1419 N N . LYS A 1 182 ? 19.219 20.815 2.805 1.00 29.39 182 LYS A N 1
ATOM 1420 C CA . LYS A 1 182 ? 17.869 20.402 2.375 1.00 29.39 182 LYS A CA 1
ATOM 1421 C C . LYS A 1 182 ? 17.050 21.596 1.915 1.00 29.39 182 LYS A C 1
ATOM 1423 O O . LYS A 1 182 ? 16.494 22.326 2.730 1.00 29.39 182 LYS A O 1
ATOM 1428 N N . ASP A 1 183 ? 16.980 21.725 0.593 1.00 29.77 183 ASP A N 1
ATOM 1429 C CA . ASP A 1 183 ? 16.029 22.533 -0.166 1.00 29.77 183 ASP A CA 1
ATOM 1430 C C . ASP A 1 183 ? 14.673 22.642 0.549 1.00 29.77 183 ASP A C 1
ATOM 1432 O O . ASP A 1 183 ? 13.961 21.652 0.735 1.00 29.77 183 ASP A O 1
ATOM 1436 N N . GLU A 1 184 ? 14.351 23.876 0.931 1.00 30.69 184 GLU A N 1
ATOM 1437 C CA . GLU A 1 184 ? 13.086 24.415 1.429 1.00 30.69 184 GLU A CA 1
ATOM 1438 C C . GLU A 1 184 ? 11.889 23.442 1.438 1.00 30.69 184 GLU A C 1
ATOM 1440 O O . GLU A 1 184 ? 10.968 23.484 0.611 1.00 30.69 184 GLU A O 1
ATOM 1445 N N . LEU A 1 185 ? 11.843 22.607 2.474 1.00 33.19 185 LEU A N 1
ATOM 1446 C CA . LEU A 1 185 ? 10.601 22.068 3.005 1.00 33.19 185 LEU A CA 1
ATOM 1447 C C . LEU A 1 185 ? 9.883 23.222 3.708 1.00 33.19 185 LEU A C 1
ATOM 1449 O O . LEU A 1 185 ? 10.002 23.393 4.919 1.00 33.19 185 LEU A O 1
ATOM 1453 N N . ARG A 1 186 ? 9.095 24.015 2.969 1.00 28.06 186 ARG A N 1
ATOM 1454 C CA . ARG A 1 186 ? 7.962 24.688 3.621 1.00 28.06 186 ARG A CA 1
ATOM 1455 C C . ARG A 1 186 ? 7.209 23.593 4.378 1.00 28.06 186 ARG A C 1
ATOM 1457 O O . ARG A 1 186 ? 6.889 22.587 3.731 1.00 28.06 186 ARG A O 1
ATOM 1464 N N . PRO A 1 187 ? 6.943 23.731 5.688 1.00 34.28 187 PRO A N 1
ATOM 1465 C CA . PRO A 1 187 ? 6.116 22.766 6.384 1.00 34.28 187 PRO A CA 1
ATOM 1466 C C . PRO A 1 187 ? 4.795 22.718 5.622 1.00 34.28 187 PRO A C 1
ATOM 1468 O O . PRO A 1 187 ? 4.049 23.698 5.588 1.00 34.28 187 PRO A O 1
ATOM 1471 N N . GLY A 1 188 ? 4.541 21.610 4.919 1.00 35.03 188 GLY A N 1
ATOM 1472 C CA . GLY A 1 188 ? 3.188 21.306 4.480 1.00 35.03 188 GLY A CA 1
ATOM 1473 C C . GLY A 1 188 ? 2.307 21.419 5.714 1.00 35.03 188 GLY A C 1
ATOM 1474 O O . GLY A 1 188 ? 2.776 21.098 6.810 1.00 35.03 188 GLY A O 1
ATOM 1475 N N . LEU A 1 189 ? 1.092 21.949 5.555 1.00 33.88 189 LEU A N 1
ATOM 1476 C CA . LEU A 1 189 ? 0.150 22.108 6.657 1.00 33.88 189 LEU A CA 1
ATOM 1477 C C . LEU A 1 189 ? 0.182 20.814 7.477 1.00 33.88 189 LEU A C 1
ATOM 1479 O O . LEU A 1 189 ? -0.141 19.743 6.949 1.00 33.88 189 LEU A O 1
ATOM 1483 N N . VAL A 1 190 ? 0.682 20.899 8.713 1.00 31.78 190 VAL A N 1
ATOM 1484 C CA . VAL A 1 190 ? 0.741 19.750 9.608 1.00 31.78 190 VAL A CA 1
ATOM 1485 C C . VAL A 1 190 ? -0.705 19.472 9.961 1.00 31.78 190 VAL A C 1
ATOM 1487 O O . VAL A 1 190 ? -1.248 19.996 10.926 1.00 31.78 190 VAL A O 1
ATOM 1490 N N . LEU A 1 191 ? -1.352 18.669 9.126 1.00 37.16 191 LEU A N 1
ATOM 1491 C CA . LEU A 1 191 ? -2.530 17.932 9.511 1.00 37.16 191 LEU A CA 1
ATOM 1492 C C . LEU A 1 191 ? -1.986 16.899 10.500 1.00 37.16 191 LEU A C 1
ATOM 1494 O O . LEU A 1 191 ? -1.597 15.789 10.156 1.00 37.16 191 LEU A O 1
ATOM 1498 N N . ASP A 1 192 ? -1.791 17.316 11.748 1.00 38.06 192 ASP A N 1
ATOM 1499 C CA . ASP A 1 192 ? -1.728 16.352 12.830 1.00 38.06 192 ASP A CA 1
ATOM 1500 C C . ASP A 1 192 ? -3.025 15.568 12.705 1.00 38.06 192 ASP A C 1
ATOM 1502 O O . ASP A 1 192 ? -4.065 16.216 12.576 1.00 38.06 192 ASP A O 1
ATOM 1506 N N . SER A 1 193 ? -2.985 14.237 12.559 1.00 39.75 193 SER A N 1
ATOM 1507 C CA . SER A 1 193 ? -4.188 13.522 12.131 1.00 39.75 193 SER A CA 1
ATOM 1508 C C . SER A 1 193 ? -5.337 13.961 12.990 1.00 39.75 193 SER A C 1
ATOM 1510 O O . SER A 1 193 ? -5.327 13.767 14.213 1.00 39.75 193 SER A O 1
ATOM 1512 N N . CYS A 1 194 ? -6.307 14.532 12.300 1.00 47.28 194 CYS A N 1
ATOM 1513 C CA . CYS A 1 194 ? -7.580 14.775 12.892 1.00 47.28 194 CYS A CA 1
ATOM 1514 C C . CYS A 1 194 ? -7.481 15.776 14.064 1.00 47.28 194 CYS A C 1
ATOM 1516 O O . CYS A 1 194 ? -7.899 15.516 15.186 1.00 47.28 194 CYS A O 1
ATOM 1518 N N . MET A 1 195 ? -6.922 16.947 13.789 1.00 41.47 195 MET A N 1
ATOM 1519 C CA . MET A 1 195 ? -7.346 18.172 14.452 1.00 41.47 195 MET A CA 1
ATOM 1520 C C . MET A 1 195 ? -7.667 19.156 13.338 1.00 41.47 195 MET A C 1
ATOM 1522 O O . MET A 1 195 ? -6.776 19.838 12.835 1.00 41.47 195 MET A O 1
ATOM 1526 N N . GLN A 1 196 ? -8.922 19.169 12.884 1.00 45.22 196 GLN A N 1
ATOM 1527 C CA . GLN A 1 196 ? -9.370 20.278 12.048 1.00 45.22 196 GLN A CA 1
ATOM 1528 C C . GLN A 1 196 ? -9.184 21.558 12.875 1.00 45.22 196 GLN A C 1
ATOM 1530 O O . GLN A 1 196 ? -9.537 21.547 14.066 1.00 45.22 196 GLN A O 1
ATOM 1535 N N . PRO A 1 197 ? -8.586 22.628 12.312 1.00 44.72 197 PRO A N 1
ATOM 1536 C CA . PRO A 1 197 ? -8.624 23.917 12.981 1.00 44.72 197 PRO A CA 1
ATOM 1537 C C . PRO A 1 197 ? -10.095 24.247 13.268 1.00 44.72 197 PRO A C 1
ATOM 1539 O O . PRO A 1 197 ? -10.956 23.852 12.477 1.00 44.72 197 PRO A O 1
ATOM 1542 N N . PRO A 1 198 ? -10.401 24.901 14.398 1.00 51.53 198 PRO A N 1
ATOM 1543 C CA . PRO A 1 198 ? -11.764 25.332 14.670 1.00 51.53 198 PRO A CA 1
ATOM 1544 C C . PRO A 1 198 ? -12.249 26.156 13.473 1.00 51.53 198 PRO A C 1
ATOM 1546 O O . PRO A 1 198 ? -11.657 27.184 13.135 1.00 51.53 198 PRO A O 1
ATOM 1549 N N . ASP A 1 199 ? -13.259 25.646 12.768 1.00 51.25 199 ASP A N 1
ATOM 1550 C CA . ASP A 1 199 ? -13.908 26.385 11.697 1.00 51.25 199 ASP A CA 1
ATOM 1551 C C . ASP A 1 199 ? -14.761 27.452 12.373 1.00 51.25 199 ASP A C 1
ATOM 1553 O O . ASP A 1 199 ? -15.855 27.177 12.858 1.00 51.25 199 ASP A O 1
ATOM 1557 N N . ILE A 1 200 ? -14.216 28.666 12.443 1.00 54.22 200 ILE A N 1
ATOM 1558 C CA . ILE A 1 200 ? -14.846 29.814 13.096 1.00 54.22 200 ILE A CA 1
ATOM 1559 C C . ILE A 1 200 ? -16.216 30.100 12.468 1.00 54.22 200 ILE A C 1
ATOM 1561 O O . ILE A 1 200 ? -17.121 30.533 13.172 1.00 54.22 200 ILE A O 1
ATOM 1565 N N . ALA A 1 201 ? -16.400 29.834 11.168 1.00 51.03 201 ALA A N 1
ATOM 1566 C CA . ALA A 1 201 ? -17.692 30.007 10.513 1.00 51.03 201 ALA A CA 1
ATOM 1567 C C . ALA A 1 201 ? -18.677 28.915 10.947 1.00 51.03 201 ALA A C 1
ATOM 1569 O O . ALA A 1 201 ? -19.830 29.220 11.232 1.00 51.03 201 ALA A O 1
ATOM 1570 N N . GLN A 1 202 ? -18.229 27.662 11.063 1.00 54.94 202 GLN A N 1
ATOM 1571 C CA . GLN A 1 202 ? -19.072 26.577 11.564 1.00 54.94 202 GLN A CA 1
ATOM 1572 C C . GLN A 1 202 ? -19.393 26.747 13.055 1.00 54.94 202 GLN A C 1
ATOM 1574 O O . GLN A 1 202 ? -20.544 26.573 13.433 1.00 54.94 202 GLN A O 1
ATOM 1579 N N . GLU A 1 203 ? -18.441 27.158 13.894 1.00 51.06 203 GLU A N 1
ATOM 1580 C CA . GLU A 1 203 ? -18.674 27.495 15.308 1.00 51.06 203 GLU A CA 1
ATOM 1581 C C . GLU A 1 203 ? -19.613 28.694 15.466 1.00 51.06 203 GLU A C 1
ATOM 1583 O O . GLU A 1 203 ? -20.537 28.629 16.273 1.00 51.06 203 GLU A O 1
ATOM 1588 N N . ALA A 1 204 ? -19.468 29.733 14.638 1.00 50.94 204 ALA A N 1
ATOM 1589 C CA . ALA A 1 204 ? -20.377 30.880 14.624 1.00 50.94 204 ALA A CA 1
ATOM 1590 C C . ALA A 1 204 ? -21.770 30.562 14.047 1.00 50.94 204 ALA A C 1
ATOM 1592 O O . ALA A 1 204 ? -22.706 31.323 14.265 1.00 50.94 204 ALA A O 1
ATOM 1593 N N . LEU A 1 205 ? -21.929 29.459 13.310 1.00 50.97 205 LEU A N 1
ATOM 1594 C CA . LEU A 1 205 ? -23.227 28.948 12.851 1.00 50.97 205 LEU A CA 1
ATOM 1595 C C . LEU A 1 205 ? -23.824 27.907 13.814 1.00 50.97 205 LEU A C 1
ATOM 1597 O O . LEU A 1 205 ? -24.997 27.568 13.689 1.00 50.97 205 LEU A O 1
ATOM 1601 N N . SER A 1 206 ? -23.040 27.417 14.779 1.00 49.00 206 SER A N 1
ATOM 1602 C CA . SER A 1 206 ? -23.412 26.344 15.709 1.00 49.00 206 SER A CA 1
ATOM 1603 C C . SER A 1 206 ? -23.852 26.852 17.089 1.00 49.00 206 SER A C 1
ATOM 1605 O O . SER A 1 206 ? -23.683 26.139 18.074 1.00 49.00 206 SER A O 1
ATOM 1607 N N . TYR A 1 207 ? -24.422 28.060 17.185 1.00 43.66 207 TYR A N 1
ATOM 1608 C CA . TYR A 1 207 ? -25.018 28.611 18.418 1.00 43.66 207 TYR A CA 1
ATOM 1609 C C . TYR A 1 207 ? -26.302 27.862 18.839 1.00 43.66 207 TYR A C 1
ATOM 1611 O O . TYR A 1 207 ? -27.381 28.443 18.934 1.00 43.66 207 TYR A O 1
ATOM 1619 N N . GLY A 1 208 ? -26.197 26.558 19.078 1.00 43.75 208 GLY A N 1
ATOM 1620 C CA . GLY A 1 208 ? -27.221 25.739 19.710 1.00 43.75 208 GLY A CA 1
ATOM 1621 C C . GLY A 1 208 ? -26.588 24.831 20.763 1.00 43.75 208 GLY A C 1
ATOM 1622 O O . GLY A 1 208 ? -25.511 24.283 20.533 1.00 43.75 208 GLY A O 1
ATOM 1623 N N . ASP A 1 209 ? -27.272 24.666 21.895 1.00 51.38 209 ASP A N 1
ATOM 1624 C CA . ASP A 1 209 ? -26.907 23.848 23.067 1.00 51.38 209 ASP A CA 1
ATOM 1625 C C . ASP A 1 209 ? -26.834 22.322 22.778 1.00 51.38 209 ASP A C 1
ATOM 1627 O O . ASP A 1 209 ? -27.451 21.512 23.467 1.00 51.38 209 ASP A O 1
ATOM 1631 N N . GLY A 1 210 ? -26.125 21.886 21.727 1.00 62.81 210 GLY A N 1
ATOM 1632 C CA . GLY A 1 210 ? -26.245 20.517 21.198 1.00 62.81 210 GLY A CA 1
ATOM 1633 C C . GLY A 1 210 ? -24.992 19.867 20.602 1.00 62.81 210 GLY A C 1
ATOM 1634 O O . GLY A 1 210 ? -25.126 18.816 19.971 1.00 62.81 210 GLY A O 1
ATOM 1635 N N . ILE A 1 211 ? -23.795 20.446 20.772 1.00 77.25 211 ILE A N 1
ATOM 1636 C CA . ILE A 1 211 ? -22.532 19.817 20.340 1.00 77.25 211 ILE A CA 1
ATOM 1637 C C . ILE A 1 211 ? -21.831 19.159 21.530 1.00 77.25 211 ILE A C 1
ATOM 1639 O O . ILE A 1 211 ? -21.391 19.841 22.450 1.00 77.25 211 ILE A O 1
ATOM 1643 N N . PHE A 1 212 ? -21.625 17.845 21.456 1.00 80.56 212 PHE A N 1
ATOM 1644 C CA . PHE A 1 212 ? -20.937 17.071 22.490 1.00 80.56 212 PHE A CA 1
ATOM 1645 C C . PHE A 1 212 ? -19.497 16.772 22.089 1.00 80.56 212 PHE A C 1
ATOM 1647 O O . PHE A 1 212 ? -19.243 16.291 20.985 1.00 80.56 212 PHE A O 1
ATOM 1654 N N . SER A 1 213 ? -18.543 17.013 22.987 1.00 81.38 213 SER A N 1
ATOM 1655 C CA . SER A 1 213 ? -17.148 16.611 22.778 1.00 81.38 213 SER A CA 1
ATOM 1656 C C . SER A 1 213 ? -16.833 15.337 23.555 1.00 81.38 213 SER A C 1
ATOM 1658 O O . SER A 1 213 ? -17.062 15.267 24.759 1.00 81.38 213 SER A O 1
ATOM 1660 N N . VAL A 1 214 ? -16.268 14.332 22.885 1.00 82.62 214 VAL A N 1
ATOM 1661 C CA . VAL A 1 214 ? -15.883 13.056 23.511 1.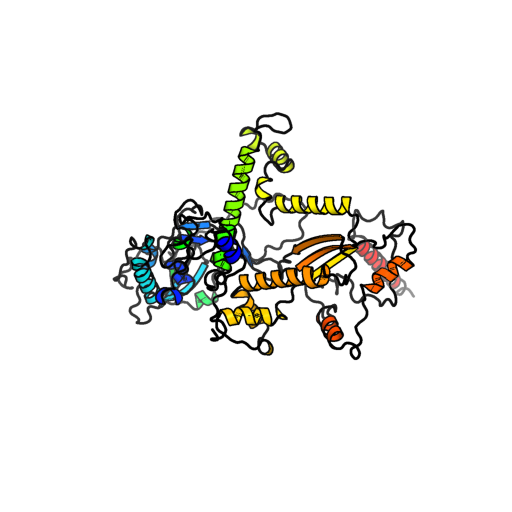00 82.62 214 VAL A CA 1
ATOM 1662 C C . VAL A 1 214 ? -14.435 12.704 23.198 1.00 82.62 214 VAL A C 1
ATOM 1664 O O . VAL A 1 214 ? -13.965 12.920 22.083 1.00 82.62 214 VAL A O 1
ATOM 1667 N N . ALA A 1 215 ? -13.720 12.143 24.175 1.00 84.12 215 ALA A N 1
ATOM 1668 C CA . ALA A 1 215 ? -12.356 11.641 24.001 1.00 84.12 215 ALA A CA 1
ATOM 1669 C C . ALA A 1 215 ? -12.205 10.249 24.650 1.00 84.12 215 ALA A C 1
ATOM 1671 O O . ALA A 1 215 ? -11.662 10.139 25.749 1.00 84.12 215 ALA A O 1
ATOM 1672 N N . PRO A 1 216 ? -12.666 9.178 23.976 1.00 81.12 216 PRO A N 1
ATOM 1673 C CA . PRO A 1 216 ? -12.824 7.841 24.567 1.00 81.12 216 PRO A CA 1
ATOM 1674 C C . PRO A 1 216 ? -11.517 7.185 25.021 1.00 81.12 216 PRO A C 1
ATOM 1676 O O . PRO A 1 216 ? -11.499 6.374 25.939 1.00 81.12 216 PRO A O 1
ATOM 1679 N N . ALA A 1 217 ? -10.410 7.531 24.366 1.00 82.12 217 ALA A N 1
ATOM 1680 C CA . ALA A 1 217 ? -9.080 6.997 24.649 1.00 82.12 217 ALA A CA 1
ATOM 1681 C C . ALA A 1 217 ? -8.227 7.936 25.527 1.00 82.12 217 ALA A C 1
ATOM 1683 O O . ALA A 1 217 ? -7.014 7.746 25.662 1.00 82.12 217 ALA A O 1
ATOM 1684 N N . GLN A 1 218 ? -8.817 8.998 26.086 1.00 81.88 218 GLN A N 1
ATOM 1685 C CA . GLN A 1 218 ? -8.079 9.979 26.875 1.00 81.88 218 GLN A CA 1
ATOM 1686 C C . GLN A 1 218 ? -7.537 9.359 28.169 1.00 81.88 218 GLN A C 1
ATOM 1688 O O . GLN A 1 218 ? -8.265 8.746 28.935 1.00 81.88 218 GLN A O 1
ATOM 1693 N N . GLY A 1 219 ? -6.246 9.578 28.442 1.00 80.06 219 GLY A N 1
ATOM 1694 C CA . GLY A 1 219 ? -5.578 9.073 29.651 1.00 80.06 219 GLY A CA 1
ATOM 1695 C C . GLY A 1 219 ? -5.043 7.643 29.523 1.00 80.06 219 GLY A C 1
ATOM 1696 O O . GLY A 1 219 ? -4.170 7.257 30.300 1.00 80.06 219 GLY A O 1
ATOM 1697 N N . ASN A 1 220 ? -5.470 6.904 28.495 1.00 85.50 220 ASN A N 1
ATOM 1698 C CA . ASN A 1 220 ? -5.030 5.539 28.237 1.00 85.50 220 ASN A CA 1
ATOM 1699 C C . ASN A 1 220 ? -3.685 5.488 27.493 1.00 85.50 220 ASN A C 1
ATOM 1701 O O . ASN A 1 220 ? -3.315 6.390 26.735 1.00 85.50 220 ASN A O 1
ATOM 1705 N N . LYS A 1 221 ? -2.920 4.417 27.735 1.00 85.94 221 LYS A N 1
ATOM 1706 C CA . LYS A 1 221 ? -1.601 4.200 27.121 1.00 85.94 221 LYS A CA 1
ATOM 1707 C C . LYS A 1 221 ? -1.721 3.337 25.861 1.00 85.94 221 LYS A C 1
ATOM 1709 O O . LYS A 1 221 ? -2.506 2.390 25.861 1.00 85.94 221 LYS A O 1
ATOM 1714 N N . PRO A 1 222 ? -0.919 3.612 24.816 1.00 86.44 222 PRO A N 1
ATOM 1715 C CA . PRO A 1 222 ? -0.840 2.743 23.653 1.00 86.44 222 PRO A CA 1
ATOM 1716 C C . PRO A 1 222 ? -0.466 1.304 24.011 1.00 86.44 222 PRO A C 1
ATOM 1718 O O . PRO A 1 222 ? 0.391 1.066 24.864 1.00 86.44 222 PRO A O 1
ATOM 1721 N N . VAL A 1 223 ? -1.078 0.357 23.307 1.00 87.56 223 VAL A N 1
ATOM 1722 C CA . VAL A 1 223 ? -0.867 -1.084 23.460 1.00 87.56 223 VAL A CA 1
ATOM 1723 C C . VAL A 1 223 ? -0.177 -1.656 22.222 1.00 87.56 223 VAL A C 1
ATOM 1725 O O . VAL A 1 223 ? -0.364 -1.176 21.103 1.00 87.56 223 VAL A O 1
ATOM 1728 N N . GLY A 1 224 ? 0.656 -2.679 22.417 1.00 82.75 224 GLY A N 1
ATOM 1729 C CA . GLY A 1 224 ? 1.356 -3.343 21.316 1.00 82.75 224 GLY A CA 1
ATOM 1730 C C . GLY A 1 224 ? 0.428 -4.255 20.508 1.00 82.75 224 GLY A C 1
ATOM 1731 O O . GLY A 1 224 ? -0.377 -4.980 21.087 1.00 82.75 224 GLY A O 1
ATOM 1732 N N . PHE A 1 225 ? 0.602 -4.288 19.183 1.00 84.12 225 PHE A N 1
ATOM 1733 C CA . PHE A 1 225 ? -0.247 -5.057 18.256 1.00 84.12 225 PHE A CA 1
ATOM 1734 C C . PHE A 1 225 ? -0.369 -6.556 18.578 1.00 84.12 225 PHE A C 1
ATOM 1736 O O . PHE A 1 225 ? -1.409 -7.150 18.325 1.00 84.12 225 PHE A O 1
ATOM 1743 N N . PHE A 1 226 ? 0.684 -7.162 19.135 1.00 84.19 226 PHE A N 1
ATOM 1744 C CA . PHE A 1 226 ? 0.743 -8.592 19.475 1.00 84.19 226 PHE A CA 1
ATOM 1745 C C . PHE A 1 226 ? 0.644 -8.863 20.982 1.00 84.19 226 PHE A C 1
ATOM 1747 O O . PHE A 1 226 ? 0.813 -10.002 21.409 1.00 84.19 226 PHE A O 1
ATOM 1754 N N . ALA A 1 227 ? 0.443 -7.823 21.798 1.00 85.56 227 ALA A N 1
ATOM 1755 C CA . ALA A 1 227 ? 0.390 -7.957 23.253 1.00 85.56 227 ALA A CA 1
ATOM 1756 C C . ALA A 1 227 ? -1.005 -8.361 23.747 1.00 85.56 227 ALA A C 1
ATOM 1758 O O . ALA A 1 227 ? -1.121 -9.046 24.759 1.00 85.56 227 ALA A O 1
ATOM 1759 N N . ILE A 1 228 ? -2.050 -7.927 23.039 1.00 85.44 228 ILE A N 1
ATOM 1760 C CA . ILE A 1 228 ? -3.444 -8.159 23.411 1.00 85.44 228 ILE A CA 1
ATOM 1761 C C . ILE A 1 228 ? -4.075 -9.128 22.402 1.00 85.44 228 ILE A C 1
ATOM 1763 O O . ILE A 1 228 ? -4.058 -8.834 21.203 1.00 85.44 228 ILE A O 1
ATOM 1767 N N . PRO A 1 229 ? -4.637 -10.263 22.857 1.00 87.19 229 PRO A N 1
ATOM 1768 C CA . PRO A 1 229 ? -5.411 -11.157 22.001 1.00 87.19 229 PRO A CA 1
ATOM 1769 C C . PRO A 1 229 ? -6.606 -10.436 21.368 1.00 87.19 229 PRO A C 1
ATOM 1771 O O . PRO A 1 229 ? -7.222 -9.578 21.996 1.00 87.19 229 PRO A O 1
ATOM 1774 N N . LYS A 1 230 ? -6.945 -10.783 20.126 1.00 89.62 230 LYS A N 1
ATOM 1775 C CA . LYS A 1 230 ? -8.066 -10.237 19.345 1.00 89.62 230 LYS A CA 1
ATOM 1776 C C . LYS A 1 230 ? -8.074 -8.711 19.212 1.00 89.62 230 LYS A C 1
ATOM 1778 O O . LYS A 1 230 ? -9.122 -8.115 18.958 1.00 89.62 230 LYS A O 1
ATOM 1783 N N . LEU A 1 231 ? -6.910 -8.066 19.329 1.00 91.25 231 LEU A N 1
ATOM 1784 C CA . LEU A 1 231 ? -6.771 -6.614 19.175 1.00 91.25 231 LEU A CA 1
ATOM 1785 C C . LEU A 1 231 ? -7.353 -6.117 17.848 1.00 91.25 231 LEU A C 1
ATOM 1787 O O . LEU A 1 231 ? -7.993 -5.072 17.811 1.00 91.25 231 LEU A O 1
ATOM 1791 N N . GLU A 1 232 ? -7.175 -6.887 16.774 1.00 93.06 232 GLU A N 1
ATOM 1792 C CA . GLU A 1 232 ? -7.729 -6.579 15.456 1.00 93.06 232 GLU A CA 1
ATOM 1793 C C . GLU A 1 232 ? -9.266 -6.505 15.465 1.00 93.06 232 GLU A C 1
ATOM 1795 O O . GLU A 1 232 ? -9.825 -5.538 14.954 1.00 93.06 232 GLU A O 1
ATOM 1800 N N . ALA A 1 233 ? -9.951 -7.474 16.081 1.00 92.44 233 ALA A N 1
ATOM 1801 C CA . ALA A 1 233 ? -11.413 -7.469 16.148 1.00 92.44 233 ALA A CA 1
ATOM 1802 C C . ALA A 1 233 ? -11.952 -6.340 17.034 1.00 92.44 233 ALA A C 1
ATOM 1804 O O . ALA A 1 233 ? -12.933 -5.696 16.681 1.00 92.44 233 ALA A O 1
ATOM 1805 N N . MET A 1 234 ? -11.272 -6.046 18.145 1.00 91.88 234 MET A N 1
ATOM 1806 C CA . MET A 1 234 ? -11.636 -4.927 19.022 1.00 91.88 234 MET A CA 1
ATOM 1807 C C . MET A 1 234 ? -11.393 -3.553 18.385 1.00 91.88 234 MET A C 1
ATOM 1809 O O . MET A 1 234 ? -12.060 -2.584 18.753 1.00 91.88 234 MET A O 1
ATOM 1813 N N . ALA A 1 235 ? -10.435 -3.461 17.458 1.00 91.56 235 ALA A N 1
ATOM 1814 C CA . ALA A 1 235 ? -10.160 -2.244 16.703 1.00 91.56 235 ALA A CA 1
ATOM 1815 C C . ALA A 1 235 ? -11.125 -2.039 15.528 1.00 91.56 235 ALA A C 1
ATOM 1817 O O . ALA A 1 235 ? -11.445 -0.903 15.181 1.00 91.56 235 ALA A O 1
ATOM 1818 N N . PHE A 1 236 ? -11.601 -3.135 14.935 1.00 93.75 236 PHE A N 1
ATOM 1819 C CA . PHE A 1 236 ? -12.454 -3.141 13.748 1.00 93.75 236 PHE A CA 1
ATOM 1820 C C . PHE A 1 236 ? -13.700 -4.024 13.956 1.00 93.75 236 PHE A C 1
ATOM 1822 O O . PHE A 1 236 ? -13.874 -5.025 13.252 1.00 93.75 236 PHE A O 1
ATOM 1829 N N . PRO A 1 237 ? -14.590 -3.671 14.906 1.00 92.44 237 PRO A N 1
ATOM 1830 C CA . PRO A 1 237 ? -15.727 -4.517 15.282 1.00 92.44 237 PRO A CA 1
ATOM 1831 C C . PRO A 1 237 ? -16.749 -4.701 14.152 1.00 92.44 237 PRO A C 1
ATOM 1833 O O . PRO A 1 237 ? -17.404 -5.735 14.076 1.00 92.44 237 PRO A O 1
ATOM 1836 N N . VAL A 1 238 ? -16.858 -3.742 13.224 1.00 92.31 238 VAL A N 1
ATOM 1837 C CA . VAL A 1 238 ? -17.724 -3.882 12.038 1.00 92.31 238 VAL A CA 1
ATOM 1838 C C . VAL A 1 238 ? -17.164 -4.907 11.054 1.00 92.31 238 VAL A C 1
ATOM 1840 O O . VAL A 1 238 ? -17.911 -5.691 10.473 1.00 92.31 238 VAL A O 1
ATOM 1843 N N . GLN A 1 239 ? -15.845 -4.924 10.860 1.00 91.88 239 GLN A N 1
ATOM 1844 C CA . GLN A 1 239 ? -15.200 -5.890 9.979 1.00 91.88 239 GLN A CA 1
ATOM 1845 C C . GLN A 1 239 ? -15.176 -7.299 10.586 1.00 91.88 239 GLN A C 1
ATOM 1847 O O . GLN A 1 239 ? -15.273 -8.271 9.828 1.00 91.88 239 GLN A O 1
ATOM 1852 N N . PHE A 1 240 ? -15.123 -7.403 11.921 1.00 93.31 240 PHE A N 1
ATOM 1853 C CA . PHE A 1 240 ? -15.147 -8.655 12.687 1.00 93.31 240 PHE A CA 1
ATOM 1854 C C . PHE A 1 240 ? -16.315 -8.727 13.699 1.00 93.31 240 PHE A C 1
ATOM 1856 O O . PHE A 1 240 ? -16.066 -8.764 14.904 1.00 93.31 240 PHE A O 1
ATOM 1863 N N . PRO A 1 241 ? -17.583 -8.848 13.253 1.00 90.88 241 PRO A N 1
ATOM 1864 C CA . PRO A 1 241 ? -18.746 -8.840 14.153 1.00 90.88 241 PRO A CA 1
ATOM 1865 C C . PRO A 1 241 ? -18.731 -9.933 15.230 1.00 90.88 241 PRO A C 1
ATOM 1867 O O . PRO A 1 241 ? -19.219 -9.729 16.333 1.00 90.88 241 PRO A O 1
ATOM 1870 N N . THR A 1 242 ? -18.166 -11.104 14.925 1.00 89.44 242 THR A N 1
ATOM 1871 C CA . THR A 1 242 ? -18.112 -12.254 15.847 1.00 89.44 242 THR A CA 1
ATOM 1872 C C . THR A 1 242 ? -16.853 -12.279 16.717 1.00 89.44 242 THR A C 1
ATOM 1874 O O . THR A 1 242 ? -16.745 -13.098 17.630 1.00 89.44 242 THR A O 1
ATOM 1877 N N . GLY A 1 243 ? -15.860 -11.434 16.422 1.00 88.31 243 GLY A N 1
ATOM 1878 C CA . GLY A 1 243 ? -14.560 -11.448 17.099 1.00 88.31 243 GLY A CA 1
ATOM 1879 C C . GLY A 1 243 ? -13.711 -12.702 16.857 1.00 88.31 243 GLY A C 1
ATOM 1880 O O . GLY A 1 243 ? -12.785 -12.971 17.622 1.00 88.31 243 GLY A O 1
ATOM 1881 N N . GLN A 1 244 ? -14.035 -13.492 15.829 1.00 89.50 244 GLN A N 1
ATOM 1882 C CA . GLN A 1 244 ? -13.341 -14.734 15.476 1.00 89.50 244 GLN A CA 1
ATOM 1883 C C . GLN A 1 244 ? -12.478 -14.572 14.218 1.00 89.50 244 GLN A C 1
ATOM 1885 O O . GLN A 1 244 ? -12.635 -13.625 13.448 1.00 89.50 244 GLN A O 1
ATOM 1890 N N . ASN A 1 245 ? -11.587 -15.542 13.980 1.00 90.69 245 ASN A N 1
ATOM 1891 C CA . ASN A 1 245 ? -10.731 -15.627 12.790 1.00 90.69 245 ASN A CA 1
ATOM 1892 C C . ASN A 1 245 ? -9.769 -14.432 12.612 1.00 90.69 245 ASN A C 1
ATOM 1894 O O . ASN A 1 245 ? -9.353 -14.126 11.490 1.00 90.69 245 ASN A O 1
ATOM 1898 N N . THR A 1 246 ? -9.373 -13.784 13.706 1.00 91.19 246 THR A N 1
ATOM 1899 C CA . THR A 1 246 ? -8.390 -12.689 13.726 1.00 91.19 246 THR A CA 1
ATOM 1900 C C . THR A 1 246 ? -6.966 -13.186 13.471 1.00 91.19 246 THR A C 1
ATOM 1902 O O . THR A 1 246 ? -6.696 -14.392 13.409 1.00 91.19 246 THR A O 1
ATOM 1905 N N . LEU A 1 247 ? -6.017 -12.263 13.306 1.00 90.31 247 LEU A N 1
ATOM 1906 C CA . LEU A 1 247 ? -4.604 -12.581 13.078 1.00 90.31 247 LEU A CA 1
ATOM 1907 C C . LEU A 1 247 ? -4.012 -13.568 14.107 1.00 90.31 247 LEU A C 1
ATOM 1909 O O . LEU A 1 247 ? -3.258 -14.464 13.729 1.00 90.31 247 LEU A O 1
ATOM 1913 N N . ASP A 1 248 ? -4.365 -13.428 15.382 1.00 88.75 248 ASP A N 1
ATOM 1914 C CA . ASP A 1 248 ? -3.830 -14.188 16.518 1.00 88.75 248 ASP A CA 1
ATOM 1915 C C . ASP A 1 248 ? -4.492 -15.561 16.747 1.00 88.75 248 ASP A C 1
ATOM 1917 O O . ASP A 1 248 ? -4.034 -16.339 17.583 1.00 88.75 248 ASP A O 1
ATOM 1921 N N . GLU A 1 249 ? -5.523 -15.896 15.967 1.00 88.81 249 GLU A N 1
ATOM 1922 C CA . GLU A 1 249 ? -6.236 -17.170 16.060 1.00 88.81 249 GLU A CA 1
ATOM 1923 C C . GLU A 1 249 ? -5.309 -18.378 15.798 1.00 88.81 249 GLU A C 1
ATOM 1925 O O . GLU A 1 249 ? -4.553 -18.420 14.815 1.00 88.81 249 GLU A O 1
ATOM 1930 N N . VAL A 1 250 ? -5.408 -19.403 16.655 1.00 88.50 250 VAL A N 1
ATOM 1931 C CA . VAL A 1 250 ? -4.630 -20.646 16.528 1.00 88.50 250 VAL A CA 1
ATOM 1932 C C . VAL A 1 250 ? -5.139 -21.453 15.334 1.00 88.50 250 VAL A C 1
ATOM 1934 O O . VAL A 1 250 ? -6.295 -21.880 15.306 1.00 88.50 250 VAL A O 1
ATOM 1937 N N . ARG A 1 251 ? -4.261 -21.686 14.355 1.00 90.88 251 ARG A N 1
ATOM 1938 C CA . ARG A 1 251 ? -4.561 -22.351 13.076 1.00 90.88 251 ARG A CA 1
ATOM 1939 C C . ARG A 1 251 ? -3.777 -23.646 12.915 1.00 90.88 251 ARG A C 1
ATOM 1941 O O . ARG A 1 251 ? -2.642 -23.733 13.378 1.00 90.88 251 ARG A O 1
ATOM 1948 N N . GLU A 1 252 ? -4.355 -24.609 12.195 1.00 88.81 252 GLU A N 1
ATOM 1949 C CA . GLU A 1 252 ? -3.684 -25.871 11.857 1.00 88.81 252 GLU A CA 1
ATOM 1950 C C . GLU A 1 252 ? -2.450 -25.609 10.986 1.00 88.81 252 GLU A C 1
ATOM 1952 O O . GLU A 1 252 ? -1.348 -26.083 11.270 1.00 88.81 252 GLU A O 1
ATOM 1957 N N . LYS A 1 253 ? -2.612 -24.787 9.942 1.00 89.50 253 LYS A N 1
ATOM 1958 C CA . LYS A 1 253 ? -1.500 -24.336 9.108 1.00 89.50 253 LYS A CA 1
ATOM 1959 C C . LYS A 1 253 ? -1.112 -22.917 9.499 1.00 89.50 253 LYS A C 1
ATOM 1961 O O . LYS A 1 253 ? -1.885 -21.972 9.325 1.00 89.50 253 LYS A O 1
ATOM 1966 N N . LYS A 1 254 ? 0.119 -22.765 9.997 1.00 89.38 254 LYS A N 1
ATOM 1967 C CA . LYS A 1 254 ? 0.668 -21.469 10.410 1.00 89.38 254 LYS A CA 1
ATOM 1968 C C . LYS A 1 254 ? 0.655 -20.479 9.245 1.00 89.38 254 LYS A C 1
ATOM 1970 O O . LYS A 1 254 ? 1.215 -20.742 8.180 1.00 89.38 254 LYS A O 1
ATOM 1975 N N . LEU A 1 255 ? 0.072 -19.313 9.492 1.00 89.81 255 LEU A N 1
ATOM 1976 C CA . LEU A 1 255 ? -0.022 -18.219 8.537 1.00 89.81 255 LEU A CA 1
ATOM 1977 C C . LEU A 1 255 ? 0.859 -17.058 9.007 1.00 89.81 255 LEU A C 1
ATOM 1979 O O . LEU A 1 255 ? 0.851 -16.707 10.184 1.00 89.81 255 LEU A O 1
ATOM 1983 N N . SER A 1 256 ? 1.657 -16.480 8.107 1.00 89.94 256 SER A N 1
ATOM 1984 C CA . SER A 1 256 ? 2.398 -15.257 8.427 1.00 89.94 256 SER A CA 1
ATOM 1985 C C . SER A 1 256 ? 1.468 -14.040 8.353 1.00 89.94 256 SER A C 1
ATOM 1987 O O . SER A 1 256 ? 0.561 -14.045 7.517 1.00 89.94 256 SER A O 1
ATOM 1989 N N . PRO A 1 257 ? 1.717 -12.966 9.128 1.00 91.12 257 PRO A N 1
ATOM 1990 C CA . PRO A 1 257 ? 0.921 -11.741 9.050 1.00 91.12 257 PRO A CA 1
ATOM 1991 C C . PRO A 1 257 ? 0.802 -11.182 7.628 1.00 91.12 257 PRO A C 1
ATOM 1993 O O . PRO A 1 257 ? -0.294 -10.854 7.196 1.00 91.12 257 PRO A O 1
ATOM 1996 N N . SER A 1 258 ? 1.884 -11.191 6.840 1.00 90.62 258 SER A N 1
ATOM 1997 C CA . SER A 1 258 ? 1.841 -10.742 5.440 1.00 90.62 258 SER A CA 1
ATOM 1998 C C . SER A 1 258 ? 0.871 -11.566 4.584 1.00 90.62 258 SER A C 1
ATOM 2000 O O . SER A 1 258 ? 0.116 -11.005 3.797 1.00 90.62 258 SER A O 1
ATOM 2002 N N . LYS A 1 259 ? 0.857 -12.900 4.736 1.00 90.88 259 LYS A N 1
ATOM 2003 C CA . LYS A 1 259 ? -0.084 -13.761 3.997 1.00 90.88 259 LYS A CA 1
ATOM 2004 C C . LYS A 1 259 ? -1.518 -13.593 4.503 1.00 90.88 259 LYS A C 1
ATOM 2006 O O . LYS A 1 259 ? -2.435 -13.635 3.692 1.00 90.88 259 LYS A O 1
ATOM 2011 N N . TYR A 1 260 ? -1.697 -13.395 5.809 1.00 94.00 260 TYR A N 1
ATOM 2012 C CA . TYR A 1 260 ? -2.994 -13.118 6.423 1.00 94.00 260 TYR A CA 1
ATOM 2013 C C . TYR A 1 260 ? -3.613 -11.834 5.867 1.00 94.00 260 TYR A C 1
ATOM 2015 O O . TYR A 1 260 ? -4.707 -11.881 5.309 1.00 94.00 260 TYR A O 1
ATOM 2023 N N . PHE A 1 261 ? -2.893 -10.712 5.930 1.00 94.25 261 PHE A N 1
ATOM 2024 C CA . PHE A 1 261 ? -3.408 -9.443 5.426 1.00 94.25 261 PHE A CA 1
ATOM 2025 C C . PHE A 1 261 ? -3.610 -9.473 3.914 1.00 94.25 261 PHE A C 1
ATOM 2027 O O . PHE A 1 261 ? -4.651 -9.025 3.454 1.00 94.25 261 PHE A O 1
ATOM 2034 N N . ASN A 1 262 ? -2.716 -10.091 3.134 1.00 92.19 262 ASN A N 1
ATOM 2035 C CA . ASN A 1 262 ? -2.961 -10.265 1.698 1.00 92.19 262 ASN A CA 1
ATOM 2036 C C . ASN A 1 262 ? -4.245 -11.067 1.428 1.00 92.19 262 ASN A C 1
ATOM 2038 O O . ASN A 1 262 ? -5.018 -10.696 0.553 1.00 92.19 262 ASN A O 1
ATOM 2042 N N . ALA A 1 263 ? -4.516 -12.130 2.193 1.00 91.19 263 ALA A N 1
ATOM 2043 C CA . ALA A 1 263 ? -5.760 -12.888 2.056 1.00 91.19 263 ALA A CA 1
ATOM 2044 C C . ALA A 1 263 ? -7.002 -12.047 2.411 1.00 91.19 263 ALA A C 1
ATOM 2046 O O . ALA A 1 263 ? -8.020 -12.157 1.731 1.00 91.19 263 ALA A O 1
ATOM 2047 N N . ARG A 1 264 ? -6.918 -11.180 3.432 1.00 92.25 264 ARG A N 1
ATOM 2048 C CA . ARG A 1 264 ? -7.998 -10.250 3.812 1.00 92.25 264 ARG A CA 1
ATOM 2049 C C . ARG A 1 264 ? -8.223 -9.159 2.764 1.00 92.25 264 ARG A C 1
ATOM 2051 O O . ARG A 1 264 ? -9.361 -8.901 2.392 1.00 92.25 264 ARG A O 1
ATOM 2058 N N . LEU A 1 265 ? -7.151 -8.558 2.254 1.00 92.44 265 LEU A N 1
ATOM 2059 C CA . LEU A 1 265 ? -7.199 -7.460 1.286 1.00 92.44 265 LEU A CA 1
ATOM 2060 C C . LEU A 1 265 ? -7.576 -7.916 -0.127 1.00 92.44 265 LEU A C 1
ATOM 2062 O O . LEU A 1 265 ? -8.133 -7.136 -0.893 1.00 92.44 265 LEU A O 1
ATOM 2066 N N . PHE A 1 266 ? -7.269 -9.162 -0.493 1.00 88.75 266 PHE A N 1
ATOM 2067 C CA . PHE A 1 266 ? -7.572 -9.718 -1.817 1.00 88.75 266 PHE A CA 1
ATOM 2068 C C . PHE A 1 266 ? -8.842 -10.570 -1.838 1.00 88.75 266 PHE A C 1
ATOM 2070 O O . PHE A 1 266 ? -9.111 -11.233 -2.843 1.00 88.75 266 PHE A O 1
ATOM 2077 N N . CYS A 1 267 ? -9.601 -10.564 -0.741 1.00 85.44 267 CYS A N 1
ATOM 2078 C CA . CYS A 1 267 ? -10.877 -11.252 -0.652 1.00 85.44 267 CYS A CA 1
ATOM 2079 C C . CYS A 1 267 ? -11.893 -10.659 -1.643 1.00 85.44 267 CYS A C 1
ATOM 2081 O O . CYS A 1 267 ? -11.778 -9.510 -2.067 1.00 85.44 267 CYS A O 1
ATOM 2083 N N . VAL A 1 268 ? -12.900 -11.460 -2.005 1.00 82.94 268 VAL A N 1
ATOM 2084 C CA . VAL A 1 268 ? -14.065 -10.985 -2.772 1.00 82.94 268 VAL A CA 1
ATOM 2085 C C . VAL A 1 268 ? -14.826 -9.926 -1.974 1.00 82.94 268 VAL A C 1
ATOM 2087 O O . VAL A 1 268 ? -15.338 -8.970 -2.544 1.00 82.94 268 VAL A O 1
ATOM 2090 N N . ASP A 1 269 ? -14.861 -10.085 -0.652 1.00 86.19 269 ASP A N 1
ATOM 2091 C CA . ASP A 1 269 ? -15.392 -9.085 0.259 1.00 86.19 269 ASP A CA 1
ATOM 2092 C C . ASP A 1 269 ? -14.408 -7.915 0.404 1.00 86.19 269 ASP A C 1
ATOM 2094 O O . ASP A 1 269 ? -13.291 -8.067 0.908 1.00 86.19 269 ASP A O 1
ATOM 2098 N N . THR A 1 270 ? -14.832 -6.730 -0.032 1.00 86.12 270 THR A N 1
ATOM 2099 C CA . THR A 1 270 ? -13.992 -5.531 -0.072 1.00 86.12 270 THR A CA 1
ATOM 2100 C C . THR A 1 270 ? -13.950 -4.763 1.250 1.00 86.12 270 THR A C 1
ATOM 2102 O O . THR A 1 270 ? -13.271 -3.736 1.309 1.00 86.12 270 THR A O 1
ATOM 2105 N N . ARG A 1 271 ? -14.600 -5.234 2.331 1.00 88.81 271 ARG A N 1
ATOM 2106 C CA . ARG A 1 271 ? -14.688 -4.505 3.618 1.00 88.81 271 ARG A CA 1
ATOM 2107 C C . ARG A 1 271 ? -13.332 -4.065 4.181 1.00 88.81 271 ARG A C 1
ATOM 2109 O O . ARG A 1 271 ? -13.242 -3.029 4.833 1.00 88.81 271 ARG A O 1
ATOM 2116 N N . PHE A 1 272 ? -12.281 -4.846 3.925 1.00 91.62 272 PHE A N 1
ATOM 2117 C CA . PHE A 1 272 ? -10.911 -4.559 4.364 1.00 91.62 272 PHE A CA 1
ATOM 2118 C C . PHE A 1 272 ? -10.155 -3.664 3.384 1.00 91.62 272 PHE A C 1
ATOM 2120 O O . PHE A 1 272 ? -9.396 -2.794 3.796 1.00 91.62 272 PHE A O 1
ATOM 2127 N N . ALA A 1 273 ? -10.356 -3.883 2.083 1.00 89.31 273 ALA A N 1
ATOM 2128 C CA . ALA A 1 273 ? -9.685 -3.143 1.020 1.00 89.31 273 ALA A CA 1
ATOM 2129 C C . ALA A 1 273 ? -10.167 -1.687 0.917 1.00 89.31 273 ALA A C 1
ATOM 2131 O O . ALA A 1 273 ? -9.401 -0.810 0.515 1.00 89.31 273 ALA A O 1
ATOM 2132 N N . SER A 1 274 ? -11.424 -1.436 1.289 1.00 85.81 274 SER A N 1
ATOM 2133 C CA . SER A 1 274 ? -12.039 -0.108 1.270 1.00 85.81 274 SER A CA 1
ATOM 2134 C C . SER A 1 274 ? -11.772 0.719 2.534 1.00 85.81 274 SER A C 1
ATOM 2136 O O . SER A 1 274 ? -11.860 1.945 2.482 1.00 85.81 274 SER A O 1
ATOM 2138 N N . ASP A 1 275 ? -11.426 0.096 3.666 1.00 86.94 275 ASP A N 1
ATOM 2139 C CA . ASP A 1 275 ? -11.145 0.820 4.911 1.00 86.94 275 ASP A CA 1
ATOM 2140 C C . ASP A 1 275 ? -9.677 1.272 4.978 1.00 86.94 275 ASP A C 1
ATOM 2142 O O . ASP A 1 275 ? -8.762 0.491 5.244 1.00 86.94 275 ASP A O 1
ATOM 2146 N N . GLN A 1 276 ? -9.449 2.574 4.792 1.00 82.50 276 GLN A N 1
ATOM 2147 C CA . GLN A 1 276 ? -8.117 3.183 4.861 1.00 82.50 276 GLN A CA 1
ATOM 2148 C C . GLN A 1 276 ? -7.435 2.986 6.222 1.00 82.50 276 GLN A C 1
ATOM 2150 O O . GLN A 1 276 ? -6.218 2.803 6.275 1.00 82.50 276 GLN A O 1
ATOM 2155 N N . SER A 1 277 ? -8.197 2.997 7.320 1.00 84.25 277 SER A N 1
ATOM 2156 C CA . SER A 1 277 ? -7.646 2.790 8.664 1.00 84.25 277 SER A CA 1
ATOM 2157 C C . SER A 1 277 ? -7.128 1.362 8.812 1.00 84.25 277 SER A C 1
ATOM 2159 O O . SER A 1 277 ? -6.055 1.150 9.379 1.00 84.25 277 SER A O 1
ATOM 2161 N N . TYR A 1 278 ? -7.849 0.394 8.237 1.00 90.06 278 TYR A N 1
ATOM 2162 C CA . TYR A 1 278 ? -7.430 -1.004 8.210 1.00 90.06 278 TYR A CA 1
ATOM 2163 C C . TYR A 1 278 ? -6.178 -1.215 7.349 1.00 90.06 278 TYR A C 1
ATOM 2165 O O . TYR A 1 278 ? -5.281 -1.949 7.757 1.00 90.06 278 TYR A O 1
ATOM 2173 N N . LEU A 1 279 ? -6.054 -0.530 6.205 1.00 89.25 279 LEU A N 1
ATOM 2174 C CA . LEU A 1 279 ? -4.855 -0.606 5.357 1.00 89.25 279 LEU A CA 1
ATOM 2175 C C . LEU A 1 279 ? -3.589 -0.154 6.095 1.00 89.25 279 LEU A C 1
ATOM 2177 O O . LEU A 1 279 ? -2.584 -0.868 6.091 1.00 89.25 279 LEU A O 1
ATOM 2181 N N . PHE A 1 280 ? -3.639 1.003 6.763 1.00 87.50 280 PHE A N 1
ATOM 2182 C CA . PHE A 1 280 ? -2.496 1.494 7.537 1.00 87.50 280 PHE A CA 1
ATOM 2183 C C . PHE A 1 280 ? -2.207 0.612 8.751 1.00 87.50 280 PHE A C 1
ATOM 2185 O O . PHE A 1 280 ? -1.044 0.334 9.041 1.00 87.50 280 PHE A O 1
ATOM 2192 N N . PHE A 1 281 ? -3.244 0.120 9.428 1.00 89.50 281 PHE A N 1
ATOM 2193 C CA . PHE A 1 281 ? -3.085 -0.860 10.497 1.00 89.50 281 PHE A CA 1
ATOM 2194 C C . PHE A 1 281 ? -2.368 -2.126 9.996 1.00 89.50 281 PHE A C 1
ATOM 2196 O O . PHE A 1 281 ? -1.341 -2.511 10.553 1.00 89.50 281 PHE A O 1
ATOM 2203 N N . ALA A 1 282 ? -2.839 -2.728 8.901 1.00 91.94 282 ALA A N 1
ATOM 2204 C CA . ALA A 1 282 ? -2.260 -3.930 8.305 1.00 91.94 282 ALA A CA 1
ATOM 2205 C C . ALA A 1 282 ? -0.794 -3.731 7.885 1.00 91.94 282 ALA A C 1
ATOM 2207 O O . ALA A 1 282 ? 0.050 -4.604 8.130 1.00 91.94 282 ALA A O 1
ATOM 2208 N N . GLN A 1 283 ? -0.473 -2.570 7.299 1.00 89.06 283 GLN A N 1
ATOM 2209 C CA . GLN A 1 283 ? 0.897 -2.193 6.955 1.00 89.06 283 GLN A CA 1
ATOM 2210 C C . GLN A 1 283 ? 1.787 -2.158 8.206 1.00 89.06 283 GLN A C 1
ATOM 2212 O O . GLN A 1 283 ? 2.794 -2.867 8.258 1.00 89.06 283 GLN A O 1
ATOM 2217 N N . PHE A 1 284 ? 1.397 -1.403 9.238 1.00 89.00 284 PHE A N 1
ATOM 2218 C CA . PHE A 1 284 ? 2.199 -1.243 10.454 1.00 89.00 284 PHE A CA 1
ATOM 2219 C C . PHE A 1 284 ? 2.361 -2.542 11.242 1.00 89.00 284 PHE A C 1
ATOM 2221 O O . PHE A 1 284 ? 3.453 -2.822 11.742 1.00 89.00 284 PHE A O 1
ATOM 2228 N N . VAL A 1 285 ? 1.318 -3.371 11.333 1.00 90.44 285 VAL A N 1
ATOM 2229 C CA . VAL A 1 285 ? 1.402 -4.689 11.981 1.00 90.44 285 VAL A CA 1
ATOM 2230 C C . VAL A 1 285 ? 2.391 -5.587 11.233 1.00 90.44 285 VAL A C 1
ATOM 2232 O O . VAL A 1 285 ? 3.228 -6.249 11.855 1.00 90.44 285 VAL A O 1
ATOM 2235 N N . THR A 1 286 ? 2.344 -5.582 9.898 1.00 91.12 286 THR A N 1
ATOM 2236 C CA . THR A 1 286 ? 3.252 -6.375 9.058 1.00 91.12 286 THR A CA 1
ATOM 2237 C C . THR A 1 286 ? 4.699 -5.903 9.187 1.00 91.12 286 THR A C 1
ATOM 2239 O O . THR A 1 286 ? 5.591 -6.724 9.413 1.00 91.12 286 THR A O 1
ATOM 2242 N N . GLU A 1 287 ? 4.939 -4.595 9.095 1.00 89.25 287 GLU A N 1
ATOM 2243 C CA . GLU A 1 287 ? 6.266 -3.992 9.245 1.00 89.25 287 GLU A CA 1
ATOM 2244 C C . GLU A 1 287 ? 6.838 -4.230 10.645 1.00 89.25 287 GLU A C 1
ATOM 2246 O O . GLU A 1 287 ? 7.984 -4.658 10.773 1.00 89.25 287 GLU A O 1
ATOM 2251 N N . THR A 1 288 ? 6.028 -4.062 11.695 1.00 87.44 288 THR A N 1
ATOM 2252 C CA . THR A 1 288 ? 6.434 -4.344 13.080 1.00 87.44 288 THR A CA 1
ATOM 2253 C C . THR A 1 288 ? 6.856 -5.803 13.228 1.00 87.44 288 THR A C 1
ATOM 2255 O O . THR A 1 288 ? 7.942 -6.088 13.726 1.00 87.44 288 THR A O 1
ATOM 2258 N N . HIS A 1 289 ? 6.055 -6.743 12.720 1.00 89.25 289 HIS A N 1
ATOM 2259 C CA . HIS A 1 289 ? 6.392 -8.166 12.757 1.00 89.25 289 HIS A CA 1
ATOM 2260 C C . HIS A 1 289 ? 7.683 -8.488 11.986 1.00 89.25 289 HIS A C 1
ATOM 2262 O O . HIS A 1 289 ? 8.515 -9.272 12.455 1.00 89.25 289 HIS A O 1
ATOM 2268 N N . MET A 1 290 ? 7.885 -7.885 10.811 1.00 88.69 290 MET A N 1
ATOM 2269 C CA . MET A 1 290 ? 9.120 -8.043 10.035 1.00 88.69 290 MET A CA 1
ATOM 2270 C C . MET A 1 290 ? 10.335 -7.490 10.788 1.00 88.69 290 MET A C 1
ATOM 2272 O O . MET A 1 290 ? 11.365 -8.165 10.859 1.00 88.69 290 MET A O 1
ATOM 2276 N N . ALA A 1 291 ? 10.200 -6.309 11.396 1.00 87.00 291 ALA A N 1
ATOM 2277 C CA . ALA A 1 291 ? 11.239 -5.666 12.189 1.00 87.00 291 ALA A CA 1
ATOM 2278 C C . ALA A 1 291 ? 11.618 -6.516 13.408 1.00 87.00 291 ALA A C 1
ATOM 2280 O O . ALA A 1 291 ? 12.796 -6.814 13.600 1.00 87.00 291 ALA A O 1
ATOM 2281 N N . THR A 1 292 ? 10.635 -6.980 14.187 1.00 87.50 292 THR A N 1
ATOM 2282 C CA . THR A 1 292 ? 10.851 -7.824 15.372 1.00 87.50 292 THR A CA 1
ATOM 2283 C C . THR A 1 292 ? 11.523 -9.147 15.013 1.00 87.50 292 THR A C 1
ATOM 2285 O O . THR A 1 292 ? 12.482 -9.557 15.670 1.00 87.50 292 THR A O 1
ATOM 2288 N N . ASN A 1 293 ? 11.085 -9.806 13.936 1.00 87.81 293 ASN A N 1
ATOM 2289 C CA . ASN A 1 293 ? 11.707 -11.053 13.494 1.00 87.81 293 ASN A CA 1
ATOM 2290 C C . ASN A 1 293 ? 13.153 -10.839 13.048 1.00 87.81 293 ASN A C 1
ATOM 2292 O O . ASN A 1 293 ? 14.042 -11.585 13.467 1.00 87.81 293 ASN A O 1
ATOM 2296 N N . SER A 1 294 ? 13.398 -9.801 12.247 1.00 87.31 294 SER A N 1
ATOM 2297 C CA . SER A 1 294 ? 14.735 -9.426 11.786 1.00 87.31 294 SER A CA 1
ATOM 2298 C C . SER A 1 294 ? 15.658 -9.071 12.953 1.00 87.31 294 SER A C 1
ATOM 2300 O O . SER A 1 294 ? 16.781 -9.569 13.033 1.00 87.31 294 SER A O 1
ATOM 2302 N N . MET A 1 295 ? 15.151 -8.311 13.927 1.00 85.75 295 MET A N 1
ATOM 2303 C CA . MET A 1 295 ? 15.861 -7.972 15.157 1.00 85.75 295 MET A CA 1
ATOM 2304 C C . MET A 1 295 ? 16.202 -9.228 15.961 1.00 85.75 295 MET A C 1
ATOM 2306 O O . MET A 1 295 ? 17.340 -9.372 16.395 1.00 85.75 295 MET A O 1
ATOM 2310 N N . SER A 1 296 ? 15.277 -10.187 16.093 1.00 85.50 296 SER A N 1
ATOM 2311 C CA . SER A 1 296 ? 15.547 -11.451 16.794 1.00 85.50 296 SER A CA 1
ATOM 2312 C C . SER A 1 296 ? 16.671 -12.258 16.131 1.00 85.50 296 SER A C 1
ATOM 2314 O 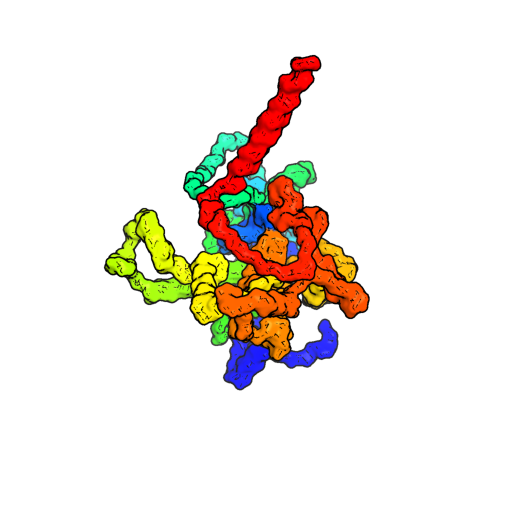O . SER A 1 296 ? 17.511 -12.844 16.813 1.00 85.50 296 SER A O 1
ATOM 2316 N N . ILE A 1 297 ? 16.717 -12.276 14.794 1.00 83.38 297 ILE A N 1
ATOM 2317 C CA . ILE A 1 297 ? 17.769 -12.952 14.028 1.00 83.38 297 ILE A CA 1
ATOM 2318 C C . ILE A 1 297 ? 19.095 -12.222 14.226 1.00 83.38 297 ILE A C 1
ATOM 2320 O O . ILE A 1 297 ? 20.118 -12.866 14.451 1.00 83.38 297 ILE A O 1
ATOM 2324 N N . GLN A 1 298 ? 19.079 -10.892 14.169 1.00 79.56 298 GLN A N 1
ATOM 2325 C CA . GLN A 1 298 ? 20.271 -10.075 14.337 1.00 79.56 298 GLN A CA 1
ATOM 2326 C C . GLN A 1 298 ? 20.826 -10.166 15.759 1.00 79.56 298 GLN A C 1
ATOM 2328 O O . GLN A 1 298 ? 22.032 -10.277 15.910 1.00 79.56 298 GLN A O 1
ATOM 2333 N N . MET A 1 299 ? 19.981 -10.231 16.789 1.00 79.44 299 MET A N 1
ATOM 2334 C CA . MET A 1 299 ? 20.415 -10.467 18.171 1.00 79.44 299 MET A CA 1
ATOM 2335 C C . MET A 1 299 ? 21.083 -11.837 18.344 1.00 79.44 299 MET A C 1
ATOM 2337 O O . MET A 1 299 ? 22.011 -11.965 19.134 1.00 79.44 299 MET A O 1
ATOM 2341 N N . ARG A 1 300 ? 20.665 -12.857 17.578 1.00 80.25 300 ARG A N 1
ATOM 2342 C CA . ARG A 1 300 ? 21.325 -14.178 17.571 1.00 80.25 300 ARG A CA 1
ATOM 2343 C C . ARG A 1 300 ? 22.631 -14.200 16.770 1.00 80.25 300 AR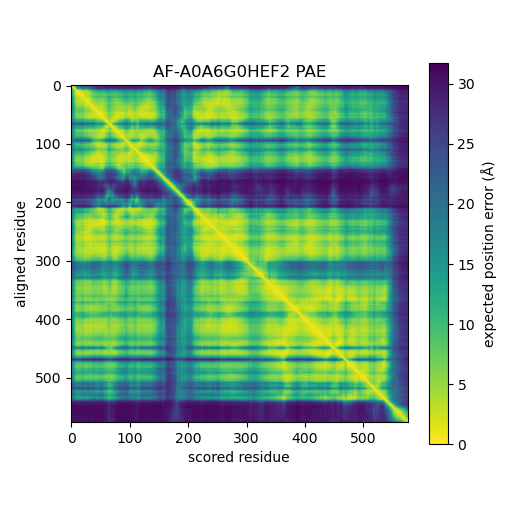G A C 1
ATOM 2345 O O . ARG A 1 300 ? 23.536 -14.951 17.113 1.00 80.25 300 ARG A O 1
ATOM 2352 N N . LYS A 1 301 ? 22.717 -13.429 15.681 1.00 76.25 301 LYS A N 1
ATOM 2353 C CA . LYS A 1 301 ? 23.909 -13.350 14.811 1.00 76.25 301 LYS A CA 1
ATOM 2354 C C . LYS A 1 301 ? 24.949 -12.342 15.303 1.00 76.25 301 LYS A C 1
ATOM 2356 O O . LYS A 1 301 ? 26.122 -12.455 14.950 1.00 76.25 301 LYS A O 1
ATOM 2361 N N . GLY A 1 302 ? 24.514 -11.343 16.060 1.00 69.31 302 GLY A N 1
ATOM 2362 C CA . GLY A 1 302 ? 25.336 -10.269 16.582 1.00 69.31 302 GLY A CA 1
ATOM 2363 C C . GLY A 1 302 ? 26.318 -10.813 17.603 1.00 69.31 302 GLY A C 1
ATOM 2364 O O . GLY A 1 302 ? 25.936 -11.458 18.577 1.00 69.31 302 GLY A O 1
ATOM 2365 N N . LYS A 1 303 ? 27.604 -10.543 17.390 1.00 69.75 303 LYS A N 1
ATOM 2366 C CA . LYS A 1 303 ? 28.600 -10.732 18.440 1.00 69.75 303 LYS A CA 1
ATOM 2367 C C . LYS A 1 303 ? 28.520 -9.509 19.354 1.00 69.75 303 LYS A C 1
ATOM 2369 O O . LYS A 1 303 ? 28.438 -8.396 18.837 1.00 69.75 303 LYS A O 1
ATOM 2374 N N . PRO A 1 304 ? 28.587 -9.658 20.687 1.00 69.44 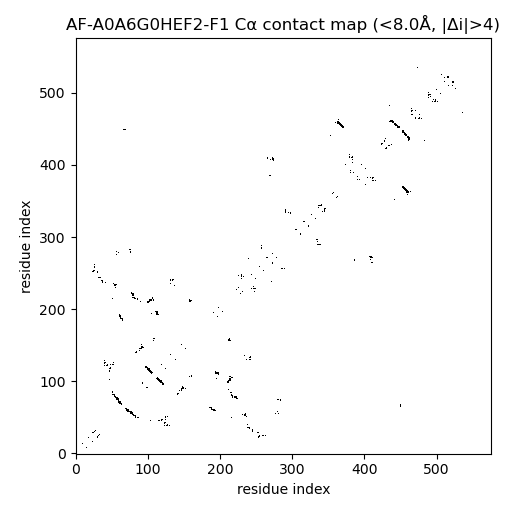304 PRO A N 1
ATOM 2375 C CA . PRO A 1 304 ? 28.598 -8.525 21.614 1.00 69.44 304 PRO A CA 1
ATOM 2376 C C . PRO A 1 304 ? 29.967 -7.828 21.610 1.00 69.44 304 PRO A C 1
ATOM 2378 O O . PRO A 1 304 ? 30.456 -7.415 22.654 1.00 69.44 304 PRO A O 1
ATOM 2381 N N . ILE A 1 305 ? 30.629 -7.780 20.456 1.00 69.94 305 ILE A N 1
ATOM 2382 C CA . ILE A 1 305 ? 32.006 -7.359 20.264 1.00 69.94 305 ILE A CA 1
ATOM 2383 C C . ILE A 1 305 ? 32.019 -6.474 19.017 1.00 69.94 305 ILE A C 1
ATOM 2385 O O . ILE A 1 305 ? 31.511 -6.884 17.973 1.00 69.94 305 ILE A O 1
ATOM 2389 N N . THR A 1 306 ? 32.575 -5.270 19.121 1.00 68.38 306 THR A N 1
ATOM 2390 C CA . THR A 1 306 ? 32.829 -4.398 17.969 1.00 68.38 306 THR A CA 1
ATOM 2391 C C . THR A 1 306 ? 33.871 -5.031 17.041 1.00 68.38 306 THR A C 1
ATOM 2393 O O . THR A 1 306 ? 34.575 -5.967 17.426 1.00 68.38 306 THR A O 1
ATOM 2396 N N . ARG A 1 307 ? 34.018 -4.529 15.807 1.00 67.06 307 ARG A N 1
ATOM 2397 C CA . ARG A 1 307 ? 35.077 -5.016 14.896 1.00 67.06 307 ARG A CA 1
ATOM 2398 C C . ARG A 1 307 ? 36.481 -4.849 15.495 1.00 67.06 307 ARG A C 1
ATOM 2400 O O . ARG A 1 307 ? 37.343 -5.676 15.225 1.00 67.06 307 ARG A O 1
ATOM 2407 N N . ASP A 1 308 ? 36.648 -3.877 16.391 1.00 70.44 308 ASP A N 1
ATOM 2408 C CA . ASP A 1 308 ? 37.881 -3.609 17.144 1.00 70.44 308 ASP A CA 1
ATOM 2409 C C . ASP A 1 308 ? 38.102 -4.557 18.339 1.00 70.44 308 ASP A C 1
ATOM 2411 O O . ASP A 1 308 ? 39.026 -4.365 19.128 1.00 70.44 308 ASP A O 1
ATOM 2415 N N . GLY A 1 309 ? 37.236 -5.555 18.540 1.00 71.94 309 GLY A N 1
ATOM 2416 C CA . GLY A 1 309 ? 37.380 -6.537 19.617 1.00 71.94 309 GLY A CA 1
ATOM 2417 C C . GLY A 1 309 ? 36.846 -6.086 20.983 1.00 71.94 309 GLY A C 1
ATOM 2418 O O . GLY A 1 309 ? 36.962 -6.832 21.956 1.00 71.94 309 GLY A O 1
ATOM 2419 N N . ARG A 1 310 ? 36.231 -4.899 21.097 1.00 75.62 310 ARG A N 1
ATOM 2420 C CA . ARG A 1 310 ? 35.708 -4.384 22.377 1.00 75.62 310 ARG A CA 1
ATOM 2421 C C . ARG A 1 310 ? 34.298 -4.887 22.643 1.00 75.62 310 ARG A C 1
ATOM 2423 O O . ARG A 1 310 ? 33.451 -4.861 21.756 1.00 75.62 310 ARG A O 1
ATOM 2430 N N . LYS A 1 311 ? 34.006 -5.285 23.883 1.00 74.62 311 LYS A N 1
ATOM 2431 C CA . LYS A 1 311 ? 32.653 -5.704 24.265 1.00 74.62 311 LYS A CA 1
ATOM 2432 C C . LYS A 1 311 ? 31.699 -4.505 24.260 1.00 74.62 311 LYS A C 1
ATOM 2434 O O . LYS A 1 311 ? 31.978 -3.505 24.921 1.00 74.62 311 LYS A O 1
ATOM 2439 N N . ILE A 1 312 ? 30.573 -4.620 23.558 1.00 73.88 312 ILE A N 1
ATOM 2440 C CA . ILE A 1 312 ? 29.547 -3.569 23.517 1.00 73.88 312 ILE A CA 1
ATOM 2441 C C . ILE A 1 312 ? 28.954 -3.431 24.925 1.00 73.88 312 ILE A C 1
ATOM 2443 O O . ILE A 1 312 ? 28.437 -4.397 25.488 1.00 73.88 312 ILE A O 1
ATOM 2447 N N . SER A 1 313 ? 29.062 -2.240 25.514 1.00 74.31 313 SER A N 1
ATOM 2448 C CA . SER A 1 313 ? 28.563 -1.939 26.861 1.00 74.31 313 SER A CA 1
ATOM 2449 C C . SER A 1 313 ? 27.601 -0.754 26.836 1.00 74.31 313 SER A C 1
ATOM 2451 O O . SER A 1 313 ? 27.690 0.099 25.956 1.00 74.31 313 SER A O 1
ATOM 2453 N N . SER A 1 314 ? 26.716 -0.651 27.833 1.00 74.56 314 SER A N 1
ATOM 2454 C CA . SER A 1 314 ? 25.760 0.465 27.931 1.00 74.56 314 SER A CA 1
ATOM 2455 C C . SER A 1 314 ? 26.432 1.844 27.984 1.00 74.56 314 SER A C 1
ATOM 2457 O O . SER A 1 314 ? 25.799 2.828 27.623 1.00 74.56 314 SER A O 1
ATOM 2459 N N . LYS A 1 315 ? 27.705 1.925 28.402 1.00 77.19 315 LYS A N 1
ATOM 2460 C CA . LYS A 1 315 ? 28.480 3.175 28.410 1.00 77.19 315 LYS A CA 1
ATOM 2461 C C . LYS A 1 315 ? 28.799 3.670 26.997 1.00 77.19 315 LYS A C 1
ATOM 2463 O O . LYS A 1 315 ? 28.799 4.868 26.768 1.00 77.19 315 LYS A O 1
ATOM 2468 N N . MET A 1 316 ? 29.003 2.760 26.041 1.00 73.06 316 MET A N 1
ATOM 2469 C CA . MET A 1 316 ? 29.242 3.123 24.636 1.00 73.06 316 MET A CA 1
ATOM 2470 C C . MET A 1 316 ? 27.996 3.716 23.973 1.00 73.06 316 MET A C 1
ATOM 2472 O O . MET A 1 316 ? 28.120 4.508 23.054 1.00 73.06 316 MET A O 1
ATOM 2476 N N . LEU A 1 317 ? 26.797 3.364 24.452 1.00 73.75 317 LEU A N 1
ATOM 2477 C CA . LEU A 1 317 ? 25.538 3.924 23.947 1.00 73.75 317 LEU A CA 1
ATOM 2478 C C . LEU A 1 317 ? 25.258 5.343 24.465 1.00 73.75 317 LEU A C 1
ATOM 2480 O O . LEU A 1 317 ? 24.363 6.006 23.952 1.00 73.75 317 LEU A O 1
ATOM 2484 N N . GLN A 1 318 ? 25.993 5.800 25.483 1.00 81.12 318 GLN A N 1
ATOM 2485 C CA . GLN A 1 318 ? 25.908 7.172 25.994 1.00 81.12 318 GLN A CA 1
ATOM 2486 C C . GLN A 1 318 ? 26.858 8.121 25.249 1.00 81.12 318 GLN A C 1
ATOM 2488 O O . GLN A 1 318 ? 26.651 9.331 25.274 1.00 81.12 318 GLN A O 1
ATOM 2493 N N . ASP A 1 319 ? 27.880 7.584 24.576 1.00 83.50 319 ASP A N 1
ATOM 2494 C CA . ASP A 1 319 ? 28.822 8.359 23.774 1.00 83.50 319 ASP A CA 1
ATOM 2495 C C . ASP A 1 319 ? 28.301 8.516 22.340 1.00 83.50 319 ASP A C 1
ATOM 2497 O O . ASP A 1 319 ? 28.158 7.546 21.590 1.00 83.50 319 ASP A O 1
ATOM 2501 N N . LYS A 1 320 ? 28.037 9.765 21.943 1.00 81.75 320 LYS A N 1
ATOM 2502 C CA . LYS A 1 320 ? 27.519 10.107 20.614 1.00 81.75 320 LYS A CA 1
ATOM 2503 C C . LYS A 1 320 ? 28.449 9.631 19.490 1.00 81.75 320 LYS A C 1
ATOM 2505 O O . LYS A 1 320 ? 27.947 9.176 18.466 1.00 81.75 320 LYS A O 1
ATOM 2510 N N . GLN A 1 321 ? 29.770 9.682 19.682 1.00 80.94 321 GLN A N 1
ATOM 2511 C CA . GLN A 1 321 ? 30.737 9.283 18.653 1.00 80.94 321 GLN A CA 1
ATOM 2512 C C . GLN A 1 321 ? 30.761 7.767 18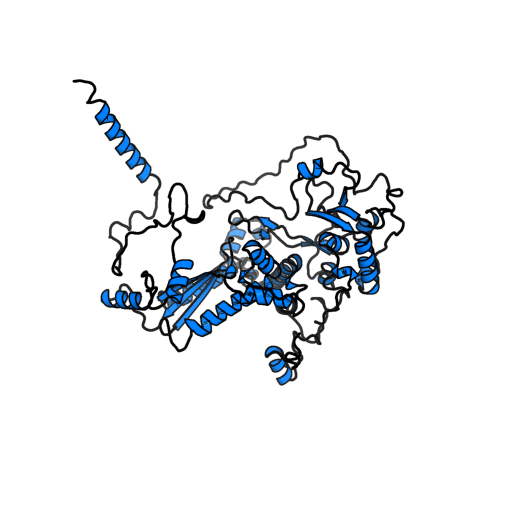.451 1.00 80.94 321 GLN A C 1
ATOM 2514 O O . GLN A 1 321 ? 30.845 7.282 17.325 1.00 80.94 321 GLN A O 1
ATOM 2519 N N . GLU A 1 322 ? 30.666 6.994 19.531 1.00 76.19 322 GLU A N 1
ATOM 2520 C CA . GLU A 1 322 ? 30.625 5.532 19.442 1.00 76.19 322 GLU A CA 1
ATOM 2521 C C . GLU A 1 322 ? 29.291 5.046 18.863 1.00 76.19 322 GLU A C 1
ATOM 2523 O O . GLU A 1 322 ? 29.274 4.130 18.039 1.00 76.19 322 GLU A O 1
ATOM 2528 N N . VAL A 1 323 ? 28.176 5.701 19.205 1.00 75.38 323 VAL A N 1
ATOM 2529 C CA . VAL A 1 323 ? 26.876 5.450 18.564 1.00 75.38 323 VAL A CA 1
ATOM 2530 C C . VAL A 1 323 ? 26.936 5.754 17.066 1.00 75.38 323 VAL A C 1
ATOM 2532 O O . VAL A 1 323 ? 26.484 4.942 16.260 1.00 75.38 323 VAL A O 1
ATOM 2535 N N . GLU A 1 324 ? 27.541 6.872 16.670 1.00 79.12 324 GLU A N 1
ATOM 2536 C CA . GLU A 1 324 ? 27.718 7.229 15.263 1.00 79.12 324 GLU A CA 1
ATOM 2537 C C . GLU A 1 324 ? 28.595 6.212 14.521 1.00 79.12 324 GLU A C 1
ATOM 2539 O O . GLU A 1 324 ? 28.237 5.779 13.424 1.00 79.12 324 GLU A O 1
ATOM 2544 N N . LYS A 1 325 ? 29.679 5.726 15.137 1.00 75.81 325 LYS A N 1
ATOM 2545 C CA . LYS A 1 325 ? 30.487 4.626 14.584 1.00 75.81 325 LYS A CA 1
ATOM 2546 C C . LYS A 1 325 ? 29.684 3.334 14.446 1.00 75.81 325 LYS A C 1
ATOM 2548 O O . LYS A 1 325 ? 29.818 2.657 13.432 1.00 75.81 325 LYS A O 1
ATOM 2553 N N . LEU A 1 326 ? 28.827 2.987 15.409 1.00 70.56 326 LEU A N 1
ATOM 2554 C CA . LEU A 1 326 ? 27.961 1.800 15.336 1.00 70.56 326 LEU A CA 1
ATOM 2555 C C . LEU A 1 326 ? 26.898 1.912 14.230 1.00 70.56 326 LEU A C 1
ATOM 2557 O O . LEU A 1 326 ? 26.621 0.924 13.544 1.00 70.56 326 LEU A O 1
ATOM 2561 N N . ILE A 1 327 ? 26.331 3.105 14.030 1.00 72.19 327 ILE A N 1
ATOM 2562 C CA . ILE A 1 327 ? 25.390 3.400 12.938 1.00 72.19 327 ILE A CA 1
ATOM 2563 C C . ILE A 1 327 ? 26.115 3.347 11.589 1.00 72.19 327 ILE A C 1
ATOM 2565 O O . ILE A 1 327 ? 25.644 2.688 10.663 1.00 72.19 327 ILE A O 1
ATOM 2569 N N . THR A 1 328 ? 27.295 3.961 11.499 1.00 69.69 328 THR A N 1
ATOM 2570 C CA . THR A 1 328 ? 28.150 3.965 10.300 1.00 69.69 328 THR A CA 1
ATOM 2571 C C . THR A 1 328 ? 28.631 2.559 9.946 1.00 69.69 328 THR A C 1
ATOM 2573 O O . THR A 1 328 ? 28.698 2.188 8.774 1.00 69.69 328 THR A O 1
ATOM 2576 N N . ASN A 1 329 ? 28.904 1.735 10.960 1.00 69.44 329 ASN A N 1
ATOM 2577 C CA . ASN A 1 329 ? 29.263 0.328 10.809 1.00 69.44 329 ASN A CA 1
ATOM 2578 C C . ASN A 1 329 ? 28.040 -0.568 10.517 1.00 69.44 329 ASN A C 1
ATOM 2580 O O . ASN A 1 329 ? 28.189 -1.775 10.352 1.00 69.44 329 ASN A O 1
ATOM 2584 N N . LYS A 1 330 ? 26.832 0.008 10.395 1.00 69.44 330 LYS A N 1
ATOM 2585 C CA . LYS A 1 330 ? 25.602 -0.620 9.866 1.00 69.44 330 LYS A CA 1
ATOM 2586 C C . LYS A 1 330 ? 25.063 -1.800 10.678 1.00 69.44 330 LYS A C 1
ATOM 2588 O O . LYS A 1 330 ? 23.976 -2.295 10.384 1.00 69.44 330 LYS A O 1
ATOM 2593 N N . ASP A 1 331 ? 25.756 -2.221 11.732 1.00 67.44 331 ASP A N 1
ATOM 2594 C CA . ASP A 1 331 ? 25.324 -3.288 12.636 1.00 67.44 331 ASP A CA 1
ATOM 2595 C C . ASP A 1 331 ? 24.023 -2.918 13.363 1.00 67.44 331 ASP A C 1
ATOM 2597 O O . ASP A 1 331 ? 23.172 -3.784 13.584 1.00 67.44 331 ASP A O 1
ATOM 2601 N N . ALA A 1 332 ? 23.838 -1.626 13.658 1.00 69.38 332 ALA A N 1
ATOM 2602 C CA . ALA A 1 332 ? 22.652 -1.097 14.328 1.00 69.38 332 ALA A CA 1
ATOM 2603 C C . ALA A 1 332 ? 21.414 -1.012 13.418 1.00 69.38 332 ALA A C 1
ATOM 2605 O O . ALA A 1 332 ? 20.298 -1.158 13.901 1.00 69.38 332 ALA A O 1
ATOM 2606 N N . THR A 1 333 ? 21.581 -0.800 12.109 1.00 77.00 333 THR A N 1
ATOM 2607 C CA . THR A 1 333 ? 20.468 -0.566 11.165 1.00 77.00 333 THR A CA 1
ATOM 2608 C C . THR A 1 333 ? 20.153 -1.779 10.293 1.00 77.00 333 THR A C 1
ATOM 2610 O O . THR A 1 333 ? 19.112 -1.822 9.636 1.00 77.00 333 THR A O 1
ATOM 2613 N N . ARG A 1 334 ? 20.996 -2.819 10.318 1.00 78.69 334 ARG A N 1
ATOM 2614 C CA . ARG A 1 334 ? 20.831 -4.037 9.509 1.00 78.69 334 ARG A CA 1
ATOM 2615 C C . ARG A 1 334 ? 19.487 -4.736 9.704 1.00 78.69 334 ARG A C 1
ATOM 2617 O O . ARG A 1 334 ? 18.953 -5.290 8.746 1.00 78.69 334 ARG A O 1
ATOM 2624 N N . PHE A 1 335 ? 18.914 -4.702 10.909 1.00 84.06 335 PHE A N 1
ATOM 2625 C CA . PHE A 1 335 ? 17.608 -5.321 11.159 1.00 84.06 335 PHE A CA 1
ATOM 2626 C C . PHE A 1 335 ? 16.487 -4.691 10.310 1.00 84.06 335 PHE A C 1
ATOM 2628 O O . PHE A 1 335 ? 15.475 -5.342 10.063 1.00 84.06 335 PHE A O 1
ATOM 2635 N N . MET A 1 336 ? 16.680 -3.467 9.810 1.00 86.44 336 MET A N 1
ATOM 2636 C CA . MET A 1 336 ? 15.722 -2.758 8.964 1.00 86.44 336 MET A CA 1
ATOM 2637 C C . MET A 1 336 ? 15.799 -3.172 7.485 1.00 86.44 336 MET A C 1
ATOM 2639 O O . MET A 1 336 ? 14.914 -2.809 6.724 1.00 86.44 336 MET A O 1
ATOM 2643 N N . GLN A 1 337 ? 16.789 -3.973 7.061 1.00 87.38 337 GLN A N 1
ATOM 2644 C CA . GLN A 1 337 ? 16.931 -4.422 5.663 1.00 87.38 337 GLN A CA 1
ATOM 2645 C C . GLN A 1 337 ? 15.666 -5.048 5.041 1.00 87.38 337 GLN A C 1
ATOM 2647 O O . GLN A 1 337 ? 15.452 -4.834 3.852 1.00 87.38 337 GLN A O 1
ATOM 2652 N N . PRO A 1 338 ? 14.827 -5.821 5.762 1.00 87.12 338 PRO A N 1
ATOM 2653 C CA . PRO A 1 338 ? 13.592 -6.364 5.191 1.00 87.12 338 PRO A CA 1
ATOM 2654 C C . PRO A 1 338 ? 12.488 -5.317 4.983 1.00 87.12 338 PRO A C 1
ATOM 2656 O O . PRO A 1 338 ? 11.542 -5.575 4.244 1.00 87.12 338 PRO A O 1
ATOM 2659 N N . LEU A 1 339 ? 12.576 -4.164 5.649 1.00 87.25 339 LEU A N 1
ATOM 2660 C CA . LEU A 1 339 ? 11.550 -3.127 5.627 1.00 87.25 339 LEU A CA 1
ATOM 2661 C C . LEU A 1 339 ? 11.761 -2.223 4.411 1.00 87.25 339 LEU A C 1
ATOM 2663 O O . LEU A 1 339 ? 12.696 -1.415 4.376 1.00 87.25 339 LEU A O 1
ATOM 2667 N N . ARG A 1 340 ? 10.878 -2.355 3.416 1.00 85.25 340 ARG A N 1
ATOM 2668 C CA . ARG A 1 340 ? 10.884 -1.505 2.219 1.00 85.25 340 ARG A CA 1
ATOM 2669 C C . ARG A 1 340 ? 10.774 -0.033 2.618 1.00 85.25 340 ARG A C 1
ATOM 2671 O O . ARG A 1 340 ? 10.044 0.314 3.536 1.00 85.25 340 ARG A O 1
ATOM 2678 N N . GLY A 1 341 ? 11.514 0.832 1.929 1.00 82.75 341 GLY A N 1
ATOM 2679 C CA . GLY A 1 341 ? 11.528 2.271 2.214 1.00 82.75 341 GLY A CA 1
ATOM 2680 C C . GLY A 1 341 ? 12.580 2.714 3.234 1.00 82.75 341 GLY A C 1
ATOM 2681 O O . GLY A 1 341 ? 12.918 3.894 3.266 1.00 82.75 341 GLY A O 1
ATOM 2682 N N . THR A 1 342 ? 13.156 1.799 4.021 1.00 86.38 342 THR A N 1
ATOM 2683 C CA . THR A 1 342 ? 14.213 2.161 4.977 1.00 86.38 342 THR A CA 1
ATOM 2684 C C . THR A 1 342 ? 15.559 2.401 4.282 1.00 86.38 342 THR A C 1
ATOM 2686 O O . THR A 1 342 ? 15.833 1.786 3.246 1.00 86.38 342 THR A O 1
ATOM 2689 N N . PRO A 1 343 ? 16.453 3.235 4.853 1.00 86.50 343 PRO A N 1
ATOM 2690 C CA . PRO A 1 343 ? 17.797 3.427 4.306 1.00 86.50 343 PRO A CA 1
ATOM 2691 C C . PRO A 1 343 ? 18.574 2.113 4.151 1.00 86.50 343 PRO A C 1
ATOM 2693 O O . PRO A 1 343 ? 19.238 1.907 3.142 1.00 86.50 343 PRO A O 1
ATOM 2696 N N . ALA A 1 344 ? 18.434 1.184 5.104 1.00 87.69 344 ALA A N 1
ATOM 2697 C CA . ALA A 1 344 ? 19.099 -0.118 5.055 1.00 87.69 344 ALA A CA 1
ATOM 2698 C C . ALA A 1 344 ? 18.595 -1.007 3.901 1.00 87.69 344 ALA A C 1
ATOM 2700 O O . ALA A 1 344 ? 19.384 -1.747 3.310 1.00 87.69 344 ALA A O 1
ATOM 2701 N N . TYR A 1 345 ? 17.299 -0.939 3.573 1.00 90.81 345 TYR A N 1
ATOM 2702 C CA . TYR A 1 345 ? 16.738 -1.603 2.395 1.00 90.81 345 TYR A CA 1
ATOM 2703 C C . TYR A 1 345 ? 17.297 -0.996 1.105 1.00 90.81 345 TYR A C 1
ATOM 2705 O O . TYR A 1 345 ? 17.814 -1.730 0.264 1.00 90.81 345 TYR A O 1
ATOM 2713 N N . TRP A 1 346 ? 17.258 0.336 0.973 1.00 89.81 346 TRP A N 1
ATOM 2714 C CA . TRP A 1 346 ? 17.725 1.017 -0.239 1.00 89.81 346 TRP A CA 1
ATOM 2715 C C . TRP A 1 346 ? 19.231 0.878 -0.462 1.00 89.81 346 TRP A C 1
ATOM 2717 O O . TRP A 1 346 ? 19.673 0.727 -1.599 1.00 89.81 346 TRP A O 1
ATOM 2727 N N . GLU A 1 347 ? 20.029 0.853 0.607 1.00 89.81 347 GLU A N 1
ATOM 2728 C CA . GLU A 1 347 ? 21.462 0.578 0.508 1.00 89.81 347 GLU A CA 1
ATOM 2729 C C . GLU A 1 347 ? 21.719 -0.833 -0.037 1.00 89.81 347 GLU A C 1
ATOM 2731 O O . GLU A 1 347 ? 22.611 -1.023 -0.865 1.00 89.81 347 GLU A O 1
ATOM 2736 N N . LYS A 1 348 ? 20.938 -1.831 0.402 1.00 90.38 348 LYS A N 1
ATOM 2737 C CA . LYS A 1 348 ? 21.038 -3.192 -0.134 1.00 90.38 348 LYS A CA 1
ATOM 2738 C C . LYS A 1 348 ? 20.705 -3.205 -1.628 1.00 90.38 348 LYS A C 1
ATOM 2740 O O . LYS A 1 348 ? 21.521 -3.677 -2.408 1.00 90.38 348 LYS A O 1
ATOM 2745 N N . THR A 1 349 ? 19.564 -2.641 -2.026 1.00 92.56 349 THR A N 1
ATOM 2746 C CA . THR A 1 349 ? 19.160 -2.615 -3.442 1.00 92.56 349 THR A CA 1
ATOM 2747 C C . THR A 1 349 ? 20.149 -1.846 -4.317 1.00 92.56 349 THR A C 1
ATOM 2749 O O . THR A 1 349 ? 20.404 -2.250 -5.443 1.00 92.56 349 THR A O 1
ATOM 2752 N N . LEU A 1 350 ? 20.747 -0.765 -3.798 1.00 93.00 350 LEU A N 1
ATOM 2753 C CA . LEU A 1 350 ? 21.778 -0.004 -4.506 1.00 93.00 350 LEU A CA 1
ATOM 2754 C C . LEU A 1 350 ? 23.053 -0.831 -4.703 1.00 93.00 350 LEU A C 1
ATOM 2756 O O . LEU A 1 350 ? 23.667 -0.766 -5.761 1.00 93.00 350 LEU A O 1
ATOM 2760 N N . LYS A 1 351 ? 23.467 -1.612 -3.699 1.00 93.56 351 LYS A N 1
ATOM 2761 C CA . LYS A 1 351 ? 24.617 -2.519 -3.833 1.00 93.56 351 LYS A CA 1
ATOM 2762 C C . LYS A 1 351 ? 24.361 -3.621 -4.850 1.00 93.56 351 LYS A C 1
ATOM 2764 O O . LYS A 1 351 ? 25.271 -3.912 -5.617 1.00 93.56 351 LYS A O 1
ATOM 2769 N N . ASP A 1 352 ? 23.158 -4.189 -4.853 1.00 94.19 352 ASP A N 1
ATOM 2770 C CA . ASP A 1 352 ? 22.761 -5.207 -5.827 1.00 94.19 352 ASP A CA 1
ATOM 2771 C C . ASP A 1 352 ? 22.810 -4.614 -7.249 1.00 94.19 352 ASP A C 1
ATOM 2773 O O . ASP A 1 352 ? 23.484 -5.163 -8.116 1.00 94.19 352 ASP A O 1
ATOM 2777 N N . LEU A 1 353 ? 22.244 -3.418 -7.461 1.00 95.12 353 LEU A N 1
ATOM 2778 C CA . LEU A 1 353 ? 22.322 -2.715 -8.748 1.00 95.12 353 LEU A CA 1
ATOM 2779 C C . LEU A 1 353 ? 23.765 -2.361 -9.152 1.00 95.12 353 LEU A C 1
ATOM 2781 O O . LEU A 1 353 ? 24.158 -2.564 -10.295 1.00 95.12 353 LEU A O 1
ATOM 2785 N N . ASN A 1 354 ? 24.590 -1.876 -8.221 1.00 95.69 354 ASN A N 1
ATOM 2786 C CA . ASN A 1 354 ? 26.004 -1.603 -8.494 1.00 95.69 354 ASN A CA 1
ATOM 2787 C C . ASN A 1 354 ? 26.779 -2.876 -8.857 1.00 95.69 354 ASN A C 1
ATOM 2789 O O . ASN A 1 354 ? 27.734 -2.807 -9.627 1.00 95.69 354 ASN A O 1
ATOM 2793 N N . ALA A 1 355 ? 26.410 -4.029 -8.293 1.00 96.06 355 ALA A N 1
ATOM 2794 C CA . ALA A 1 355 ? 27.001 -5.307 -8.670 1.00 96.06 355 ALA A CA 1
ATOM 2795 C C . ALA A 1 355 ? 26.606 -5.695 -10.101 1.00 96.06 355 ALA A C 1
ATOM 2797 O O . ALA A 1 355 ? 27.490 -6.092 -10.855 1.00 96.06 355 ALA A O 1
ATOM 2798 N N . MET A 1 356 ? 25.340 -5.492 -10.490 1.00 95.88 356 MET A N 1
ATOM 2799 C CA . MET A 1 356 ? 24.883 -5.684 -11.874 1.00 95.88 356 MET A CA 1
ATOM 2800 C C . MET A 1 356 ? 25.668 -4.792 -12.839 1.00 95.88 356 MET A C 1
ATOM 2802 O O . MET A 1 356 ? 26.283 -5.302 -13.763 1.00 95.88 356 MET A O 1
ATOM 2806 N N . VAL A 1 357 ? 25.770 -3.485 -12.568 1.00 94.94 357 VAL A N 1
ATOM 2807 C CA . VAL A 1 357 ? 26.532 -2.543 -13.415 1.00 94.94 357 VAL A CA 1
ATOM 2808 C C . VAL A 1 357 ? 28.015 -2.923 -13.519 1.00 94.94 357 VAL A C 1
ATOM 2810 O O . VAL A 1 357 ? 28.631 -2.763 -14.566 1.00 94.94 357 VAL A O 1
ATOM 2813 N N . ARG A 1 358 ? 28.619 -3.449 -12.446 1.00 95.06 358 ARG A N 1
ATOM 2814 C CA . ARG A 1 358 ? 30.021 -3.908 -12.471 1.00 95.06 358 ARG A CA 1
ATOM 2815 C C . ARG A 1 358 ? 30.232 -5.189 -13.277 1.00 95.06 358 ARG A C 1
ATOM 2817 O O . ARG A 1 358 ? 31.347 -5.399 -13.738 1.00 95.06 358 ARG A O 1
ATOM 2824 N N . GLN A 1 359 ? 29.226 -6.058 -13.368 1.00 94.50 359 GLN A N 1
ATOM 2825 C CA . GLN A 1 359 ? 29.325 -7.347 -14.061 1.00 94.50 359 GLN A CA 1
ATOM 2826 C C . GLN A 1 359 ? 28.871 -7.260 -15.521 1.00 94.50 359 GLN A C 1
ATOM 2828 O O . GLN A 1 359 ? 29.520 -7.845 -16.378 1.00 94.50 359 GLN A O 1
ATOM 2833 N N . LEU A 1 360 ? 27.793 -6.520 -15.780 1.00 92.50 360 LEU A N 1
ATOM 2834 C CA . LEU A 1 360 ? 27.139 -6.385 -17.085 1.00 92.50 360 LEU A CA 1
ATOM 2835 C C . LEU A 1 360 ? 27.531 -5.096 -17.824 1.00 92.50 360 LEU A C 1
ATOM 2837 O O . LEU A 1 360 ? 27.160 -4.902 -18.973 1.00 92.50 360 LEU A O 1
ATOM 2841 N N . GLY A 1 361 ? 28.237 -4.174 -17.164 1.00 91.81 361 GLY A N 1
ATOM 2842 C CA . GLY A 1 361 ? 28.568 -2.870 -17.731 1.00 91.81 361 GLY A CA 1
ATOM 2843 C C . GLY A 1 361 ? 27.412 -1.867 -17.666 1.00 91.81 361 GLY A C 1
ATOM 2844 O O . GLY A 1 361 ? 26.498 -1.962 -16.836 1.00 91.81 361 GLY A O 1
ATOM 2845 N N . LYS A 1 362 ? 27.474 -0.842 -18.521 1.00 90.88 362 LYS A N 1
ATOM 2846 C CA . LYS A 1 362 ? 26.472 0.232 -18.561 1.00 90.88 362 LYS A CA 1
ATOM 2847 C C . LYS A 1 362 ? 25.153 -0.309 -19.144 1.00 90.88 362 LYS A C 1
ATOM 2849 O O . LYS A 1 362 ? 25.193 -0.984 -20.166 1.00 90.88 362 LYS A O 1
ATOM 2854 N N . PRO A 1 363 ? 23.993 -0.010 -18.536 1.00 94.00 363 PRO A N 1
ATOM 2855 C CA . PRO A 1 363 ? 22.701 -0.426 -19.080 1.00 94.00 363 PRO A CA 1
ATOM 2856 C C . PRO A 1 363 ? 22.449 0.222 -20.447 1.00 94.00 363 PRO A C 1
ATOM 2858 O O . PRO A 1 363 ? 22.714 1.412 -20.622 1.00 94.00 363 PRO A O 1
ATOM 2861 N N . THR A 1 364 ? 21.899 -0.547 -21.388 1.00 93.81 364 THR A N 1
ATOM 2862 C CA . THR A 1 364 ? 21.599 -0.101 -22.758 1.00 93.81 364 THR A CA 1
ATOM 2863 C C . THR A 1 364 ? 20.442 0.895 -22.785 1.00 93.81 364 THR A C 1
ATOM 2865 O O . THR A 1 364 ? 20.526 1.934 -23.434 1.00 93.81 364 THR A O 1
ATOM 2868 N N . PHE A 1 365 ? 19.362 0.600 -22.052 1.00 93.88 365 PHE A N 1
ATOM 2869 C CA . PHE A 1 365 ? 18.181 1.460 -21.984 1.00 93.88 365 PHE A CA 1
ATOM 2870 C C . PHE A 1 365 ? 17.854 1.865 -20.549 1.00 93.88 365 PHE A C 1
ATOM 2872 O O . PHE A 1 365 ? 17.848 1.039 -19.634 1.00 93.88 365 PHE A O 1
ATOM 2879 N N . PHE A 1 366 ? 17.493 3.139 -20.379 1.00 94.56 366 PHE A N 1
ATOM 2880 C CA . PHE A 1 366 ? 16.795 3.644 -19.200 1.00 94.56 366 PHE A CA 1
ATOM 2881 C C . PHE A 1 366 ? 15.386 4.077 -19.600 1.00 94.56 366 PHE A C 1
ATOM 2883 O O . PHE A 1 366 ? 15.190 5.097 -20.261 1.00 94.56 366 PHE A O 1
ATOM 2890 N N . LEU A 1 367 ? 14.397 3.286 -19.198 1.00 93.88 367 LEU A N 1
ATOM 2891 C CA . LEU A 1 367 ? 12.995 3.475 -19.543 1.00 93.88 367 LEU A CA 1
ATOM 2892 C C . LEU A 1 367 ? 12.226 3.952 -18.314 1.00 93.88 367 LEU A C 1
ATOM 2894 O O . LEU A 1 367 ? 12.420 3.459 -17.203 1.00 93.88 367 LEU A O 1
ATOM 2898 N N . THR A 1 368 ? 11.334 4.923 -18.504 1.00 91.88 368 THR A N 1
ATOM 2899 C CA . THR A 1 368 ? 10.422 5.370 -17.448 1.00 91.88 368 THR A CA 1
ATOM 2900 C C . THR A 1 368 ? 8.982 5.200 -17.900 1.00 91.88 368 THR A C 1
ATOM 2902 O O . THR A 1 368 ? 8.546 5.856 -18.843 1.00 91.88 368 THR A O 1
ATOM 2905 N N . PHE A 1 369 ? 8.227 4.356 -17.198 1.00 90.69 369 PHE A N 1
ATOM 2906 C CA . PHE A 1 369 ? 6.805 4.143 -17.460 1.00 90.69 369 PHE A CA 1
ATOM 2907 C C . PHE A 1 369 ? 5.975 4.812 -16.373 1.00 90.69 369 PHE A C 1
ATOM 2909 O O . PHE A 1 369 ? 6.185 4.585 -15.182 1.00 90.69 369 PHE A O 1
ATOM 2916 N N . SER A 1 370 ? 5.026 5.647 -16.783 1.00 86.56 370 SER A N 1
ATOM 2917 C CA . SER A 1 370 ? 4.096 6.308 -15.868 1.00 86.56 370 SER A CA 1
ATOM 2918 C C . SER A 1 370 ? 2.730 5.647 -15.963 1.00 86.56 370 SER A C 1
ATOM 2920 O O . SER A 1 370 ? 2.238 5.414 -17.067 1.00 86.56 370 SER A O 1
ATOM 2922 N N . ALA A 1 371 ? 2.115 5.357 -14.817 1.00 86.69 371 ALA A N 1
ATOM 2923 C CA . ALA A 1 371 ? 0.741 4.883 -14.793 1.00 86.69 371 ALA A CA 1
ATOM 2924 C C . ALA A 1 371 ? -0.216 5.957 -15.337 1.00 86.69 371 ALA A C 1
ATOM 2926 O O . ALA A 1 371 ? -0.044 7.154 -15.095 1.00 86.69 371 ALA A O 1
ATOM 2927 N N . ALA A 1 372 ? -1.210 5.506 -16.099 1.00 84.62 372 ALA A N 1
ATOM 2928 C CA . ALA A 1 372 ? -2.244 6.344 -16.690 1.00 84.62 372 ALA A CA 1
ATOM 2929 C C . ALA A 1 372 ? -3.633 5.837 -16.279 1.00 84.62 372 ALA A C 1
ATOM 2931 O O . ALA A 1 372 ? -4.531 5.717 -17.104 1.00 84.62 372 ALA A O 1
ATOM 2932 N N . GLU A 1 373 ? -3.818 5.531 -14.996 1.00 82.31 373 GLU A N 1
ATOM 2933 C CA . GLU A 1 373 ? -5.018 4.900 -14.432 1.00 82.31 373 GLU A CA 1
ATOM 2934 C C . GLU A 1 373 ? -6.322 5.650 -14.717 1.00 82.31 373 GLU A C 1
ATOM 2936 O O . GLU A 1 373 ? -7.373 5.031 -14.850 1.00 82.31 373 GLU A O 1
ATOM 2941 N N . MET A 1 374 ? -6.262 6.969 -14.914 1.00 82.50 374 MET A N 1
ATOM 2942 C CA . MET A 1 374 ? -7.422 7.781 -15.311 1.00 82.50 374 MET A CA 1
ATOM 2943 C C . MET A 1 374 ? -7.898 7.507 -16.745 1.00 82.50 374 MET A C 1
ATOM 2945 O O . MET A 1 374 ? -8.989 7.933 -17.123 1.00 82.50 374 MET A O 1
ATOM 2949 N N . ARG A 1 375 ? -7.071 6.830 -17.549 1.00 84.00 375 ARG A N 1
ATOM 2950 C CA . ARG A 1 375 ? -7.312 6.448 -18.946 1.00 84.00 375 ARG A CA 1
ATOM 2951 C C . ARG A 1 375 ? -7.559 4.948 -19.109 1.00 84.00 375 ARG A C 1
ATOM 2953 O O . ARG A 1 375 ? -7.628 4.495 -20.242 1.00 84.00 375 ARG A O 1
ATOM 2960 N N . TRP A 1 376 ? -7.646 4.191 -18.017 1.00 87.38 376 TRP A N 1
ATOM 2961 C CA . TRP A 1 376 ? -7.797 2.735 -18.024 1.00 87.38 376 TRP A CA 1
ATOM 2962 C C . TRP A 1 376 ? -9.230 2.357 -17.615 1.00 87.38 376 TRP A C 1
ATOM 2964 O O . TRP A 1 376 ? -9.506 2.288 -16.409 1.00 87.38 376 TRP A O 1
ATOM 2974 N N . PRO A 1 377 ? -10.161 2.151 -18.574 1.00 88.44 377 PRO A N 1
ATOM 2975 C CA . PRO A 1 377 ? -11.552 1.820 -18.272 1.00 88.44 377 PRO A CA 1
ATOM 2976 C C . PRO A 1 377 ? -11.681 0.583 -17.394 1.00 88.44 377 PRO A C 1
ATOM 2978 O O . PRO A 1 377 ? -12.450 0.593 -16.435 1.00 88.44 377 PRO A O 1
ATOM 2981 N N . GLU A 1 378 ? -10.839 -0.426 -17.624 1.00 89.19 378 GLU A N 1
ATOM 2982 C CA . GLU A 1 378 ? -10.895 -1.698 -16.910 1.00 89.19 378 GLU A CA 1
ATOM 2983 C C . GLU A 1 378 ? -10.647 -1.548 -15.405 1.00 89.19 378 GLU A C 1
ATOM 2985 O O . GLU A 1 378 ? -11.160 -2.338 -14.618 1.00 89.19 378 GLU A O 1
ATOM 2990 N N . VAL A 1 379 ? -9.894 -0.527 -14.972 1.00 88.19 379 VAL A N 1
ATOM 2991 C CA . VAL A 1 379 ? -9.652 -0.287 -13.541 1.00 88.19 379 VAL A CA 1
ATOM 2992 C C . VAL A 1 379 ? -10.900 0.257 -12.869 1.00 88.19 379 VAL A C 1
ATOM 2994 O O . VAL A 1 379 ? -11.261 -0.182 -11.777 1.00 88.19 379 VAL A O 1
ATOM 2997 N N . ILE A 1 380 ? -11.580 1.184 -13.534 1.00 88.44 380 ILE A N 1
ATOM 2998 C CA . ILE A 1 380 ? -12.800 1.800 -13.018 1.00 88.44 380 ILE A CA 1
ATOM 2999 C C . ILE A 1 380 ? -13.946 0.790 -13.039 1.00 88.44 380 ILE A C 1
ATOM 3001 O O . ILE A 1 380 ? -14.635 0.617 -12.033 1.00 88.44 380 ILE A O 1
ATOM 3005 N N . GLU A 1 381 ? -14.100 0.078 -14.153 1.00 89.50 381 GLU A N 1
ATOM 3006 C CA . GLU A 1 381 ? -15.098 -0.973 -14.326 1.00 89.50 381 GLU A CA 1
ATOM 3007 C C . GLU A 1 381 ? -14.887 -2.114 -13.328 1.00 89.50 381 GLU A C 1
ATOM 3009 O O . GLU A 1 381 ? -15.854 -2.570 -12.725 1.00 89.50 381 GLU A O 1
ATOM 3014 N N . ALA A 1 382 ? -13.644 -2.538 -13.067 1.00 88.25 382 ALA A N 1
ATOM 3015 C CA . ALA A 1 382 ? -13.367 -3.580 -12.078 1.00 88.25 382 ALA A CA 1
ATOM 3016 C C . ALA A 1 382 ? -13.750 -3.153 -10.653 1.00 88.25 382 ALA A C 1
ATOM 3018 O O . ALA A 1 382 ? -14.365 -3.936 -9.927 1.00 88.25 382 ALA A O 1
ATOM 3019 N N . VAL A 1 383 ? -13.418 -1.920 -10.245 1.00 87.75 383 VAL A N 1
ATOM 3020 C CA . VAL A 1 383 ? -13.793 -1.400 -8.918 1.00 87.75 383 VAL A CA 1
ATOM 3021 C C . VAL A 1 383 ? -15.314 -1.286 -8.792 1.00 87.75 383 VAL A C 1
ATOM 3023 O O . VAL A 1 383 ? -15.874 -1.675 -7.768 1.00 87.75 383 VAL A O 1
ATOM 3026 N N . LYS A 1 384 ? -16.003 -0.814 -9.835 1.00 88.56 384 LYS A N 1
ATOM 3027 C CA . LYS A 1 384 ? -17.465 -0.674 -9.825 1.00 88.56 384 LYS A CA 1
ATOM 3028 C C . LYS A 1 384 ? -18.201 -2.006 -9.888 1.00 88.56 384 LYS A C 1
ATOM 3030 O O . LYS A 1 384 ? -19.138 -2.217 -9.121 1.00 88.56 384 LYS A O 1
ATOM 3035 N N . ALA A 1 385 ? -17.708 -2.953 -10.678 1.00 87.31 385 ALA A N 1
ATOM 3036 C CA . ALA A 1 385 ? -18.240 -4.307 -10.718 1.00 87.31 385 ALA A CA 1
ATOM 3037 C C . ALA A 1 385 ? -18.113 -5.016 -9.358 1.00 87.31 385 ALA A C 1
ATOM 3039 O O . ALA A 1 385 ? -19.019 -5.755 -8.976 1.00 87.31 385 ALA A O 1
ATOM 3040 N N . GLN A 1 386 ? -17.035 -4.769 -8.600 1.00 83.12 386 GLN A N 1
ATOM 3041 C CA . GLN A 1 386 ? -16.899 -5.249 -7.215 1.00 83.12 386 GLN A CA 1
ATOM 3042 C C . GLN A 1 386 ? -17.947 -4.634 -6.275 1.00 83.12 386 GLN A C 1
ATOM 3044 O O . GLN A 1 386 ? -18.397 -5.302 -5.351 1.00 83.12 386 GLN A O 1
ATOM 3049 N N . GLN A 1 387 ? -18.363 -3.393 -6.533 1.00 83.56 387 GLN A N 1
ATOM 3050 C CA . GLN A 1 387 ? -19.437 -2.704 -5.807 1.00 83.56 387 GLN A CA 1
ATOM 3051 C C . GLN A 1 387 ? -20.844 -3.124 -6.276 1.00 83.56 387 GLN A C 1
ATOM 3053 O O . GLN A 1 387 ? -21.834 -2.679 -5.707 1.00 83.56 387 GLN A O 1
ATOM 3058 N N . GLY A 1 388 ? -20.952 -3.990 -7.291 1.00 82.50 388 GLY A N 1
ATOM 3059 C CA . GLY A 1 388 ? -22.232 -4.411 -7.866 1.00 82.50 388 GLY A CA 1
ATOM 3060 C C . GLY A 1 388 ? -22.844 -3.405 -8.846 1.00 82.50 388 GLY A C 1
ATOM 3061 O O . GLY A 1 388 ? -23.986 -3.586 -9.262 1.00 82.50 388 GLY A O 1
ATOM 3062 N N . GLU A 1 389 ? -22.093 -2.379 -9.247 1.00 84.94 389 GLU A N 1
ATOM 3063 C CA . GLU A 1 389 ? -22.538 -1.325 -10.158 1.00 84.94 389 GLU A CA 1
ATOM 3064 C C . GLU A 1 389 ? -21.927 -1.504 -11.555 1.00 84.94 389 GLU A C 1
ATOM 3066 O O . GLU A 1 389 ? -20.801 -1.980 -11.714 1.00 84.94 389 GLU A O 1
ATOM 3071 N N . GLN A 1 390 ? -22.669 -1.099 -12.584 1.00 83.19 390 GLN A N 1
ATOM 3072 C CA . GLN A 1 390 ? -22.160 -0.947 -13.948 1.00 83.19 390 GLN A CA 1
ATOM 3073 C C . GLN A 1 390 ? -22.034 0.542 -14.247 1.00 83.19 390 GLN A C 1
ATOM 3075 O O . GLN A 1 390 ? -22.933 1.313 -13.913 1.00 83.19 390 GLN A O 1
ATOM 3080 N N . VAL A 1 391 ? -20.919 0.950 -14.847 1.00 83.88 391 VAL A N 1
ATOM 3081 C CA . VAL A 1 391 ? -20.631 2.363 -15.101 1.00 83.88 391 VAL A CA 1
ATOM 3082 C C . VAL A 1 391 ? -20.072 2.536 -16.501 1.00 83.88 391 VAL A C 1
ATOM 3084 O O . VAL A 1 391 ? -19.218 1.768 -16.929 1.00 83.88 391 VAL A O 1
ATOM 3087 N N . ASP A 1 392 ? -20.541 3.572 -17.191 1.00 84.56 392 ASP A N 1
ATOM 3088 C CA . ASP A 1 392 ? -19.986 4.006 -18.468 1.00 84.56 392 ASP A CA 1
ATOM 3089 C C . ASP A 1 392 ? -18.798 4.950 -18.224 1.00 84.56 392 ASP A C 1
ATOM 3091 O O . ASP A 1 392 ? -18.956 6.078 -17.748 1.00 84.56 392 ASP A O 1
ATOM 3095 N N . PHE A 1 393 ? -17.591 4.491 -18.560 1.00 83.56 393 PHE A N 1
ATOM 3096 C CA . PHE A 1 393 ? -16.348 5.246 -18.384 1.00 83.56 393 PHE A CA 1
ATOM 3097 C C . PHE A 1 393 ? -16.342 6.606 -19.103 1.00 83.56 393 PHE A C 1
ATOM 3099 O O . PHE A 1 393 ? -15.662 7.538 -18.652 1.00 83.56 393 PHE A O 1
ATOM 3106 N N . SER A 1 394 ? -17.072 6.726 -20.217 1.00 82.81 394 SER A N 1
ATOM 3107 C CA . SER A 1 394 ? -17.107 7.939 -21.040 1.00 82.81 394 SER A CA 1
ATOM 3108 C C . SER A 1 394 ? -17.890 9.082 -20.387 1.00 82.81 394 SER A C 1
ATOM 3110 O O . SER A 1 394 ? -17.595 10.250 -20.640 1.00 82.81 394 SER A O 1
ATOM 3112 N N . GLN A 1 395 ? -18.833 8.752 -19.501 1.00 84.94 395 GLN A N 1
ATOM 3113 C CA . GLN A 1 395 ? -19.703 9.713 -18.819 1.00 84.94 395 GLN A CA 1
ATOM 3114 C C . GLN A 1 395 ? -19.118 10.218 -17.495 1.00 84.94 395 GLN A C 1
ATOM 3116 O O . GLN A 1 395 ? -19.636 11.165 -16.906 1.00 84.94 395 GLN A O 1
ATOM 3121 N N . LEU A 1 396 ? -18.040 9.596 -17.013 1.00 86.19 396 LEU A N 1
ATOM 3122 C CA . LEU A 1 396 ? -17.403 9.968 -15.756 1.00 86.19 396 LEU A CA 1
ATOM 3123 C C . LEU A 1 396 ? -16.500 11.191 -15.917 1.00 86.19 396 LEU A C 1
ATOM 3125 O O . LEU A 1 396 ? -15.580 11.207 -16.742 1.00 86.19 396 LEU A O 1
ATOM 3129 N N . ASP A 1 397 ? -16.700 12.176 -15.046 1.00 87.19 397 ASP A N 1
ATOM 3130 C CA . ASP A 1 397 ? -15.807 13.318 -14.917 1.00 87.19 397 ASP A CA 1
ATOM 3131 C C . ASP A 1 397 ? -14.529 12.957 -14.134 1.00 87.19 397 ASP A C 1
ATOM 3133 O O . ASP A 1 397 ? -14.381 11.876 -13.558 1.00 87.19 397 ASP A O 1
ATOM 3137 N N . TRP A 1 398 ? -13.558 13.872 -14.124 1.00 81.88 398 TRP A N 1
ATOM 3138 C CA . TRP A 1 398 ? -12.271 13.641 -13.463 1.00 81.88 398 TRP A CA 1
ATOM 3139 C C . TRP A 1 398 ? -12.419 13.355 -11.959 1.00 81.88 398 TRP A C 1
ATOM 3141 O O . TRP A 1 398 ? -11.720 12.492 -11.422 1.00 81.88 398 TRP A O 1
ATOM 3151 N N . ASN A 1 399 ? -13.329 14.058 -11.279 1.00 85.19 399 ASN A N 1
ATOM 3152 C CA . ASN A 1 399 ? -13.513 13.919 -9.837 1.00 85.19 399 ASN A CA 1
ATOM 3153 C C . ASN A 1 399 ? -14.152 12.575 -9.485 1.00 85.19 399 ASN A C 1
ATOM 3155 O O . ASN A 1 399 ? -13.629 11.880 -8.616 1.00 85.19 399 ASN A O 1
ATOM 3159 N N . ALA A 1 400 ? -15.185 12.146 -10.215 1.00 86.38 400 ALA A N 1
ATOM 3160 C CA . ALA A 1 400 ? -15.782 10.831 -10.024 1.00 86.38 400 ALA A CA 1
ATOM 3161 C C . ALA A 1 400 ? -14.754 9.714 -10.240 1.00 86.38 400 ALA A C 1
ATOM 3163 O O . ALA A 1 400 ? -14.674 8.791 -9.431 1.00 86.38 400 ALA A O 1
ATOM 3164 N N . LYS A 1 401 ? -13.894 9.815 -11.266 1.00 86.94 401 LYS A N 1
ATOM 3165 C CA . LYS A 1 401 ? -12.801 8.844 -11.468 1.00 86.94 401 LYS A CA 1
ATOM 3166 C C . LYS A 1 401 ? -11.850 8.806 -10.270 1.00 86.94 401 LYS A C 1
ATOM 3168 O O . LYS A 1 401 ? -11.533 7.725 -9.777 1.00 86.94 401 LYS A O 1
ATOM 3173 N N . CYS A 1 402 ? -11.447 9.967 -9.749 1.00 84.81 402 CYS A N 1
ATOM 3174 C CA . CYS A 1 402 ? -10.616 10.047 -8.544 1.00 84.81 402 CYS A CA 1
ATOM 3175 C C . CYS A 1 402 ? -11.290 9.392 -7.330 1.00 84.81 402 CYS A C 1
ATOM 3177 O O . CYS A 1 402 ? -10.627 8.694 -6.564 1.00 84.81 402 CYS A O 1
ATOM 3179 N N . ASP A 1 403 ? -12.588 9.609 -7.141 1.00 84.75 403 ASP A N 1
ATOM 3180 C CA . ASP A 1 403 ? -13.342 9.075 -6.005 1.00 84.75 403 ASP A CA 1
ATOM 3181 C C . ASP A 1 403 ? -13.456 7.554 -6.073 1.00 84.75 403 ASP A C 1
ATOM 3183 O O . ASP A 1 403 ? -13.222 6.868 -5.075 1.00 84.75 403 ASP A O 1
ATOM 3187 N N . ILE A 1 404 ? -13.707 7.015 -7.268 1.00 87.44 404 ILE A N 1
ATOM 3188 C CA . ILE A 1 404 ? -13.767 5.571 -7.502 1.00 87.44 404 ILE A CA 1
ATOM 3189 C C . ILE A 1 404 ? -12.412 4.929 -7.203 1.00 87.44 404 ILE A C 1
ATOM 3191 O O . ILE A 1 404 ? -12.349 3.970 -6.433 1.00 87.44 404 ILE A O 1
ATOM 3195 N N . LEU A 1 405 ? -11.315 5.484 -7.724 1.00 86.44 405 LEU A N 1
ATOM 3196 C CA . LEU A 1 405 ? -9.974 4.953 -7.464 1.00 86.44 405 LEU A CA 1
ATOM 3197 C C . LEU A 1 405 ? -9.616 5.005 -5.968 1.00 86.44 405 LEU A C 1
ATOM 3199 O O . LEU A 1 405 ? -9.010 4.073 -5.440 1.00 86.44 405 LEU A O 1
ATOM 3203 N N . ARG A 1 406 ? -10.036 6.061 -5.256 1.00 83.88 406 ARG A N 1
ATOM 3204 C CA . ARG A 1 406 ? -9.833 6.195 -3.802 1.00 83.88 406 ARG A CA 1
ATOM 3205 C C . ARG A 1 406 ? -10.706 5.259 -2.966 1.00 83.88 406 ARG A C 1
ATOM 3207 O O . ARG A 1 406 ? -10.349 4.996 -1.819 1.00 83.88 406 ARG A O 1
ATOM 3214 N N . SER A 1 407 ? -11.821 4.768 -3.508 1.00 85.56 407 SER A N 1
ATOM 3215 C CA . SER A 1 407 ? -12.747 3.875 -2.794 1.00 85.56 407 SER A CA 1
ATOM 3216 C C . SER A 1 407 ? -12.209 2.450 -2.607 1.00 85.56 407 SER A C 1
ATOM 3218 O O . SER A 1 407 ? -12.609 1.752 -1.673 1.00 85.56 407 SER A O 1
ATOM 3220 N N . ASN A 1 408 ? -11.287 2.012 -3.472 1.00 87.69 408 ASN A N 1
ATOM 3221 C CA . ASN A 1 408 ? -10.621 0.717 -3.355 1.00 87.69 408 ASN A CA 1
ATOM 3222 C C . ASN A 1 408 ? -9.173 0.787 -3.882 1.00 87.69 408 ASN A C 1
ATOM 3224 O O . ASN A 1 408 ? -8.875 0.296 -4.977 1.00 87.69 408 ASN A O 1
ATOM 3228 N N . PRO A 1 409 ? -8.245 1.380 -3.109 1.00 87.25 409 PRO A N 1
ATOM 3229 C CA . PRO A 1 409 ? -6.857 1.537 -3.536 1.00 87.25 409 PRO A CA 1
ATOM 3230 C C . PRO A 1 409 ? -6.136 0.193 -3.724 1.00 87.25 409 PRO A C 1
ATOM 3232 O O . PRO A 1 409 ? -5.196 0.112 -4.512 1.00 87.25 409 PRO A O 1
ATOM 3235 N N . VAL A 1 410 ? -6.575 -0.877 -3.050 1.00 90.56 410 VAL A N 1
ATOM 3236 C CA . VAL A 1 410 ? -5.973 -2.212 -3.188 1.00 90.56 410 VAL A CA 1
ATOM 3237 C C . VAL A 1 410 ? -6.185 -2.760 -4.594 1.00 90.56 410 VAL A C 1
ATOM 3239 O O . VAL A 1 410 ? -5.220 -3.166 -5.239 1.00 90.56 410 VAL A O 1
ATOM 3242 N N . THR A 1 411 ? -7.423 -2.756 -5.096 1.00 89.31 411 THR A N 1
ATOM 3243 C CA . THR A 1 411 ? -7.720 -3.232 -6.456 1.00 89.31 411 THR A CA 1
ATOM 3244 C C . THR A 1 411 ? -6.969 -2.405 -7.501 1.00 89.31 411 THR A C 1
ATOM 3246 O O . THR A 1 411 ? -6.388 -2.977 -8.424 1.00 89.31 411 THR A O 1
ATOM 3249 N N . VAL A 1 412 ? -6.897 -1.082 -7.321 1.00 89.19 412 VAL A N 1
ATOM 3250 C CA . VAL A 1 412 ? -6.157 -0.186 -8.225 1.00 89.19 412 VAL A CA 1
ATOM 3251 C C . VAL A 1 412 ? -4.671 -0.550 -8.275 1.00 89.19 412 VAL A C 1
ATOM 3253 O O . VAL A 1 412 ? -4.110 -0.697 -9.360 1.00 89.19 412 VAL A O 1
ATOM 3256 N N . MET A 1 413 ? -4.031 -0.765 -7.121 1.00 89.25 413 MET A N 1
ATOM 3257 C CA . MET A 1 413 ? -2.614 -1.145 -7.068 1.00 89.25 413 MET A CA 1
ATOM 3258 C C . MET A 1 413 ? -2.347 -2.547 -7.620 1.00 89.25 413 MET A C 1
ATOM 3260 O O . MET A 1 413 ? -1.323 -2.754 -8.266 1.00 89.25 413 MET A O 1
ATOM 3264 N N . ARG A 1 414 ? -3.272 -3.497 -7.446 1.00 90.25 414 ARG A N 1
ATOM 3265 C CA . ARG A 1 414 ? -3.163 -4.829 -8.064 1.00 90.25 414 ARG A CA 1
ATOM 3266 C C . ARG A 1 414 ? -3.238 -4.768 -9.583 1.00 90.25 414 ARG A C 1
ATOM 3268 O O . ARG A 1 414 ? -2.531 -5.506 -10.258 1.00 90.25 414 ARG A O 1
ATOM 3275 N N . LEU A 1 415 ? -4.101 -3.914 -10.128 1.00 90.38 415 LEU A N 1
ATOM 3276 C CA . LEU A 1 415 ? -4.197 -3.726 -11.575 1.00 90.38 415 LEU A CA 1
ATOM 3277 C C . LEU A 1 415 ? -2.966 -3.020 -12.133 1.00 90.38 415 LEU A C 1
ATOM 3279 O O . LEU A 1 415 ? -2.489 -3.400 -13.199 1.00 90.38 415 LEU A O 1
ATOM 3283 N N . PHE A 1 416 ? -2.407 -2.058 -11.393 1.00 91.50 416 PHE A N 1
ATOM 3284 C CA . PHE A 1 416 ? -1.099 -1.499 -11.719 1.00 91.50 416 PHE A CA 1
ATOM 3285 C C . PHE A 1 416 ? -0.029 -2.598 -11.766 1.00 91.50 416 PHE A C 1
ATOM 3287 O O . PHE A 1 416 ? 0.625 -2.741 -12.792 1.00 91.50 416 PHE A O 1
ATOM 3294 N N . GLU A 1 417 ? 0.092 -3.419 -10.717 1.00 91.25 417 GLU A N 1
ATOM 3295 C CA . GLU A 1 417 ? 1.035 -4.548 -10.672 1.00 91.25 417 GLU A CA 1
ATOM 3296 C C . GLU A 1 417 ? 0.833 -5.498 -11.860 1.00 91.25 417 GLU A C 1
ATOM 3298 O O . GLU A 1 417 ? 1.795 -5.837 -12.536 1.00 91.25 417 GLU A O 1
ATOM 3303 N N . LYS A 1 418 ? -0.415 -5.842 -12.204 1.00 91.88 418 LYS A N 1
ATOM 3304 C CA . LYS A 1 418 ? -0.701 -6.705 -13.358 1.00 91.88 418 LYS A CA 1
ATOM 3305 C C . LYS A 1 418 ? -0.332 -6.093 -14.701 1.00 91.88 418 LYS A C 1
ATOM 3307 O O . LYS A 1 418 ? 0.101 -6.818 -15.590 1.00 91.88 418 LYS A O 1
ATOM 3312 N N . ARG A 1 419 ? -0.476 -4.779 -14.855 1.00 91.88 419 ARG A N 1
ATOM 3313 C CA . ARG A 1 419 ? 0.001 -4.078 -16.051 1.00 91.88 419 ARG A CA 1
ATOM 3314 C C . ARG A 1 419 ? 1.522 -4.033 -16.112 1.00 91.88 419 ARG A C 1
ATOM 3316 O O . ARG A 1 419 ? 2.062 -4.121 -17.206 1.00 91.88 419 ARG A O 1
ATOM 3323 N N . VAL A 1 420 ? 2.202 -3.912 -14.970 1.00 92.62 420 VAL A N 1
ATOM 3324 C CA . VAL A 1 420 ? 3.667 -4.020 -14.911 1.00 92.62 420 VAL A CA 1
ATOM 3325 C C . VAL A 1 420 ? 4.115 -5.424 -15.302 1.00 92.62 420 VAL A C 1
ATOM 3327 O O . VAL A 1 420 ? 5.005 -5.547 -16.135 1.00 92.62 420 VAL A O 1
ATOM 3330 N N . ASP A 1 421 ? 3.475 -6.459 -14.751 1.00 93.81 421 ASP A N 1
ATOM 3331 C CA . ASP A 1 421 ? 3.745 -7.854 -15.110 1.00 93.81 421 ASP A CA 1
ATOM 3332 C C . ASP A 1 421 ? 3.601 -8.040 -16.626 1.00 93.81 421 ASP A C 1
ATOM 3334 O O . ASP A 1 421 ? 4.555 -8.459 -17.269 1.00 93.81 421 ASP A O 1
ATOM 3338 N N . ALA A 1 422 ? 2.461 -7.637 -17.204 1.00 94.00 422 ALA A N 1
ATOM 3339 C CA . ALA A 1 422 ? 2.198 -7.752 -18.640 1.00 94.00 422 ALA A CA 1
ATOM 3340 C C . ALA A 1 422 ? 3.183 -6.937 -19.497 1.00 94.00 422 ALA A C 1
ATOM 3342 O O . ALA A 1 422 ? 3.660 -7.412 -20.521 1.00 94.00 422 ALA A O 1
ATOM 3343 N N . LEU A 1 423 ? 3.547 -5.723 -19.070 1.00 93.56 423 LEU A N 1
ATOM 3344 C CA . LEU A 1 423 ? 4.576 -4.924 -19.740 1.00 93.56 423 LEU A CA 1
ATOM 3345 C C . LEU A 1 423 ? 5.913 -5.675 -19.784 1.00 93.56 423 LEU A C 1
ATOM 3347 O O . LEU A 1 423 ? 6.584 -5.690 -20.814 1.00 93.56 423 LEU A O 1
ATOM 3351 N N . MET A 1 424 ? 6.306 -6.298 -18.674 1.00 94.62 424 MET A N 1
ATOM 3352 C CA . MET A 1 424 ? 7.566 -7.026 -18.606 1.00 94.62 424 MET A CA 1
ATOM 3353 C C . MET A 1 424 ? 7.503 -8.339 -19.387 1.00 94.62 424 MET A C 1
ATOM 3355 O O . MET A 1 424 ? 8.414 -8.603 -20.160 1.00 94.62 424 MET A O 1
ATOM 3359 N N . THR A 1 425 ? 6.456 -9.150 -19.224 1.00 94.06 425 THR A N 1
ATOM 3360 C CA . THR A 1 425 ? 6.375 -10.492 -19.826 1.00 94.06 425 THR A CA 1
ATOM 3361 C C . THR A 1 425 ? 5.987 -10.470 -21.295 1.00 94.06 425 THR A C 1
ATOM 3363 O O . THR A 1 425 ? 6.571 -11.204 -22.088 1.00 94.06 425 THR A O 1
ATOM 3366 N N . ASP A 1 426 ? 5.020 -9.633 -21.667 1.00 94.25 426 ASP A N 1
ATOM 3367 C CA . ASP A 1 426 ? 4.372 -9.710 -22.979 1.00 94.25 426 ASP A CA 1
ATOM 3368 C C . ASP A 1 426 ? 5.013 -8.749 -23.988 1.00 94.25 426 ASP A C 1
ATOM 3370 O O . ASP A 1 426 ? 4.905 -8.967 -25.197 1.00 94.25 426 ASP A O 1
ATOM 3374 N N . LEU A 1 427 ? 5.708 -7.709 -23.503 1.00 93.25 427 LEU A N 1
ATOM 3375 C CA . LEU A 1 427 ? 6.424 -6.740 -24.334 1.00 93.25 427 LEU A CA 1
ATOM 3376 C C . LEU A 1 427 ? 7.945 -6.842 -24.163 1.00 93.25 427 LEU A C 1
ATOM 3378 O O . LEU A 1 427 ? 8.625 -7.259 -25.093 1.00 93.25 427 LEU A O 1
ATOM 3382 N N . ILE A 1 428 ? 8.492 -6.473 -23.000 1.00 94.12 428 ILE A N 1
ATOM 3383 C CA . ILE A 1 428 ? 9.948 -6.299 -22.831 1.00 94.12 428 ILE A CA 1
ATOM 3384 C C . ILE A 1 428 ? 10.717 -7.622 -22.960 1.00 94.12 428 ILE A C 1
ATOM 3386 O O . ILE A 1 428 ? 11.707 -7.683 -23.679 1.00 94.12 428 ILE A O 1
ATOM 3390 N N . LEU A 1 429 ? 10.251 -8.678 -22.291 1.00 94.44 429 LEU A N 1
ATOM 3391 C CA . LEU A 1 429 ? 10.865 -10.014 -22.281 1.00 94.44 429 LEU A CA 1
ATOM 3392 C C . LEU A 1 429 ? 10.211 -10.964 -23.295 1.00 94.44 429 LEU A C 1
ATOM 3394 O O . LEU A 1 429 ? 10.368 -12.183 -23.217 1.00 94.44 429 LEU A O 1
ATOM 3398 N N . SER A 1 430 ? 9.445 -10.408 -24.233 1.00 94.88 430 SER A N 1
ATOM 3399 C CA . SER A 1 430 ? 8.767 -11.168 -25.275 1.00 94.88 430 SER A CA 1
ATOM 3400 C C . SER A 1 430 ? 9.778 -11.826 -26.221 1.00 94.88 430 SER A C 1
ATOM 3402 O O . SER A 1 430 ? 10.775 -11.191 -26.575 1.00 94.88 430 SER A O 1
ATOM 3404 N N . PRO A 1 431 ? 9.504 -13.040 -26.741 1.00 92.44 431 PRO A N 1
ATOM 3405 C CA . PRO A 1 431 ? 10.362 -13.691 -27.737 1.00 92.44 431 PRO A CA 1
ATOM 3406 C C . PRO A 1 431 ? 10.466 -12.914 -29.061 1.00 92.44 431 PRO A C 1
ATOM 3408 O O . PRO A 1 431 ? 11.295 -13.246 -29.905 1.00 92.44 431 PRO A O 1
ATOM 3411 N N . ALA A 1 432 ? 9.626 -11.893 -29.263 1.00 92.69 432 ALA A N 1
ATOM 3412 C CA . ALA A 1 432 ? 9.721 -10.976 -30.393 1.00 92.69 432 ALA A CA 1
ATOM 3413 C C . ALA A 1 432 ? 10.900 -9.989 -30.284 1.00 92.69 432 ALA A C 1
ATOM 3415 O O . ALA A 1 432 ? 11.201 -9.322 -31.271 1.00 92.69 432 ALA A O 1
ATOM 3416 N N . HIS A 1 433 ? 11.546 -9.884 -29.113 1.00 92.31 433 HIS A N 1
ATOM 3417 C CA . HIS A 1 433 ? 12.700 -9.014 -28.853 1.00 92.31 433 HIS A CA 1
ATOM 3418 C C . HIS A 1 433 ? 12.520 -7.573 -29.377 1.00 92.31 433 HIS A C 1
ATOM 3420 O O . HIS A 1 433 ? 13.359 -7.083 -30.137 1.00 92.31 433 HIS A O 1
ATOM 3426 N N . PRO A 1 434 ? 11.437 -6.861 -28.996 1.00 90.94 434 PRO A N 1
ATOM 3427 C CA . PRO A 1 434 ? 11.095 -5.564 -29.591 1.00 90.94 434 PRO A CA 1
ATOM 3428 C C . PRO A 1 434 ? 12.134 -4.465 -29.329 1.00 90.94 434 PRO A C 1
ATOM 3430 O O . PRO A 1 434 ? 12.176 -3.484 -30.063 1.00 90.94 434 PRO A O 1
ATOM 3433 N N . ILE A 1 435 ? 12.963 -4.628 -28.294 1.00 91.69 435 ILE A N 1
ATOM 3434 C CA . ILE A 1 435 ? 14.083 -3.736 -27.956 1.00 91.69 435 ILE A CA 1
ATOM 3435 C C . ILE A 1 435 ? 15.444 -4.453 -28.034 1.00 91.69 435 ILE A C 1
ATOM 3437 O O . ILE A 1 435 ? 16.426 -3.972 -27.478 1.00 91.69 435 ILE A O 1
ATOM 3441 N N . GLY A 1 436 ? 15.496 -5.615 -28.693 1.00 92.31 436 GLY A N 1
ATOM 3442 C CA . GLY A 1 436 ? 16.629 -6.544 -28.673 1.00 92.31 436 GLY A CA 1
ATOM 3443 C C . GLY A 1 436 ? 16.479 -7.681 -27.652 1.00 92.31 436 GLY A C 1
ATOM 3444 O O . GLY A 1 436 ? 15.502 -7.741 -26.902 1.00 92.31 436 GLY A O 1
ATOM 3445 N N . GLU A 1 437 ? 17.426 -8.626 -27.668 1.00 94.38 437 GLU A N 1
ATOM 3446 C CA . GLU A 1 437 ? 17.477 -9.754 -26.723 1.00 94.38 437 GLU A CA 1
ATOM 3447 C C . GLU A 1 437 ? 17.922 -9.234 -25.347 1.00 94.38 437 GLU A C 1
ATOM 3449 O O . GLU A 1 437 ? 19.047 -8.757 -25.190 1.00 94.38 437 GLU A O 1
ATOM 3454 N N . VAL A 1 438 ? 17.026 -9.287 -24.359 1.00 95.56 438 VAL A N 1
ATOM 3455 C CA . VAL A 1 438 ? 17.297 -8.815 -22.994 1.00 95.56 438 VAL A CA 1
ATOM 3456 C C . VAL A 1 438 ? 18.174 -9.825 -22.257 1.00 95.56 438 VAL A C 1
ATOM 3458 O O . VAL A 1 438 ? 17.762 -10.964 -22.052 1.00 95.56 438 VAL A O 1
ATOM 3461 N N . GLU A 1 439 ? 19.359 -9.394 -21.824 1.00 94.50 439 GLU A N 1
ATOM 3462 C CA . GLU A 1 439 ? 20.276 -10.201 -21.012 1.00 94.50 439 GLU A CA 1
ATOM 3463 C C . GLU A 1 439 ? 19.896 -10.151 -19.527 1.00 94.50 439 GLU A C 1
ATOM 3465 O O . GLU A 1 439 ? 19.751 -11.187 -18.880 1.00 94.50 439 GLU A O 1
ATOM 3470 N N . ASP A 1 440 ? 19.683 -8.945 -18.995 1.00 95.50 440 ASP A N 1
ATOM 3471 C CA . ASP A 1 440 ? 19.220 -8.729 -17.624 1.00 95.50 440 ASP A CA 1
ATOM 3472 C C . ASP A 1 440 ? 18.463 -7.395 -17.511 1.00 95.50 440 ASP A C 1
ATOM 3474 O O . ASP A 1 440 ? 18.523 -6.531 -18.396 1.00 95.50 440 ASP A O 1
ATOM 3478 N N . TYR A 1 441 ? 17.735 -7.205 -16.413 1.00 95.81 441 TYR A N 1
ATOM 3479 C CA . TYR A 1 441 ? 16.986 -5.985 -16.147 1.00 95.81 441 TYR A CA 1
ATOM 3480 C C . TYR A 1 441 ? 16.887 -5.669 -14.654 1.00 95.81 441 TYR A C 1
ATOM 3482 O O . TYR A 1 441 ? 16.844 -6.534 -13.783 1.00 95.81 441 TYR A O 1
ATOM 3490 N N . PHE A 1 442 ? 16.758 -4.383 -14.344 1.00 96.31 442 PHE A N 1
ATOM 3491 C CA . PHE A 1 442 ? 16.466 -3.906 -12.999 1.00 96.31 442 PHE A CA 1
ATOM 3492 C C . PHE A 1 442 ? 15.377 -2.849 -13.067 1.00 96.31 442 PHE A C 1
ATOM 3494 O O . PHE A 1 442 ? 15.505 -1.893 -13.823 1.00 96.31 442 PHE A O 1
ATOM 3501 N N . TYR A 1 443 ? 14.335 -2.949 -12.240 1.00 94.75 443 TYR A N 1
ATOM 3502 C CA . TYR A 1 443 ? 13.374 -1.857 -12.121 1.00 94.75 443 TYR A CA 1
ATOM 3503 C C . TYR A 1 443 ? 13.052 -1.475 -10.686 1.00 94.75 443 TYR A C 1
ATOM 3505 O O . TYR A 1 443 ? 13.103 -2.273 -9.749 1.00 94.75 443 TYR A O 1
ATOM 3513 N N . ARG A 1 444 ? 12.669 -0.210 -10.531 1.00 91.50 444 ARG A N 1
ATOM 3514 C CA . ARG A 1 444 ? 12.215 0.388 -9.282 1.00 91.50 444 ARG A CA 1
ATOM 3515 C C . ARG A 1 444 ? 10.858 1.036 -9.492 1.00 91.50 444 ARG A C 1
ATOM 3517 O O . ARG A 1 444 ? 10.684 1.830 -10.411 1.00 91.50 444 ARG A O 1
ATOM 3524 N N . VAL A 1 445 ? 9.931 0.746 -8.583 1.00 90.12 445 VAL A N 1
ATOM 3525 C CA . VAL A 1 445 ? 8.666 1.479 -8.474 1.00 90.12 445 VAL A CA 1
ATOM 3526 C C . VAL A 1 445 ? 8.880 2.714 -7.598 1.00 90.12 445 VAL A C 1
ATOM 3528 O O . VAL A 1 445 ? 9.346 2.603 -6.461 1.00 90.12 445 VAL A O 1
ATOM 3531 N N . GLU A 1 446 ? 8.549 3.888 -8.124 1.00 86.25 446 GLU A N 1
ATOM 3532 C CA . GLU A 1 446 ? 8.671 5.182 -7.456 1.00 86.25 446 GLU A CA 1
ATOM 3533 C C . GLU A 1 446 ? 7.309 5.865 -7.303 1.00 86.25 446 GLU A C 1
ATOM 3535 O O . GLU A 1 446 ? 6.541 5.978 -8.253 1.00 86.25 446 GLU A O 1
ATOM 3540 N N . PHE A 1 447 ? 7.034 6.394 -6.110 1.00 78.75 447 PHE A N 1
ATOM 3541 C CA . PHE A 1 447 ? 5.866 7.232 -5.843 1.00 78.75 447 PHE A CA 1
ATOM 3542 C C . PHE A 1 447 ? 6.299 8.700 -5.760 1.00 78.75 447 PHE A C 1
ATOM 3544 O O . PHE A 1 447 ? 6.939 9.107 -4.792 1.00 78.75 447 PHE A O 1
ATOM 3551 N N . GLN A 1 448 ? 5.926 9.526 -6.743 1.00 67.00 448 GLN A N 1
ATOM 3552 C CA . GLN A 1 448 ? 6.379 10.926 -6.846 1.00 67.00 448 GLN A CA 1
ATOM 3553 C C . GLN A 1 448 ? 5.653 11.921 -5.914 1.00 67.00 448 GLN A C 1
ATOM 3555 O O . GLN A 1 448 ? 5.654 13.127 -6.172 1.00 67.00 448 GLN A O 1
ATOM 3560 N N . ALA A 1 449 ? 5.010 11.451 -4.839 1.00 62.66 449 ALA A N 1
ATOM 3561 C CA . ALA A 1 449 ? 4.193 12.263 -3.920 1.00 62.66 449 ALA A CA 1
ATOM 3562 C C . ALA A 1 449 ? 3.128 13.150 -4.619 1.00 62.66 449 ALA A C 1
ATOM 3564 O O . ALA A 1 449 ? 2.647 14.132 -4.054 1.00 62.66 449 ALA A O 1
ATOM 3565 N N . ARG A 1 450 ? 2.789 12.854 -5.881 1.00 63.72 450 ARG A N 1
ATOM 3566 C CA . ARG A 1 450 ? 1.982 13.712 -6.771 1.00 63.72 450 ARG A CA 1
ATOM 3567 C C . ARG A 1 450 ? 1.021 12.947 -7.677 1.00 63.72 450 ARG A C 1
ATOM 3569 O O . ARG A 1 450 ? 0.309 13.575 -8.451 1.00 63.72 450 ARG A O 1
ATOM 3576 N N . GLY A 1 451 ? 1.005 11.624 -7.603 1.00 67.81 451 GLY A N 1
ATOM 3577 C CA . GLY A 1 451 ? 0.125 10.791 -8.405 1.00 67.81 451 GLY A CA 1
ATOM 3578 C C . GLY A 1 451 ? 0.423 9.320 -8.190 1.00 67.81 451 GLY A C 1
ATOM 3579 O O . GLY A 1 451 ? 0.907 8.927 -7.124 1.00 67.81 451 GLY A O 1
ATOM 3580 N N . SER A 1 452 ? 0.119 8.548 -9.219 1.00 76.12 452 SER A N 1
ATOM 3581 C CA . SER A 1 452 ? 0.326 7.111 -9.270 1.00 76.12 452 SER A CA 1
ATOM 3582 C C . SER A 1 452 ? 1.789 6.712 -9.428 1.00 76.12 452 SER A C 1
ATOM 3584 O O . SER A 1 452 ? 2.638 7.558 -9.719 1.00 76.12 452 SER A O 1
ATOM 3586 N N . PRO A 1 453 ? 2.112 5.437 -9.160 1.00 85.88 453 PRO A N 1
ATOM 3587 C CA . PRO A 1 453 ? 3.476 4.949 -9.253 1.00 85.88 453 PRO A CA 1
ATOM 3588 C C . PRO A 1 453 ? 4.056 5.058 -10.669 1.00 85.88 453 PRO A C 1
ATOM 3590 O O . PRO A 1 453 ? 3.367 4.887 -11.677 1.00 85.88 453 PRO A O 1
ATOM 3593 N N . HIS A 1 454 ? 5.363 5.289 -10.713 1.00 88.31 454 HIS A N 1
ATOM 3594 C CA . HIS A 1 454 ? 6.195 5.231 -11.906 1.00 88.31 454 HIS A CA 1
ATOM 3595 C C . HIS A 1 454 ? 7.142 4.042 -11.808 1.00 88.31 454 HIS A C 1
ATOM 3597 O O . HIS A 1 454 ? 7.519 3.621 -10.715 1.00 88.31 454 HIS A O 1
ATOM 3603 N N . ILE A 1 455 ? 7.556 3.526 -12.954 1.00 93.06 455 ILE A N 1
ATOM 3604 C CA . ILE A 1 455 ? 8.580 2.495 -13.065 1.00 93.06 455 ILE A CA 1
ATOM 3605 C C . ILE A 1 455 ? 9.801 3.145 -13.686 1.00 93.06 455 ILE A C 1
ATOM 3607 O O . ILE A 1 455 ? 9.699 3.707 -14.771 1.00 93.06 455 ILE A O 1
ATOM 3611 N N . HIS A 1 456 ? 10.942 3.028 -13.023 1.00 93.88 456 HIS A N 1
ATOM 3612 C CA . HIS A 1 456 ? 12.248 3.266 -13.624 1.00 93.88 456 HIS A CA 1
ATOM 3613 C C . HIS A 1 456 ? 12.872 1.910 -13.920 1.00 93.88 456 HIS A C 1
ATOM 3615 O O . HIS A 1 456 ? 13.109 1.148 -12.985 1.00 93.88 456 HIS A O 1
ATOM 3621 N N . LEU A 1 457 ? 13.087 1.604 -15.195 1.00 96.00 457 LEU A N 1
ATOM 3622 C CA . LEU A 1 457 ? 13.586 0.328 -15.695 1.00 96.00 457 LEU A CA 1
ATOM 3623 C C . LEU A 1 457 ? 14.944 0.544 -16.374 1.00 96.00 457 LEU A C 1
ATOM 3625 O O . LEU A 1 457 ? 15.094 1.419 -17.222 1.00 96.00 457 LEU A O 1
ATOM 3629 N N . LEU A 1 458 ? 15.914 -0.273 -15.993 1.00 96.56 458 LEU A N 1
ATOM 3630 C CA . LEU A 1 458 ? 17.209 -0.442 -16.632 1.00 96.56 458 LEU A CA 1
ATOM 3631 C C . LEU A 1 458 ? 17.217 -1.792 -17.337 1.00 96.56 458 LEU A C 1
ATOM 3633 O O . LEU A 1 458 ? 16.794 -2.787 -16.746 1.00 96.56 458 LEU A O 1
ATOM 3637 N N . VAL A 1 459 ? 17.693 -1.816 -18.578 1.00 96.19 459 VAL A N 1
ATOM 3638 C CA . VAL A 1 459 ? 17.749 -3.028 -19.404 1.00 96.19 459 VAL A CA 1
ATOM 3639 C C . VAL A 1 459 ? 19.127 -3.143 -20.042 1.00 96.19 459 VAL A C 1
ATOM 3641 O O . VAL A 1 459 ? 19.623 -2.162 -20.602 1.00 96.19 459 VAL A O 1
ATOM 3644 N N . TRP A 1 460 ? 19.715 -4.336 -19.974 1.00 96.12 460 TRP A N 1
ATOM 3645 C CA . TRP A 1 460 ? 20.918 -4.715 -20.711 1.00 96.12 460 TRP A CA 1
ATOM 3646 C C . TRP A 1 460 ? 20.508 -5.569 -21.905 1.00 96.12 460 TRP A C 1
ATOM 3648 O O . TRP A 1 460 ? 19.821 -6.579 -21.744 1.00 96.12 460 TRP A O 1
ATOM 3658 N N . ILE A 1 461 ? 20.883 -5.123 -23.100 1.00 95.00 461 ILE A N 1
ATOM 3659 C CA . ILE A 1 461 ? 20.598 -5.815 -24.353 1.00 95.00 461 ILE A CA 1
ATOM 3660 C C . ILE A 1 461 ? 21.878 -6.467 -24.846 1.00 95.00 461 ILE A C 1
ATOM 3662 O O . ILE A 1 461 ? 22.930 -5.830 -24.914 1.00 95.00 461 ILE A O 1
ATOM 3666 N N . LYS A 1 462 ? 21.760 -7.734 -25.218 1.00 92.25 462 LYS A N 1
ATOM 3667 C CA . LYS A 1 462 ? 22.860 -8.517 -25.758 1.00 92.25 462 LYS A CA 1
ATOM 3668 C C . LYS A 1 462 ? 23.338 -7.938 -27.090 1.00 92.25 462 LYS A C 1
ATOM 3670 O O . LYS A 1 462 ? 22.527 -7.564 -27.936 1.00 92.25 462 LYS A O 1
ATOM 3675 N N . ASP A 1 463 ? 24.657 -7.889 -27.265 1.00 87.81 463 ASP A N 1
ATOM 3676 C CA . ASP A 1 463 ? 25.334 -7.382 -28.466 1.00 87.81 463 ASP A CA 1
ATOM 3677 C C . ASP A 1 463 ? 24.968 -5.923 -28.833 1.00 87.81 463 ASP A C 1
ATOM 3679 O O . ASP A 1 463 ? 25.081 -5.513 -29.992 1.00 87.81 463 ASP A O 1
ATOM 3683 N N . ALA A 1 464 ? 24.527 -5.117 -27.858 1.00 87.88 464 ALA A N 1
ATOM 3684 C CA . ALA A 1 464 ? 24.273 -3.696 -28.072 1.00 87.88 464 ALA A CA 1
ATOM 3685 C C . ALA A 1 464 ? 25.585 -2.920 -28.320 1.00 87.88 464 ALA A C 1
ATOM 3687 O O . ALA A 1 464 ? 26.598 -3.210 -27.682 1.00 87.88 464 ALA A O 1
ATOM 3688 N N . PRO A 1 465 ? 25.590 -1.918 -29.221 1.00 85.25 465 PRO A N 1
ATOM 3689 C CA . PRO A 1 465 ? 26.792 -1.145 -29.515 1.00 85.25 465 PRO A CA 1
ATOM 3690 C C . PRO A 1 465 ? 27.214 -0.283 -28.317 1.00 85.25 465 PRO A C 1
ATOM 3692 O O . PRO A 1 465 ? 26.388 0.400 -27.706 1.00 85.25 465 PRO A O 1
ATOM 3695 N N . GLU A 1 466 ? 28.510 -0.286 -28.003 1.00 78.00 466 GLU A N 1
ATOM 3696 C CA . GLU A 1 466 ? 29.077 0.495 -26.902 1.00 78.00 466 GLU A CA 1
ATOM 3697 C C . GLU A 1 466 ? 29.527 1.886 -27.369 1.00 78.00 466 GLU A C 1
ATOM 3699 O O . GLU A 1 466 ? 30.231 2.046 -28.366 1.00 78.00 466 GLU A O 1
ATOM 3704 N N . PHE A 1 467 ? 29.129 2.917 -26.620 1.00 72.88 467 PHE A N 1
ATOM 3705 C CA . PHE A 1 467 ? 29.561 4.294 -26.854 1.00 72.88 467 PHE A CA 1
ATOM 3706 C C . PHE A 1 467 ? 30.977 4.523 -26.302 1.00 72.88 467 PHE A C 1
ATOM 3708 O O . PHE A 1 467 ? 31.201 4.365 -25.098 1.00 72.88 467 PHE A O 1
ATOM 3715 N N . GLY A 1 468 ? 31.901 4.967 -27.161 1.00 66.69 468 GLY A N 1
ATOM 3716 C CA . GLY A 1 468 ? 33.280 5.321 -26.796 1.00 66.69 468 GLY A CA 1
ATOM 3717 C C . GLY A 1 468 ? 34.347 4.276 -27.147 1.00 66.69 468 GLY A C 1
ATOM 3718 O O . GLY A 1 468 ? 35.530 4.552 -26.956 1.00 66.69 468 GLY A O 1
ATOM 3719 N N . ASP A 1 469 ? 33.956 3.120 -27.683 1.00 59.00 469 ASP A N 1
ATOM 3720 C CA . ASP A 1 469 ? 34.884 2.141 -28.260 1.00 59.00 469 ASP A CA 1
ATOM 3721 C C . ASP A 1 469 ? 35.216 2.461 -29.730 1.00 59.00 469 ASP A C 1
ATOM 3723 O O . ASP A 1 469 ? 34.669 3.387 -30.320 1.00 59.00 469 ASP A O 1
ATOM 3727 N N . LEU A 1 470 ? 36.099 1.662 -30.349 1.00 54.88 470 LEU A N 1
ATOM 3728 C CA . LEU A 1 470 ? 36.532 1.704 -31.765 1.00 54.88 470 LEU A CA 1
ATOM 3729 C C . LEU A 1 470 ? 35.394 1.586 -32.815 1.00 54.88 470 LEU A C 1
ATOM 3731 O O . LEU A 1 470 ? 35.667 1.343 -33.994 1.00 54.88 470 LEU A O 1
ATOM 3735 N N . GLN A 1 471 ? 34.129 1.690 -32.407 1.00 60.94 471 GLN A N 1
ATOM 3736 C CA . GLN A 1 471 ? 32.973 1.658 -33.291 1.00 60.94 471 GLN A CA 1
ATOM 3737 C C . GLN A 1 471 ? 32.741 3.034 -33.915 1.00 60.94 471 GLN A C 1
ATOM 3739 O O . GLN A 1 471 ? 32.867 4.067 -33.268 1.00 60.94 471 GLN A O 1
ATOM 3744 N N . ASP A 1 472 ? 32.387 3.037 -35.197 1.00 76.06 472 ASP A N 1
ATOM 3745 C CA . ASP A 1 472 ? 31.964 4.246 -35.893 1.00 76.06 472 ASP A CA 1
ATOM 3746 C C . ASP A 1 472 ? 30.657 4.766 -35.272 1.00 76.06 472 ASP A C 1
ATOM 3748 O O . ASP A 1 472 ? 29.678 4.019 -35.170 1.00 76.06 472 ASP A O 1
ATOM 3752 N N . ASP A 1 473 ? 30.628 6.051 -34.910 1.00 82.50 473 ASP A N 1
ATOM 3753 C CA . ASP A 1 473 ? 29.454 6.802 -34.445 1.00 82.50 473 ASP A CA 1
ATOM 3754 C C . ASP A 1 473 ? 28.203 6.516 -35.288 1.00 82.50 473 ASP A C 1
ATOM 3756 O O . ASP A 1 473 ? 27.078 6.507 -34.780 1.00 82.50 473 ASP A O 1
ATOM 3760 N N . SER A 1 474 ? 28.385 6.233 -36.582 1.00 83.06 474 SER A N 1
ATOM 3761 C CA . SER A 1 474 ? 27.294 5.885 -37.490 1.00 83.06 474 SER A CA 1
ATOM 3762 C C . SER A 1 474 ? 26.526 4.615 -37.090 1.00 83.06 474 SER A C 1
ATOM 3764 O O . SER A 1 474 ? 25.323 4.527 -37.348 1.00 83.06 474 SER A O 1
ATOM 3766 N N . VAL A 1 475 ? 27.179 3.639 -36.450 1.00 86.25 475 VAL A N 1
ATOM 3767 C CA . VAL A 1 475 ? 26.554 2.394 -35.972 1.00 86.25 475 VAL A CA 1
ATOM 3768 C C . VAL A 1 475 ? 25.684 2.676 -34.752 1.00 86.25 475 VAL A C 1
ATOM 3770 O O . VAL A 1 475 ? 24.528 2.254 -34.712 1.00 86.25 475 VAL A O 1
ATOM 3773 N N . VAL A 1 476 ? 26.209 3.451 -33.801 1.00 86.69 476 VAL A N 1
ATOM 3774 C CA . VAL A 1 476 ? 25.489 3.855 -32.586 1.00 86.69 476 VAL A CA 1
ATOM 3775 C C . VAL A 1 476 ? 24.254 4.681 -32.947 1.00 86.69 476 VAL A C 1
ATOM 3777 O O . VAL A 1 476 ? 23.164 4.417 -32.444 1.00 86.69 476 VAL A O 1
ATOM 3780 N N . ILE A 1 477 ? 24.389 5.636 -33.873 1.00 89.00 477 ILE A N 1
ATOM 3781 C CA . ILE A 1 477 ? 23.268 6.467 -34.335 1.00 89.00 477 ILE A CA 1
ATOM 3782 C C . ILE A 1 477 ? 22.173 5.611 -34.984 1.00 89.00 477 ILE A C 1
ATOM 3784 O O . ILE A 1 477 ? 21.005 5.761 -34.637 1.00 89.00 477 ILE A O 1
ATOM 3788 N N . LYS A 1 478 ? 22.532 4.670 -35.869 1.00 89.88 478 LYS A N 1
ATOM 3789 C CA . LYS A 1 478 ? 21.553 3.762 -36.496 1.00 89.88 478 LYS A CA 1
ATOM 3790 C C . LYS A 1 478 ? 20.820 2.901 -35.474 1.00 89.88 478 LYS A C 1
ATOM 3792 O O . LYS A 1 478 ? 19.623 2.679 -35.625 1.00 89.88 478 LYS A O 1
ATOM 3797 N N . PHE A 1 479 ? 21.527 2.425 -34.450 1.00 90.31 479 PHE A N 1
ATOM 3798 C CA . PHE A 1 479 ? 20.912 1.676 -33.360 1.00 90.31 479 PHE A CA 1
ATOM 3799 C C . PHE A 1 479 ? 19.915 2.544 -32.580 1.00 90.31 479 PHE A C 1
ATOM 3801 O O . PHE A 1 479 ? 18.801 2.103 -32.323 1.00 90.31 479 PHE A O 1
ATOM 3808 N N . ILE A 1 480 ? 20.266 3.792 -32.254 1.00 89.94 480 ILE A N 1
ATOM 3809 C CA . ILE A 1 480 ? 19.350 4.723 -31.573 1.00 89.94 480 ILE A CA 1
ATOM 3810 C C . ILE A 1 480 ? 18.108 4.990 -32.431 1.00 89.94 480 ILE A C 1
ATOM 3812 O O . ILE A 1 480 ? 16.991 4.830 -31.940 1.00 89.94 480 ILE A O 1
ATOM 3816 N N . ASP A 1 481 ? 18.294 5.336 -33.707 1.00 91.50 481 ASP A N 1
ATOM 3817 C CA . ASP A 1 481 ? 17.205 5.679 -34.632 1.00 91.50 481 ASP A CA 1
ATOM 3818 C C . ASP A 1 481 ? 16.260 4.493 -34.906 1.00 91.50 481 ASP A C 1
ATOM 3820 O O . ASP A 1 481 ? 15.103 4.693 -35.275 1.00 91.50 481 ASP A O 1
ATOM 3824 N N . GLN A 1 482 ? 16.722 3.253 -34.703 1.00 91.69 482 GLN A N 1
ATOM 3825 C CA . GLN A 1 482 ? 15.888 2.056 -34.816 1.00 91.69 482 GLN A CA 1
ATOM 3826 C C . GLN A 1 482 ? 14.820 1.972 -33.712 1.00 91.69 482 GLN A C 1
ATOM 3828 O O . GLN A 1 482 ? 13.723 1.478 -33.972 1.00 91.69 482 GLN A O 1
ATOM 3833 N N . TYR A 1 483 ? 15.125 2.430 -32.493 1.00 91.06 483 TYR A N 1
ATOM 3834 C CA . TYR A 1 483 ? 14.248 2.255 -31.326 1.00 91.06 483 TYR A CA 1
ATOM 3835 C C . TYR A 1 483 ? 13.647 3.561 -30.799 1.00 91.06 483 TYR A C 1
ATOM 3837 O O . TYR A 1 483 ? 12.608 3.536 -30.138 1.00 91.06 483 TYR A O 1
ATOM 3845 N N . ILE A 1 484 ? 14.290 4.703 -31.050 1.00 90.50 484 ILE A N 1
ATOM 3846 C CA . ILE A 1 484 ? 13.920 5.998 -30.478 1.00 90.50 484 ILE A CA 1
ATOM 3847 C C . ILE A 1 484 ? 13.663 6.991 -31.605 1.00 90.50 484 ILE A C 1
ATOM 3849 O O . ILE A 1 484 ? 14.518 7.242 -32.446 1.00 90.50 484 ILE A O 1
ATOM 3853 N N . THR A 1 485 ? 12.490 7.621 -31.578 1.00 88.50 485 THR A N 1
ATOM 3854 C CA . THR A 1 485 ? 12.144 8.702 -32.500 1.00 88.50 485 THR A CA 1
ATOM 3855 C C . THR A 1 485 ? 11.441 9.842 -31.775 1.00 88.50 485 THR A C 1
ATOM 3857 O O . THR A 1 485 ? 10.633 9.631 -30.871 1.00 88.50 485 THR A O 1
ATOM 3860 N N . CYS A 1 486 ? 11.753 11.067 -32.195 1.00 85.94 486 CYS A N 1
ATOM 3861 C CA . CYS A 1 486 ? 11.051 12.285 -31.789 1.00 85.94 486 CYS A CA 1
ATOM 3862 C C . CYS A 1 486 ? 10.072 12.771 -32.871 1.00 85.94 486 CYS A C 1
ATOM 3864 O O . CYS A 1 486 ? 9.452 13.824 -32.707 1.00 85.94 486 CYS A O 1
ATOM 3866 N N . GLN A 1 487 ? 9.965 12.054 -33.995 1.00 87.44 487 GLN A N 1
ATOM 3867 C CA . GLN A 1 487 ? 9.056 12.414 -35.076 1.00 87.44 487 GLN A CA 1
ATOM 3868 C C . GLN A 1 487 ? 7.620 12.065 -34.692 1.00 87.44 487 GLN A C 1
ATOM 3870 O O . GLN A 1 487 ? 7.343 11.008 -34.126 1.00 87.44 487 GLN A O 1
ATOM 3875 N N . MET A 1 488 ? 6.693 12.964 -35.019 1.00 87.94 488 MET A N 1
ATOM 3876 C CA . MET A 1 488 ? 5.272 12.679 -34.859 1.00 87.94 488 MET A CA 1
ATOM 3877 C C . MET A 1 488 ? 4.850 11.615 -35.884 1.00 87.94 488 MET A C 1
ATOM 3879 O O . MET A 1 488 ? 5.150 11.793 -37.066 1.00 87.94 488 MET A O 1
ATOM 3883 N N . PRO A 1 489 ? 4.134 10.552 -35.467 1.00 91.44 489 PRO A N 1
ATOM 3884 C CA . PRO A 1 489 ? 3.582 9.562 -36.390 1.00 91.44 489 PRO A CA 1
ATOM 3885 C C . PRO A 1 489 ? 2.675 10.220 -37.438 1.00 91.44 489 PRO A C 1
ATOM 3887 O O . PRO A 1 489 ? 2.024 11.224 -37.138 1.00 91.44 489 PRO A O 1
ATOM 3890 N N . ASP A 1 490 ? 2.605 9.670 -38.651 1.00 91.50 490 ASP A N 1
ATOM 3891 C CA . ASP A 1 490 ? 1.716 10.197 -39.693 1.00 91.50 490 ASP A CA 1
ATOM 3892 C C . ASP A 1 490 ? 0.246 9.929 -39.312 1.00 91.50 490 ASP A C 1
ATOM 3894 O O . ASP A 1 490 ? -0.127 8.766 -39.130 1.00 91.50 490 ASP A O 1
ATOM 3898 N N . PRO A 1 491 ? -0.606 10.970 -39.213 1.00 92.12 491 PRO A N 1
ATOM 3899 C CA . PRO A 1 491 ? -2.012 10.812 -38.848 1.00 92.12 491 PRO A CA 1
ATOM 3900 C C . PRO A 1 491 ? -2.824 9.955 -39.832 1.00 92.12 491 PRO A C 1
ATOM 3902 O O . PRO A 1 491 ? -3.879 9.459 -39.450 1.00 92.12 491 PRO A O 1
ATOM 3905 N N . ASN A 1 492 ? -2.374 9.787 -41.080 1.00 93.19 492 ASN A N 1
ATOM 3906 C CA . ASN A 1 492 ? -3.058 8.960 -42.076 1.00 93.19 492 ASN A CA 1
ATOM 3907 C C . ASN A 1 492 ? -2.560 7.511 -42.086 1.00 93.19 492 ASN A C 1
ATOM 3909 O O . ASN A 1 492 ? -3.346 6.608 -42.365 1.00 93.19 492 ASN A O 1
ATOM 3913 N N . ALA A 1 493 ? -1.269 7.288 -41.822 1.00 93.19 493 ALA A N 1
ATOM 3914 C CA . ALA A 1 493 ? -0.683 5.948 -41.839 1.00 93.19 493 ALA A CA 1
ATOM 3915 C C . ALA A 1 493 ? -0.975 5.183 -40.542 1.00 93.19 493 ALA A C 1
ATOM 3917 O O . ALA A 1 493 ? -1.299 3.999 -40.594 1.00 93.19 493 ALA A O 1
ATOM 3918 N N . ASP A 1 494 ? -0.894 5.868 -39.397 1.00 91.88 494 ASP A N 1
ATOM 3919 C CA . ASP A 1 494 ? -1.222 5.307 -38.088 1.00 91.88 494 ASP A CA 1
ATOM 3920 C C . ASP A 1 494 ? -1.952 6.351 -37.218 1.00 91.88 494 ASP A C 1
ATOM 3922 O O . ASP A 1 494 ? -1.340 7.051 -36.396 1.00 91.88 494 ASP A O 1
ATOM 3926 N N . PRO A 1 495 ? -3.279 6.496 -37.403 1.00 93.31 495 PRO A N 1
ATOM 3927 C CA . PRO A 1 495 ? -4.071 7.465 -36.650 1.00 93.31 495 PRO A CA 1
ATOM 3928 C C . PRO A 1 495 ? -4.103 7.164 -35.146 1.00 93.31 495 PRO A C 1
ATOM 3930 O O . PRO A 1 495 ? -4.243 8.087 -34.339 1.00 93.31 495 PRO A O 1
ATOM 3933 N N . GLU A 1 496 ? -3.979 5.894 -34.748 1.00 92.75 496 GLU A N 1
ATOM 3934 C CA . GLU A 1 496 ? -4.023 5.485 -33.344 1.00 92.75 496 GLU A CA 1
ATOM 3935 C C . GLU A 1 496 ? -2.733 5.877 -32.621 1.00 92.75 496 GLU A C 1
ATOM 3937 O O . GLU A 1 496 ? -2.786 6.569 -31.597 1.00 92.75 496 GLU A O 1
ATOM 3942 N N . LEU A 1 497 ? -1.572 5.530 -33.186 1.00 91.06 497 LEU A N 1
ATOM 3943 C CA . LEU A 1 497 ? -0.278 5.912 -32.629 1.00 91.06 497 LEU A CA 1
ATOM 3944 C C . LEU A 1 497 ? -0.106 7.434 -32.622 1.00 91.06 497 LEU A C 1
ATOM 3946 O O . LEU A 1 497 ? 0.338 7.992 -31.615 1.00 91.06 497 LEU A O 1
ATOM 3950 N N . HIS A 1 498 ? -0.519 8.122 -33.695 1.00 93.12 498 HIS A N 1
ATOM 3951 C CA . HIS A 1 498 ? -0.510 9.586 -33.745 1.00 93.12 498 HIS A CA 1
ATOM 3952 C C . HIS A 1 498 ? -1.308 10.187 -32.584 1.00 93.12 498 HIS A C 1
ATOM 3954 O O . HIS A 1 498 ? -0.809 11.062 -31.867 1.00 93.12 498 HIS A O 1
ATOM 3960 N N . LYS A 1 499 ? -2.531 9.690 -32.357 1.00 91.62 499 LYS A N 1
ATOM 3961 C CA . LYS A 1 499 ? -3.386 10.145 -31.259 1.00 91.62 499 LYS A CA 1
ATOM 3962 C C . LYS A 1 499 ? -2.714 9.921 -29.906 1.00 91.62 499 LYS A C 1
ATOM 3964 O O . LYS A 1 499 ? -2.599 10.872 -29.135 1.00 91.62 499 LYS A O 1
ATOM 3969 N N . ILE A 1 500 ? -2.217 8.715 -29.628 1.00 90.38 500 ILE A N 1
ATOM 3970 C CA . ILE A 1 500 ? -1.583 8.392 -28.341 1.00 90.38 500 ILE A CA 1
ATOM 3971 C C . ILE A 1 500 ? -0.371 9.297 -28.093 1.00 90.38 500 ILE A C 1
ATOM 3973 O O . ILE A 1 500 ? -0.306 9.955 -27.054 1.00 90.38 500 ILE A O 1
ATOM 3977 N N . VAL A 1 501 ? 0.555 9.390 -29.054 1.00 90.44 501 VAL A N 1
ATOM 3978 C CA . VAL A 1 501 ? 1.768 10.220 -28.940 1.00 90.44 501 VAL A CA 1
ATOM 3979 C C . VAL A 1 501 ? 1.401 11.691 -28.733 1.00 90.44 501 VAL A C 1
ATOM 3981 O O . VAL A 1 501 ? 1.954 12.339 -27.842 1.00 90.44 501 VAL A O 1
ATOM 3984 N N . SER A 1 502 ? 0.414 12.206 -29.474 1.00 88.94 502 SER A N 1
ATOM 3985 C CA . SER A 1 502 ? -0.052 13.590 -29.325 1.00 88.94 502 SER A CA 1
ATOM 3986 C C . SER A 1 502 ? -0.626 13.886 -27.933 1.00 88.94 502 SER A C 1
ATOM 3988 O O . SER A 1 502 ? -0.468 14.988 -27.407 1.00 88.94 502 SER A O 1
ATOM 3990 N N . GLU A 1 503 ? -1.260 12.897 -27.304 1.00 86.75 503 GLU A N 1
ATOM 3991 C CA . GLU A 1 503 ? -1.917 13.062 -26.014 1.00 86.75 503 GLU A CA 1
ATOM 3992 C C . GLU A 1 503 ? -0.974 12.869 -24.817 1.00 86.75 503 GLU A C 1
ATOM 3994 O O . GLU A 1 503 ? -1.219 13.474 -23.768 1.00 86.75 503 GLU A O 1
ATOM 3999 N N . VAL A 1 504 ? 0.056 12.015 -24.933 1.00 85.94 504 VAL A N 1
ATOM 4000 C CA . VAL A 1 504 ? 0.875 11.591 -23.775 1.00 85.94 504 VAL A CA 1
ATOM 4001 C C . VAL A 1 504 ? 2.378 11.851 -23.897 1.00 85.94 504 VAL A C 1
ATOM 4003 O O . VAL A 1 504 ? 3.053 11.834 -22.872 1.00 85.94 504 VAL A O 1
ATOM 4006 N N . GLN A 1 505 ? 2.906 12.126 -25.094 1.00 88.00 505 GLN A N 1
ATOM 4007 C CA . GLN A 1 505 ? 4.345 12.355 -25.322 1.00 88.00 505 GLN A CA 1
ATOM 4008 C C . GLN A 1 505 ? 4.679 13.800 -25.732 1.00 88.00 505 GLN A C 1
ATOM 4010 O O . GLN A 1 505 ? 5.836 14.122 -26.001 1.00 88.00 505 GLN A O 1
ATOM 4015 N N . LEU A 1 506 ? 3.693 14.706 -25.743 1.00 85.38 506 LEU A N 1
ATOM 4016 C CA . LEU A 1 506 ? 3.918 16.122 -26.032 1.00 85.38 506 LEU A CA 1
ATOM 4017 C C . LEU A 1 506 ? 4.109 16.959 -24.767 1.00 85.38 506 LEU A C 1
ATOM 4019 O O . LEU A 1 506 ? 3.289 16.975 -23.845 1.00 85.38 506 LEU A O 1
ATOM 4023 N N . HIS A 1 507 ? 5.173 17.762 -24.770 1.00 83.62 507 HIS A N 1
ATOM 4024 C CA . HIS A 1 507 ? 5.379 18.777 -23.747 1.00 83.62 507 HIS A CA 1
ATOM 4025 C C . HIS A 1 507 ? 4.348 19.902 -23.900 1.00 83.62 507 HIS A C 1
ATOM 4027 O O . HIS A 1 507 ? 4.300 20.600 -24.914 1.00 83.62 507 HIS A O 1
ATOM 4033 N N . SER A 1 508 ? 3.513 20.098 -22.878 1.00 79.06 508 SER A N 1
ATOM 4034 C CA . SER A 1 508 ? 2.405 21.054 -22.945 1.00 79.06 508 SER A CA 1
ATOM 4035 C C . SER A 1 508 ? 2.880 22.499 -23.139 1.00 79.06 508 SER A C 1
ATOM 4037 O O . SER A 1 508 ? 3.638 23.033 -22.324 1.00 79.06 508 SER A O 1
ATOM 4039 N N . ARG A 1 509 ? 2.326 23.174 -24.155 1.00 75.62 509 ARG A N 1
ATOM 4040 C CA . ARG A 1 509 ? 2.550 24.607 -24.440 1.00 75.62 509 ARG A CA 1
ATOM 4041 C C . ARG A 1 509 ? 2.100 25.522 -23.301 1.00 75.62 509 ARG A C 1
ATOM 4043 O O . ARG A 1 509 ? 2.654 26.598 -23.107 1.00 75.62 509 ARG A O 1
ATOM 4050 N N . ASN A 1 510 ? 1.111 25.082 -22.525 1.00 73.69 510 ASN A N 1
ATOM 4051 C CA . ASN A 1 510 ? 0.554 25.866 -21.425 1.00 73.69 510 ASN A CA 1
ATOM 4052 C C . ASN A 1 510 ? 1.418 25.792 -20.154 1.00 73.69 510 ASN A C 1
ATOM 4054 O O . ASN A 1 510 ? 1.131 26.513 -19.199 1.00 73.69 510 ASN A O 1
ATOM 4058 N N . HIS A 1 511 ? 2.480 24.968 -20.161 1.00 75.06 511 HIS A N 1
ATOM 4059 C CA . HIS A 1 511 ? 3.456 24.763 -19.088 1.00 75.06 511 HIS A CA 1
ATOM 4060 C C . HIS A 1 511 ? 2.817 24.615 -17.697 1.00 75.06 511 HIS A C 1
ATOM 4062 O O . HIS A 1 511 ? 2.513 25.591 -17.005 1.00 75.06 511 HIS A O 1
ATOM 4068 N N . SER A 1 512 ? 2.676 23.369 -17.242 1.00 71.38 512 SER A N 1
ATOM 4069 C CA . SER A 1 512 ? 2.156 23.063 -15.905 1.00 71.38 512 SER A CA 1
ATOM 4070 C C . SER A 1 512 ? 3.009 23.685 -14.785 1.00 71.38 512 SER A C 1
ATOM 4072 O O . SER A 1 512 ? 4.178 24.036 -14.967 1.00 71.38 512 SER A O 1
ATOM 4074 N N . LYS A 1 513 ? 2.452 23.778 -13.569 1.00 70.06 513 LYS A N 1
ATOM 4075 C CA . LYS A 1 513 ? 3.184 24.283 -12.389 1.00 70.06 513 LYS A CA 1
ATOM 4076 C C . LYS A 1 513 ? 4.467 23.495 -12.094 1.00 70.06 513 LYS A C 1
ATOM 4078 O O . LYS A 1 513 ? 5.403 24.060 -11.550 1.00 70.06 513 LYS A O 1
ATOM 4083 N N . SER A 1 514 ? 4.528 22.209 -12.448 1.00 69.44 514 SER A N 1
ATOM 4084 C CA . SER A 1 514 ? 5.736 21.384 -12.290 1.00 69.44 514 SER A CA 1
ATOM 4085 C C . SER A 1 514 ? 6.821 21.703 -13.322 1.00 69.44 514 SER A C 1
ATOM 4087 O O . SER A 1 514 ? 7.998 21.451 -13.061 1.00 69.44 514 SER A O 1
ATOM 4089 N N . CYS A 1 515 ? 6.433 22.266 -14.467 1.00 76.81 515 CYS A N 1
ATOM 4090 C CA . CYS A 1 515 ? 7.330 22.687 -15.533 1.00 76.81 515 CYS A CA 1
ATOM 4091 C C . CYS A 1 515 ? 7.994 24.044 -15.246 1.00 76.81 515 CYS A C 1
ATOM 4093 O O . CYS A 1 515 ? 9.100 24.291 -15.722 1.00 76.81 515 CYS A O 1
ATOM 4095 N N . LYS A 1 516 ? 7.343 24.926 -14.485 1.00 79.31 516 LYS A N 1
ATOM 4096 C CA . LYS A 1 516 ? 7.871 26.251 -14.127 1.00 79.31 516 LYS A CA 1
ATOM 4097 C C . LYS A 1 516 ? 8.705 26.141 -12.845 1.00 79.31 516 LYS A C 1
ATOM 4099 O O . LYS A 1 516 ? 8.206 25.664 -11.829 1.00 79.31 516 LYS A O 1
ATOM 4104 N N . LYS A 1 517 ? 9.975 26.557 -12.881 1.00 74.81 517 LYS A N 1
ATOM 4105 C CA . LYS A 1 517 ? 10.848 26.664 -11.694 1.00 74.81 517 LYS A CA 1
ATOM 4106 C C . LYS A 1 517 ? 11.452 28.070 -11.681 1.00 74.81 517 LYS A C 1
ATOM 4108 O O . LYS A 1 517 ? 12.116 28.458 -12.638 1.00 74.81 517 LYS A O 1
ATOM 4113 N N . GLY A 1 518 ? 11.188 28.834 -10.621 1.00 75.12 518 GLY A N 1
ATOM 4114 C CA . GLY A 1 518 ? 11.591 30.242 -10.534 1.00 75.12 518 GLY A CA 1
ATOM 4115 C C . GLY A 1 518 ? 10.938 31.113 -11.616 1.00 75.12 518 GLY A C 1
ATOM 4116 O O . GLY A 1 518 ? 9.781 30.899 -11.974 1.00 75.12 518 GLY A O 1
ATOM 4117 N N . ASN A 1 519 ? 11.699 32.070 -12.154 1.00 75.88 519 ASN A N 1
ATOM 4118 C CA . ASN A 1 519 ? 11.250 32.997 -13.205 1.00 75.88 519 ASN A CA 1
ATOM 4119 C C . ASN A 1 519 ? 11.383 32.436 -14.634 1.00 75.88 519 ASN A C 1
ATOM 4121 O O . ASN A 1 519 ? 11.212 33.174 -15.602 1.00 75.88 519 ASN A O 1
ATOM 4125 N N . VAL A 1 520 ? 11.706 31.149 -14.790 1.00 78.62 520 VAL A N 1
ATOM 4126 C CA . VAL A 1 520 ? 11.888 30.531 -16.108 1.00 78.62 520 VAL A CA 1
ATOM 4127 C C . VAL A 1 520 ? 10.567 29.930 -16.591 1.00 78.62 520 VAL A C 1
ATOM 4129 O O . VAL A 1 520 ? 9.920 29.162 -15.874 1.00 78.62 520 VAL A O 1
ATOM 4132 N N . MET A 1 521 ? 10.184 30.249 -17.833 1.00 76.69 521 MET A N 1
ATOM 4133 C CA . MET A 1 521 ? 8.961 29.740 -18.475 1.00 76.69 521 MET A CA 1
ATOM 4134 C C . MET A 1 521 ? 8.917 28.204 -18.534 1.00 76.69 521 MET A C 1
ATOM 4136 O O . MET A 1 521 ? 7.858 27.607 -18.332 1.00 76.69 521 MET A O 1
ATOM 4140 N N . CYS A 1 522 ? 10.068 27.559 -18.748 1.00 82.81 522 CYS A N 1
ATOM 4141 C CA . CYS A 1 522 ? 10.225 26.109 -18.730 1.00 82.81 522 CYS A CA 1
ATOM 4142 C C . CYS A 1 522 ? 11.563 25.712 -18.096 1.00 82.81 522 CYS A C 1
ATOM 4144 O O . CYS A 1 522 ? 12.618 26.046 -18.625 1.00 82.81 522 CYS A O 1
ATOM 4146 N N . ARG A 1 523 ? 11.534 24.924 -17.013 1.00 83.06 523 ARG A N 1
ATOM 4147 C CA . ARG A 1 523 ? 12.742 24.408 -16.341 1.00 83.06 523 ARG A CA 1
ATOM 4148 C C . ARG A 1 523 ? 13.604 23.494 -17.219 1.00 83.06 523 ARG A C 1
ATOM 4150 O O . ARG A 1 523 ? 14.750 23.246 -16.886 1.00 83.06 523 ARG A O 1
ATOM 4157 N N . PHE A 1 524 ? 13.016 22.940 -18.276 1.00 84.31 524 PHE A N 1
ATOM 4158 C CA . PHE A 1 524 ? 13.658 21.993 -19.188 1.00 84.31 524 PHE A CA 1
ATOM 4159 C C . PHE A 1 524 ? 14.077 22.644 -20.516 1.00 84.31 524 PHE A C 1
ATOM 4161 O O . PHE A 1 524 ? 14.518 21.946 -21.425 1.00 84.31 524 PHE A O 1
ATOM 4168 N N . GLY A 1 525 ? 13.880 23.960 -20.658 1.00 83.69 525 GLY A N 1
ATOM 4169 C CA . GLY A 1 525 ? 14.255 24.690 -21.869 1.00 83.69 525 GLY A CA 1
ATOM 4170 C C . GLY A 1 525 ? 13.392 24.391 -23.099 1.00 83.69 525 GLY A C 1
ATOM 4171 O O . GLY A 1 525 ? 13.861 24.584 -24.212 1.00 83.69 525 GLY A O 1
ATOM 4172 N N . PHE A 1 526 ? 12.150 23.916 -22.935 1.00 84.56 526 PHE A N 1
ATOM 4173 C CA . PHE A 1 526 ? 11.228 23.769 -24.067 1.00 84.56 526 PHE A CA 1
ATOM 4174 C C . PHE A 1 526 ? 10.579 25.111 -24.458 1.00 84.56 526 PHE A C 1
ATOM 4176 O O . PHE A 1 526 ? 10.225 25.887 -23.562 1.00 84.56 526 PHE A O 1
ATOM 4183 N N . PRO A 1 527 ? 10.340 25.349 -25.763 1.00 82.56 527 PRO A N 1
ATOM 4184 C CA . PRO A 1 527 ? 10.650 24.448 -26.879 1.00 82.56 527 PRO A CA 1
ATOM 4185 C C . PRO A 1 527 ? 12.152 24.420 -27.206 1.00 82.56 527 PRO A C 1
ATOM 4187 O O . PRO A 1 527 ? 12.806 25.458 -27.220 1.00 82.56 527 PRO A O 1
ATOM 4190 N N . LYS A 1 528 ? 12.682 23.224 -27.486 1.00 82.75 528 LYS A N 1
ATOM 4191 C CA . LYS A 1 528 ? 14.036 23.054 -28.028 1.00 82.75 528 LYS A CA 1
ATOM 4192 C C . LYS A 1 528 ? 14.020 23.325 -29.535 1.00 82.75 528 LYS A C 1
ATOM 4194 O O . LYS A 1 528 ? 12.976 23.171 -30.171 1.00 82.75 528 LYS A O 1
ATOM 4199 N N . LEU A 1 529 ? 15.161 23.733 -30.092 1.00 83.19 529 LEU A N 1
ATOM 4200 C CA . LEU A 1 529 ? 15.302 23.888 -31.541 1.00 83.19 529 LEU A CA 1
ATOM 4201 C C . LEU A 1 529 ? 15.122 22.523 -32.230 1.00 83.19 529 LEU A C 1
ATOM 4203 O O . LEU A 1 529 ? 15.585 21.516 -31.688 1.00 83.19 529 LEU A O 1
ATOM 4207 N N . PRO A 1 530 ? 14.430 22.472 -33.382 1.00 82.19 530 PRO A N 1
ATOM 4208 C CA . PRO A 1 530 ? 14.257 21.233 -34.126 1.00 82.19 530 PRO A CA 1
ATOM 4209 C C . PRO A 1 530 ? 15.609 20.728 -34.640 1.00 82.19 530 PRO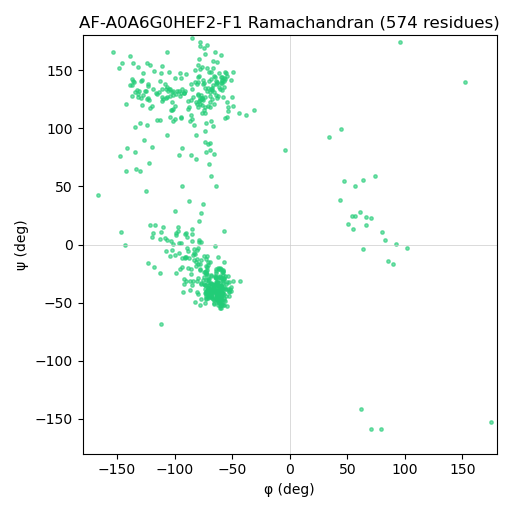 A C 1
ATOM 4211 O O . PRO A 1 530 ? 16.476 21.520 -35.006 1.00 82.19 530 PRO A O 1
ATOM 4214 N N . MET A 1 531 ? 15.766 19.406 -34.659 1.00 83.00 531 MET A N 1
ATOM 4215 C CA . MET A 1 531 ? 16.942 18.711 -35.174 1.00 83.00 531 MET A CA 1
ATOM 4216 C C . MET A 1 531 ? 16.470 17.641 -36.152 1.00 83.00 531 MET A C 1
ATOM 4218 O O . MET A 1 531 ? 15.640 16.808 -35.792 1.00 83.00 531 MET A O 1
ATOM 4222 N N . ASP A 1 532 ? 17.004 17.662 -37.371 1.00 84.69 532 ASP A N 1
ATOM 4223 C CA . ASP A 1 532 ? 16.554 16.767 -38.448 1.00 84.69 532 ASP A CA 1
ATOM 4224 C C . ASP A 1 532 ? 17.170 15.363 -38.360 1.00 84.69 532 ASP A C 1
ATOM 4226 O O . ASP A 1 532 ? 16.705 14.432 -39.015 1.00 84.69 532 ASP A O 1
ATOM 4230 N N . LYS A 1 533 ? 18.233 15.208 -37.563 1.00 87.06 533 LYS A N 1
ATOM 4231 C CA . LYS A 1 533 ? 18.957 13.950 -37.367 1.00 87.06 533 LYS A CA 1
ATOM 4232 C C . LYS A 1 533 ? 19.488 13.827 -35.944 1.00 87.06 533 LYS A C 1
ATOM 4234 O O . LYS A 1 533 ? 19.742 14.837 -35.282 1.00 87.06 533 LYS A O 1
ATOM 4239 N N . THR A 1 534 ? 19.717 12.593 -35.518 1.00 88.25 534 THR A N 1
ATOM 4240 C CA . THR A 1 534 ? 20.401 12.274 -34.264 1.00 88.25 534 THR A CA 1
ATOM 4241 C C . THR A 1 534 ? 21.873 12.690 -34.349 1.00 88.25 534 THR A C 1
ATOM 4243 O O . THR A 1 534 ? 22.548 12.451 -35.353 1.00 88.25 534 THR A O 1
ATOM 4246 N N . ILE A 1 535 ? 22.366 13.369 -33.310 1.00 85.62 535 ILE A N 1
ATOM 4247 C CA . ILE A 1 535 ? 23.753 13.842 -33.202 1.00 85.62 535 ILE A CA 1
ATOM 4248 C C . ILE A 1 535 ? 24.298 13.425 -31.839 1.00 85.62 535 ILE A C 1
ATOM 4250 O O . ILE A 1 535 ? 23.648 13.656 -30.820 1.00 85.62 535 ILE A O 1
ATOM 4254 N N . LEU A 1 536 ? 25.497 12.842 -31.833 1.00 84.19 536 LEU A N 1
ATOM 4255 C CA . LEU A 1 536 ? 26.256 12.564 -30.618 1.00 84.19 536 LEU A CA 1
ATOM 4256 C C . LEU A 1 536 ? 27.037 13.821 -30.220 1.00 84.19 536 LEU A C 1
ATOM 4258 O O . LEU A 1 536 ? 27.742 14.412 -31.037 1.00 84.19 536 LEU A O 1
ATOM 4262 N N . THR A 1 537 ? 26.876 14.254 -28.973 1.00 82.56 537 THR A N 1
ATOM 4263 C CA . THR A 1 537 ? 27.600 15.398 -28.407 1.00 82.56 537 THR A CA 1
ATOM 4264 C C . THR A 1 537 ? 28.703 14.896 -27.490 1.00 82.56 537 THR A C 1
ATOM 4266 O O . THR A 1 537 ? 28.426 14.120 -26.576 1.00 82.56 537 THR A O 1
ATOM 4269 N N . TYR A 1 538 ? 29.927 15.367 -27.710 1.00 80.25 538 TYR A N 1
ATOM 4270 C CA . TYR A 1 538 ? 31.083 15.064 -26.870 1.00 80.25 538 TYR A CA 1
ATOM 4271 C C . TYR A 1 538 ? 31.350 16.226 -25.907 1.00 80.25 538 TYR A C 1
ATOM 4273 O O . TYR A 1 538 ? 31.157 17.375 -26.318 1.00 80.25 538 TYR A O 1
ATOM 4281 N N . PRO A 1 539 ? 31.777 15.957 -24.658 1.00 76.75 539 PRO A N 1
ATOM 4282 C CA . PRO A 1 539 ? 32.221 17.008 -23.749 1.00 76.75 539 PRO A CA 1
ATOM 4283 C C . PRO A 1 539 ? 33.361 17.790 -24.399 1.00 76.75 539 PRO A C 1
ATOM 4285 O O . PRO A 1 539 ? 34.259 17.190 -25.001 1.00 76.75 539 PRO A O 1
ATOM 4288 N N . THR A 1 540 ? 33.323 19.116 -24.309 1.00 70.94 540 THR A N 1
ATOM 4289 C CA . THR A 1 540 ? 34.470 19.926 -24.711 1.00 70.94 540 THR A CA 1
ATOM 4290 C C . THR A 1 540 ? 35.522 19.901 -23.596 1.00 70.94 540 THR A C 1
ATOM 4292 O O . THR A 1 540 ? 35.145 19.870 -22.430 1.00 70.94 540 THR A O 1
ATOM 4295 N N . PRO A 1 541 ? 36.835 19.921 -23.905 1.00 65.06 541 PRO A N 1
ATOM 4296 C CA . PRO A 1 541 ? 37.896 19.858 -22.888 1.00 65.06 541 PRO A CA 1
ATOM 4297 C C . PRO A 1 541 ? 37.853 20.963 -21.819 1.00 65.06 541 PRO A C 1
ATOM 4299 O O . PRO A 1 541 ? 38.529 20.837 -20.806 1.00 65.06 541 PRO A O 1
ATOM 4302 N N . ASP A 1 542 ? 37.090 22.035 -22.049 1.00 58.25 542 ASP A N 1
ATOM 4303 C CA . ASP A 1 542 ? 36.945 23.171 -21.133 1.00 58.25 542 ASP A CA 1
ATOM 4304 C C . ASP A 1 542 ? 35.803 22.987 -20.104 1.00 58.25 542 ASP A C 1
ATOM 4306 O O . ASP A 1 542 ? 35.620 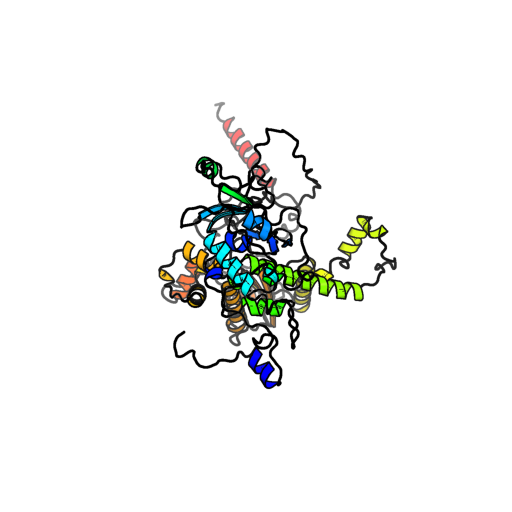23.850 -19.251 1.00 58.25 542 ASP A O 1
ATOM 4310 N N . ASP A 1 543 ? 35.030 21.892 -20.163 1.00 52.81 543 ASP A N 1
ATOM 4311 C CA . ASP A 1 543 ? 33.886 21.653 -19.261 1.00 52.81 543 ASP A CA 1
ATOM 4312 C C . ASP A 1 543 ? 34.266 20.935 -17.943 1.00 52.81 543 ASP A C 1
ATOM 4314 O O . ASP A 1 543 ? 33.418 20.787 -17.064 1.00 52.81 543 ASP A O 1
ATOM 4318 N N . ASP A 1 544 ? 35.522 20.498 -17.777 1.00 45.66 544 ASP A N 1
ATOM 4319 C CA . ASP A 1 544 ? 35.973 19.733 -16.597 1.00 45.66 544 ASP A CA 1
ATOM 4320 C C . ASP A 1 544 ? 36.372 20.613 -15.384 1.00 45.66 544 ASP A C 1
ATOM 4322 O O . ASP A 1 544 ? 36.577 20.079 -14.293 1.00 45.66 544 ASP A O 1
ATOM 4326 N N . ASP A 1 545 ? 36.453 21.944 -15.534 1.00 44.09 545 ASP A N 1
ATOM 4327 C CA . ASP A 1 545 ? 36.910 22.860 -14.466 1.00 44.09 545 ASP A CA 1
ATOM 4328 C C . ASP A 1 545 ? 35.782 23.624 -13.729 1.00 44.09 545 ASP A C 1
ATOM 4330 O O . ASP A 1 545 ? 36.064 24.295 -12.736 1.00 44.09 545 ASP A O 1
ATOM 4334 N N . ASP A 1 546 ? 34.511 23.509 -14.141 1.00 43.91 546 ASP A N 1
ATOM 4335 C CA . ASP A 1 546 ? 33.420 24.374 -13.632 1.00 43.91 546 ASP A CA 1
ATOM 4336 C C . ASP A 1 546 ? 32.273 23.645 -12.891 1.00 43.91 546 ASP A C 1
ATOM 4338 O O . ASP A 1 546 ? 31.268 24.271 -12.540 1.00 43.91 546 ASP A O 1
ATOM 4342 N N . ASP A 1 547 ? 32.402 22.350 -12.578 1.00 41.81 547 ASP A N 1
ATOM 4343 C CA . ASP A 1 547 ? 31.335 21.601 -11.880 1.00 41.81 547 ASP A CA 1
ATOM 4344 C C . ASP A 1 547 ? 31.428 21.609 -10.336 1.00 41.81 547 ASP A C 1
ATOM 4346 O O . ASP A 1 547 ? 30.617 20.976 -9.664 1.00 41.81 547 ASP A O 1
ATOM 4350 N N . ASP A 1 548 ? 32.327 22.414 -9.754 1.00 41.88 548 ASP A N 1
ATOM 4351 C CA . ASP A 1 548 ? 32.397 22.673 -8.306 1.00 41.88 548 ASP A CA 1
ATOM 4352 C C . ASP A 1 548 ? 32.555 24.183 -8.000 1.00 41.88 548 ASP A C 1
ATOM 4354 O O . ASP A 1 548 ? 33.585 24.621 -7.488 1.00 41.88 548 ASP A O 1
ATOM 4358 N N . ASN A 1 549 ? 31.540 25.000 -8.329 1.00 39.78 549 ASN A N 1
ATOM 4359 C CA . ASN A 1 549 ? 31.024 26.167 -7.567 1.00 39.78 549 ASN A CA 1
ATOM 4360 C C . ASN A 1 549 ? 30.373 27.244 -8.470 1.00 39.78 549 ASN A C 1
ATOM 4362 O O . ASN A 1 549 ? 30.902 27.654 -9.492 1.00 39.78 549 ASN A O 1
ATOM 4366 N N . ASP A 1 550 ? 29.256 27.805 -7.991 1.00 42.03 550 ASP A N 1
ATOM 4367 C CA . ASP A 1 550 ? 28.748 29.146 -8.338 1.00 42.03 550 ASP A CA 1
ATOM 4368 C C . ASP A 1 550 ? 28.100 29.413 -9.710 1.00 42.03 550 ASP A C 1
ATOM 4370 O O . ASP A 1 550 ? 28.356 30.415 -10.380 1.00 42.03 550 ASP A O 1
ATOM 4374 N N . ASN A 1 551 ? 27.024 28.683 -10.015 1.00 37.16 551 ASN A N 1
ATOM 4375 C CA . ASN A 1 551 ? 26.065 29.093 -11.055 1.00 37.16 551 ASN A CA 1
ATOM 4376 C C . ASN A 1 551 ? 25.075 30.212 -10.623 1.00 37.16 551 ASN A C 1
ATOM 4378 O O . ASN A 1 551 ? 23.961 30.313 -11.145 1.00 37.16 551 ASN A O 1
ATOM 4382 N N . ASN A 1 552 ? 25.460 31.075 -9.670 1.00 39.84 552 ASN A N 1
ATOM 4383 C CA . ASN A 1 552 ? 24.648 32.218 -9.210 1.00 39.84 552 ASN A CA 1
ATOM 4384 C C . ASN A 1 552 ? 25.290 33.601 -9.451 1.00 39.84 552 ASN A C 1
ATOM 4386 O O . ASN A 1 552 ? 24.559 34.595 -9.517 1.00 39.84 552 ASN A O 1
ATOM 4390 N N . ASP A 1 553 ? 26.607 33.690 -9.672 1.00 40.19 553 ASP A N 1
ATOM 4391 C CA . ASP A 1 553 ? 27.300 34.987 -9.773 1.00 40.19 553 ASP A CA 1
ATOM 4392 C C . ASP A 1 553 ? 27.567 35.464 -11.212 1.00 40.19 553 ASP A C 1
ATOM 4394 O O . ASP A 1 553 ? 27.582 36.676 -11.473 1.00 40.19 553 ASP A O 1
ATOM 4398 N N . GLN A 1 554 ? 27.646 34.563 -12.197 1.00 37.25 554 GLN A N 1
ATOM 4399 C CA . GLN A 1 554 ? 27.881 34.967 -13.593 1.00 37.25 554 GLN A CA 1
ATOM 4400 C C . GLN A 1 554 ? 26.667 35.658 -14.255 1.00 37.25 554 GLN A C 1
ATOM 4402 O O . GLN A 1 554 ? 26.831 36.521 -15.121 1.00 37.25 554 GLN A O 1
ATOM 4407 N N . GLN A 1 555 ? 25.431 35.405 -13.797 1.00 38.59 555 GLN A N 1
ATOM 4408 C CA . GLN A 1 555 ? 24.256 36.157 -14.279 1.00 38.59 555 GLN A CA 1
ATOM 4409 C C . GLN A 1 555 ? 24.118 37.558 -13.655 1.00 38.59 555 GLN A C 1
ATOM 4411 O O . GLN A 1 555 ? 23.460 38.429 -14.241 1.00 38.59 555 GLN A O 1
ATOM 4416 N N . GLN A 1 556 ? 24.737 37.816 -12.496 1.00 38.81 556 GLN A N 1
ATOM 4417 C CA . GLN A 1 556 ? 24.740 39.148 -11.878 1.00 38.81 556 GLN A CA 1
ATOM 4418 C C . GLN A 1 556 ? 25.849 40.050 -12.436 1.00 38.81 556 GLN A C 1
ATOM 4420 O O . GLN A 1 556 ? 25.628 41.256 -12.606 1.00 38.81 556 GLN A O 1
ATOM 4425 N N . SER A 1 557 ? 27.010 39.488 -12.784 1.00 38.66 557 SER A N 1
ATOM 4426 C CA . SER A 1 557 ? 28.122 40.238 -13.383 1.00 38.66 557 SER A CA 1
ATOM 4427 C C . SER A 1 557 ? 27.806 40.690 -14.817 1.00 38.66 557 SER A C 1
ATOM 4429 O O . SER A 1 557 ? 28.028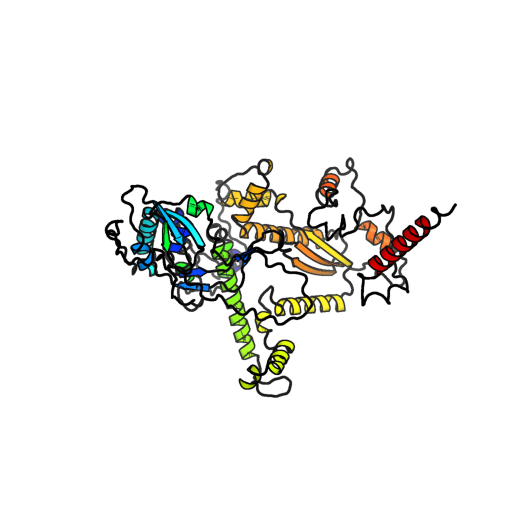 41.861 -15.150 1.00 38.66 557 SER A O 1
ATOM 4431 N N . ALA A 1 558 ? 27.149 39.838 -15.616 1.00 40.34 558 ALA A N 1
ATOM 4432 C CA . ALA A 1 558 ? 26.693 40.185 -16.963 1.00 40.34 558 ALA A CA 1
ATOM 4433 C C . ALA A 1 558 ? 25.653 41.323 -16.948 1.00 40.34 558 ALA A C 1
ATOM 4435 O O . ALA A 1 558 ? 25.785 42.288 -17.702 1.00 40.34 558 ALA A O 1
ATOM 4436 N N . LYS A 1 559 ? 24.679 41.301 -16.019 1.00 44.00 559 LYS A N 1
ATOM 4437 C CA . LYS A 1 559 ? 23.680 42.382 -15.860 1.00 44.00 559 LYS A CA 1
ATOM 4438 C C . LYS A 1 559 ? 24.289 43.709 -15.385 1.00 44.00 559 LYS A C 1
ATOM 4440 O O . LYS A 1 559 ? 23.841 44.771 -15.828 1.00 44.00 559 LYS A O 1
ATOM 4445 N N . LYS A 1 560 ? 25.330 43.680 -14.541 1.00 42.41 560 LYS A N 1
ATOM 4446 C CA . LYS A 1 560 ? 26.056 44.891 -14.105 1.00 42.41 560 LYS A CA 1
ATOM 4447 C C . LYS A 1 560 ? 26.910 45.504 -15.221 1.00 42.41 560 LYS A C 1
ATOM 4449 O O . LYS A 1 560 ? 27.014 46.732 -15.286 1.00 42.41 560 LYS A O 1
ATOM 4454 N N . GLN A 1 561 ? 27.472 44.704 -16.131 1.00 42.16 561 GLN A N 1
ATOM 4455 C CA . GLN A 1 561 ? 28.206 45.229 -17.290 1.00 42.16 561 GLN A CA 1
ATOM 4456 C C . GLN A 1 561 ? 27.277 45.835 -18.356 1.00 42.16 561 GLN A C 1
ATOM 4458 O O . GLN A 1 561 ? 27.582 46.916 -18.868 1.00 42.16 561 GLN A O 1
ATOM 4463 N N . THR A 1 562 ? 26.098 45.250 -18.614 1.00 44.16 562 THR A N 1
ATOM 4464 C CA . THR A 1 562 ? 25.136 45.839 -19.571 1.00 44.16 562 THR A CA 1
ATOM 4465 C C . THR A 1 562 ? 24.481 47.125 -19.046 1.00 44.16 562 THR A C 1
ATOM 4467 O O . THR A 1 562 ? 24.179 48.026 -19.830 1.00 44.16 562 THR A O 1
ATOM 4470 N N . GLN A 1 563 ? 24.296 47.269 -17.725 1.00 46.53 563 GLN A N 1
ATOM 4471 C CA . GLN A 1 563 ? 23.820 48.526 -17.120 1.00 46.53 563 GLN A CA 1
ATOM 4472 C C . GLN A 1 563 ? 24.897 49.624 -17.096 1.00 46.53 563 GLN A C 1
ATOM 4474 O O . GLN A 1 563 ? 24.574 50.789 -17.330 1.00 46.53 563 GLN A O 1
ATOM 4479 N N . ARG A 1 564 ? 26.181 49.281 -16.909 1.00 44.66 564 ARG A N 1
ATOM 4480 C CA . ARG A 1 564 ? 27.292 50.252 -16.991 1.00 44.66 564 ARG A CA 1
ATOM 4481 C C . ARG A 1 564 ? 27.539 50.773 -18.412 1.00 44.66 564 ARG A C 1
ATOM 4483 O O . ARG A 1 564 ? 27.885 51.943 -18.562 1.00 44.66 564 ARG A O 1
ATOM 4490 N N . GLN A 1 565 ? 27.315 49.961 -19.450 1.00 44.97 565 GLN A N 1
ATOM 4491 C CA . GLN A 1 565 ? 27.420 50.422 -20.844 1.00 44.97 565 GLN A CA 1
ATOM 4492 C C . GLN A 1 565 ? 26.231 51.294 -21.282 1.00 44.97 565 GLN A C 1
ATOM 4494 O O . GLN A 1 565 ? 26.447 52.269 -21.998 1.00 44.97 565 GLN A O 1
ATOM 4499 N N . LYS A 1 566 ? 25.008 51.027 -20.791 1.00 45.78 566 LYS A N 1
ATOM 4500 C CA . LYS A 1 566 ? 23.826 51.882 -21.040 1.00 45.78 566 LYS A CA 1
ATOM 4501 C C . LYS A 1 566 ? 23.835 53.208 -20.263 1.00 45.78 566 LYS A C 1
ATOM 4503 O O . LYS A 1 566 ? 23.190 54.158 -20.693 1.00 45.78 566 LYS A O 1
ATOM 4508 N N . GLY A 1 567 ? 24.564 53.290 -19.145 1.00 44.53 567 GLY A N 1
ATOM 4509 C CA . GLY A 1 567 ? 24.784 54.544 -18.412 1.00 44.53 567 GLY A CA 1
ATOM 4510 C C . GLY A 1 567 ? 25.757 55.493 -19.120 1.00 44.53 567 GLY A C 1
ATOM 4511 O O . GLY A 1 567 ? 25.479 56.681 -19.239 1.00 44.53 567 GLY A O 1
ATOM 4512 N N . LYS A 1 568 ? 26.852 54.966 -19.688 1.00 44.78 568 LYS A N 1
ATOM 4513 C CA . LYS A 1 568 ? 27.877 55.785 -20.364 1.00 44.78 568 LYS A CA 1
ATOM 4514 C C . LYS A 1 568 ? 27.450 56.355 -21.721 1.00 44.78 568 LYS A C 1
ATOM 4516 O O . LYS A 1 568 ? 27.984 57.377 -22.132 1.00 44.78 568 LYS A O 1
ATOM 4521 N N . THR A 1 569 ? 26.470 55.753 -22.398 1.00 44.16 569 THR A N 1
ATOM 4522 C CA . THR A 1 569 ? 25.911 56.300 -23.653 1.00 44.16 569 THR A CA 1
ATOM 4523 C C . THR A 1 569 ? 24.882 57.412 -23.428 1.00 44.16 569 THR A C 1
ATOM 4525 O O . THR A 1 569 ? 24.552 58.113 -24.376 1.00 44.16 569 THR A O 1
ATOM 4528 N N . LYS A 1 570 ? 24.397 57.614 -22.191 1.00 44.03 570 LYS A N 1
ATOM 4529 C CA . LYS A 1 570 ? 23.448 58.690 -21.849 1.00 44.03 570 LYS A CA 1
ATOM 4530 C C . LYS A 1 570 ? 24.114 59.978 -21.347 1.00 44.03 570 LYS A C 1
ATOM 4532 O O . LYS A 1 570 ? 23.484 61.025 -21.413 1.00 44.03 570 LYS A O 1
ATOM 4537 N N . GLU A 1 571 ? 25.368 59.920 -20.893 1.00 44.34 571 GLU A N 1
ATOM 4538 C CA . GLU A 1 571 ? 26.142 61.100 -20.454 1.00 44.34 571 GLU A CA 1
ATOM 4539 C C . GLU A 1 571 ? 26.963 61.759 -21.578 1.00 44.34 571 GLU A C 1
ATOM 4541 O O . GLU A 1 571 ? 27.435 62.877 -21.408 1.00 44.34 571 GLU A O 1
ATOM 4546 N N . GLN A 1 572 ? 27.102 61.122 -22.748 1.00 44.94 572 GLN A N 1
ATOM 4547 C CA . GLN A 1 572 ? 27.772 61.718 -23.920 1.00 44.94 572 GLN A CA 1
ATOM 4548 C C . GLN A 1 572 ? 26.809 62.366 -24.931 1.00 44.94 572 GLN A C 1
ATOM 4550 O O . GLN A 1 572 ? 27.257 62.904 -25.938 1.00 44.94 572 GLN A O 1
ATOM 4555 N N . SER A 1 573 ? 25.499 62.365 -24.662 1.00 44.12 573 SER A N 1
ATOM 4556 C CA . SER A 1 573 ? 24.479 63.020 -25.498 1.00 44.12 573 SER A CA 1
ATOM 4557 C C . SER A 1 573 ? 23.855 64.266 -24.850 1.00 44.12 573 SER A C 1
ATOM 4559 O O . SER A 1 573 ? 22.799 64.709 -25.290 1.00 44.12 573 SER A O 1
ATOM 4561 N N . SER A 1 574 ? 24.461 64.815 -23.789 1.00 44.59 574 SER A N 1
ATOM 4562 C CA . SER A 1 574 ? 24.008 66.049 -23.115 1.00 44.59 574 SER A CA 1
ATOM 4563 C C . SER A 1 574 ? 25.057 67.169 -23.091 1.00 44.59 574 SER A C 1
ATOM 4565 O O . SER A 1 574 ? 24.933 68.116 -22.319 1.00 44.59 574 SER A O 1
ATOM 4567 N N . SER A 1 575 ? 26.086 67.078 -23.931 1.00 46.25 575 SER A N 1
ATOM 4568 C CA . SER A 1 575 ? 27.064 68.147 -24.160 1.00 46.25 575 SER A CA 1
ATOM 4569 C C . SER A 1 575 ? 27.476 68.201 -25.635 1.00 46.25 575 SER A C 1
ATOM 4571 O O . SER A 1 575 ? 28.631 67.967 -25.985 1.00 46.25 575 SER A O 1
ATOM 4573 N N . ALA A 1 576 ? 26.493 68.503 -26.485 1.00 36.84 576 ALA A N 1
ATOM 4574 C CA . ALA A 1 576 ? 26.630 69.183 -27.774 1.00 36.84 576 ALA A CA 1
ATOM 4575 C C . ALA A 1 576 ? 25.279 69.809 -28.135 1.00 36.84 576 ALA A C 1
ATOM 4577 O O . ALA A 1 576 ? 24.271 69.064 -28.077 1.00 36.84 576 ALA A O 1
#

Foldseek 3Di:
DPPVPPPDDDDPQCVVQVVVVHGRCLDVVQLQDFDDFPPLLVPDDPVLQVLQFQKAFDWFWFQAPPARDIDTDDATFIFGFQSQLQLLLDAQEPDPQRWFFEFEDQALPDQFGQDTDIDRNVSSVSLLVLLCVQAPVSVPRDHDPPRHPVPRDPPRSFDDPPDDDDPDDPPPDDPDDDDPDDDDPPPRPRCRRRGDRPPVVVVVVPPDPTYTYDNRRPPTDTDDPPRDPLSVCSNRVSRHVNSTSDPPDDGPDDDQLVRSLCSVCVDLDNPQQQDPSNVSVSLNNNLVVLLVVLVVVLVVVDDCADPVGHGPDPVLVVDPVSVVVCVVVVSVVCSCCVPPPDPNVVVVVVVVVVVCCVVQNAFPDWDKADDPQLPDVCLLQVLQVSVVHGDDSVPDDPVNSVVSCSSRVSSVVVVVVVVVVCCVDVPCCNPVQLLAHWPDKDWDWDDPSNDDIMITMTTHHPPQDDPPDPDDPVSNQVSCVSRDDPDQDDCVVCVPSNVVCVVPVDDDPVQDPVQDDPPDSGPVPPPDDDDPGDDDDDDDPVPPPPPPDDPPVVVVVVVVVVVVVVVVVVVVVPPD

Sequence (576 aa):
MPHERMQEWICYSCDDHLRRGNLPTIAVANKLELASIPLELAELNVLERQLIAKILPFAKIVALPKGQQRAVHGAVVCVPSEVEATVNCLPRPSSDAQLLQVKLKRRIKYKGHQYFYTVNMKNVLAALATLKDMHSEYKDVSIDQGATFNSLPDDLPCNEEQTQQDNGDASEQADQSQSPEKDELRPGLVLDSCMQPPDIAQEALSYGDGIFSVAPAQGNKPVGFFAIPKLEAMAFPVQFPTGQNTLDEVREKKLSPSKYFNARLFCVDTRFASDQSYLFFAQFVTETHMATNSMSIQMRKGKPITRDGRKISSKMLQDKQEVEKLITNKDATRFMQPLRGTPAYWEKTLKDLNAMVRQLGKPTFFLTFSAAEMRWPEVIEAVKAQQGEQVDFSQLDWNAKCDILRSNPVTVMRLFEKRVDALMTDLILSPAHPIGEVEDYFYRVEFQARGSPHIHLLVWIKDAPEFGDLQDDSVVIKFIDQYITCQMPDPNADPELHKIVSEVQLHSRNHSKSCKKGNVMCRFGFPKLPMDKTILTYPTPDDDDDDDNDNNDQQQSAKKQTQRQKGKTKEQSSSA

Secondary structure (DSSP, 8-state):
--GGG-S-PPPHHHHHHHHTT---TT-GGGTT--PPPPHHHHT--HHHHHHS-SEEEEEEEEEPTTTS-EEEEEEEEEEE--HHHHHHHS-B-SSTT-EEEEEE-SSTT-SSBSEEEEEEHHHHHHHHHHHHHH-GGGTT----S--BGGG--S--TTS--------------------S------------TT-B---HHHHHH--SS-EEEE-TTTTPPPB-TTTSTTHHHHH-TTT-TT--S-TT---SS---HHHHHHHHHTSSSTTTTS-HHHHHHHHHHHHHHHHHHHHHHHHHH--SB-TTSPBP-TTTTT-HHHHHHHHHTTTTTGGGTTSTTSHHHHHHHHHHHHHHHHHH-S-SEEEEEE--GGG-HHHHHHHHHHTT----GGG--HHHHHHHHHH-HHHHHHHHHHHHHHIIIIIIT-TT-BTB-EEEEEEEEE--SSSS-EEEEEEEETTPPPTTSSS-HHHHHHHHHHH---SPPPTTT-HHHHHHHHHHSSPPTT--TTT-BTTBS-TT-PSPPP-SS--PPPPPTTSSSSSSS-TTTHHHHHHHHHHHHHHHTTSSSS--

pLDDT: mean 76.5, std 19.06, range [22.55, 96.56]